Protein AF-0000000082835861 (afdb_homodimer)

Solvent-accessible surface area (backbone atoms only — not comparable to full-atom values): 27206 Å² total; per-residue (Å²): 131,84,77,68,78,84,65,79,45,65,67,57,53,51,50,52,51,50,50,53,51,54,75,53,46,41,44,23,42,53,22,32,30,60,39,66,40,80,86,80,42,22,26,28,34,35,48,19,51,31,44,81,41,69,43,96,86,68,49,76,44,78,40,78,51,70,74,32,60,77,19,45,55,64,56,65,65,58,92,87,41,70,56,80,56,60,56,37,60,68,37,36,22,38,31,41,27,35,66,46,45,44,62,38,33,72,76,69,45,77,95,58,66,62,80,49,89,53,52,16,36,81,79,27,31,35,34,40,36,27,36,57,25,56,83,62,48,51,62,83,54,49,69,66,29,34,28,49,24,36,46,84,59,72,34,34,44,35,42,28,58,87,63,20,27,34,38,38,36,24,79,89,40,42,82,44,86,42,75,65,47,77,37,82,45,69,44,78,38,71,50,68,44,73,40,70,63,34,47,79,47,60,54,62,88,81,45,40,40,74,45,80,41,76,49,75,42,84,71,86,44,66,60,95,86,37,54,60,33,52,71,27,29,29,38,33,64,32,82,96,43,75,56,52,69,70,96,131,84,71,72,73,80,56,85,43,63,66,57,53,49,50,52,50,52,51,54,53,55,74,55,52,44,53,67,49,51,22,32,30,62,41,60,40,53,73,74,39,23,25,27,31,34,51,71,59,63,44,80,42,71,43,95,85,69,49,76,46,77,40,77,53,71,75,32,59,76,19,37,40,51,32,57,31,22,54,60,31,34,44,48,60,35,67,47,59,69,42,37,22,38,32,42,20,16,33,46,42,44,64,40,23,39,65,64,33,69,72,23,62,50,82,48,90,52,54,15,36,80,79,26,32,35,33,38,72,70,51,65,57,82,95,62,57,68,64,84,74,64,91,69,40,54,66,58,58,31,71,84,58,71,23,33,45,36,41,28,68,87,78,72,44,75,49,76,44,36,84,54,36,78,48,79,48,45,86,48,75,47,64,74,36,49,76,44,66,70,33,60,79,46,66,70,50,49,76,49,77,35,48,40,88,89,50,43,64,44,70,55,68,39,79,43,68,56,68,47,37,29,25,68,87,33,56,53,44,99,76,50,48,61,49,79,66,46,48,76,24,64,30,40,38,49,100

Secondary structure (DSSP, 8-state):
---------HHHHHHHHHHHHHHT---EEEEEEEEEETTTTEEEEEESBPEEEE-TTS-EEEEPPPPEEEEEBP--EETTEE------TT-EEEEEE-SS--HHHHHH-SS---SS---S-TTSEEEEET---GGGPPTT--SSSEEEEETTSSSEEEEETTTTEEEEE-TT-EEE--SEEEESS-EEESS-EEESS-EEEE--SS-SEEEEEEEEESS--EETTEE-STT---B--STTPPPPS--/---TT----HHHHHHHHHHHHHHT---EEEEEEEEEETTTTEEEEEESSPEEEE-TTS-EEEEPPPPEEEEEBP--EETTEEEE----TT-EEEEEE-SS--HHHHHH-SSB--SS---S-TTSEEEEET---GGGPPSS--SSSEEEE-TTSSSEEEEETTTTEEEEE-TTEEEEE-S-EEESSEEEESS-EEESS-EEE---SS-SEEEES-EEEEEEEEETTEE-STT------STTSBPPS--

Foldseek 3Di:
DCPPPPPPPPVVVVVVVVVVVVVQQAFKAKWFWADADPVLQFTWTFGPAWDWDQDPVRDTDTHTDDIAGRAHEDFDDDDPDTDDDPDDGGFMWMKGFAQAACVVCSVPNDDDDGPDGDGNHSHRIHTGTDDDDPVQQAPPDDPFWDWPADSPRQFTWIAGPVVRDTDGHDPPDDDDDDPDDDDPDDDDDPDDDDDDPDDDWDDDDPDRDDDDDDDDDDDFDDDPRHTPDPPWDWADDDDVDDTDPTD/DPVPVVDPPVVVVVVVVVVVVVLQQAFKAKWFWADADPVLQFTKTWGPAWDWDQDPVRDTDTHTDDIATRAHEDFDDDDPDTDDDPDDGGFMWMKGAAQAACVVCSVPNDDDDGPDGDGNHSHRIHTGTDDDDPVQQAPPDDPFWDWPADSPRQFTWIAGPVVRDTDGHDPPDDDDDDPDDDDPDDDDDPDDDDDDPDDDWDDDDPDRDDDDDDDDDPDFDDDPRHTPDPPWDWADPDPPDDTDPTD

Nearest PDB structures (foldseek):
  4ru3-assembly1_A  TM=7.937E-01  e=6.919E-15  Pseudomonas phage SN
  8eon-assembly1_F  TM=7.600E-01  e=2.210E-14  Pseudomonas phage vB_PaeM_E217
  7yfz-assembly1_y  TM=8.309E-01  e=6.120E-10  uncultured cyanophage
  3pqi-assembly1_A  TM=6.520E-01  e=1.217E-05  Bacteriophage sp.
  4ru3-assembly1_A  TM=7.805E-01  e=2.708E-14  Pseudomonas phage SN

Organism: NCBI:txid1287738

InterPro domains:
  IPR037026 Vgr protein, OB-fold domain superfamily [G3DSA:2.40.50.230] (26-129)
  IPR041599 Phage protein Gp138 N-terminal domain [PF18352] (29-130)

pLDDT: mean 93.69, std 11.63, range [31.55, 98.94]

Sequence (494 aa):
MNRLETLNDPQAAIGAALHGALAQTWTAMPAIIGAFDPVAMTCTAQPAIRARVKTPEGRQHSMALPLLVDCPVYFPSGGNCTLTFPVKPGDECLVVFASRCIDAWWLSGQVQDQTEMRMHDLSDGFVYVGVRSQPRVLPAVSTSATQLRSDDGSTFLELDPAAGKVKIVAPGGFDVVAPVSEFSGQVLVNGLLSYLAGLVGSGGQGNTAQITGVLNVIGQILANGKRVDDTHTHTAQGANAVTTPPNMNRLETLNDPQAAIGAALHGALAQTWTAMPAIIGAFDPVAMTCTAQPAIRARVKTPEGRQHSMALPLLVDCPVYFPSGGNCTLTFPVKPGDECLVVFASRCIDAWWLSGQVQDQTEMRMHDLSDGFVYVGVRSQPRVLPAVSTSATQLRSDDGSTFLELDPAAGKVKIVAPGGFDVVAPVSEFSGQVLVNGLLSYLAGLVGSGGQGNTAQITGVLNVIGQILANGKRVDDTHTHTAQGANAVTTPPN

Radius of gyration: 35.97 Å; Cα contacts (8 Å, |Δi|>4): 1109; chains: 2; bounding box: 46×139×76 Å

Structure (mmCIF, N/CA/C/O backbone):
data_AF-0000000082835861-model_v1
#
loop_
_entity.id
_entity.type
_entity.pdbx_description
1 polymer 'Phage protein Gp138 N-terminal domain-containing protein'
#
loop_
_atom_site.group_PDB
_atom_site.id
_atom_site.type_symbol
_atom_site.label_atom_id
_atom_site.label_alt_id
_atom_site.label_comp_id
_atom_site.label_asym_id
_atom_site.label_entity_id
_atom_site.label_seq_id
_atom_site.pdbx_PDB_ins_code
_atom_site.Cartn_x
_atom_site.Cartn_y
_atom_site.Cartn_z
_atom_site.occupancy
_atom_site.B_iso_or_equiv
_atom_site.auth_seq_id
_atom_site.auth_comp_id
_atom_site.auth_asym_id
_atom_site.auth_atom_id
_atom_site.pdbx_PDB_model_num
ATOM 1 N N . MET A 1 1 ? 6.547 74.562 21.812 1 31.55 1 MET A N 1
ATOM 2 C CA . MET A 1 1 ? 6.258 73.312 21.109 1 31.55 1 MET A CA 1
ATOM 3 C C . MET A 1 1 ? 5.91 72.188 22.109 1 31.55 1 MET A C 1
ATOM 5 O O . MET A 1 1 ? 6.68 71.938 23.031 1 31.55 1 MET A O 1
ATOM 9 N N . ASN A 1 2 ? 4.672 72.125 22.578 1 32.59 2 ASN A N 1
ATOM 10 C CA . ASN A 1 2 ? 4.059 71.312 23.609 1 32.59 2 ASN A CA 1
ATOM 11 C C . ASN A 1 2 ? 4.352 69.812 23.391 1 32.59 2 ASN A C 1
ATOM 13 O O . ASN A 1 2 ? 3.967 69.25 22.359 1 32.59 2 ASN A O 1
ATOM 17 N N . ARG A 1 3 ? 5.516 69.375 23.641 1 39.97 3 ARG A N 1
ATOM 18 C CA . ARG A 1 3 ? 6.133 68.062 23.703 1 39.97 3 ARG A CA 1
ATOM 19 C C . ARG A 1 3 ? 5.215 67.062 24.406 1 39.97 3 ARG A C 1
ATOM 21 O O . ARG A 1 3 ? 5.387 66.75 25.594 1 39.97 3 ARG A O 1
ATOM 28 N N . LEU A 1 4 ? 3.912 67.375 24.547 1 37.22 4 LEU A N 1
ATOM 29 C CA . LEU A 1 4 ? 3 66.438 25.156 1 37.22 4 LEU A CA 1
ATOM 30 C C . LEU A 1 4 ? 3.35 65 24.719 1 37.22 4 LEU A C 1
ATOM 32 O O . LEU A 1 4 ? 3.932 64.812 23.656 1 37.22 4 LEU A O 1
ATOM 36 N N . GLU A 1 5 ? 3.234 63.969 25.719 1 35.16 5 GLU A N 1
ATOM 37 C CA . GLU A 1 5 ? 3.461 62.531 25.875 1 35.16 5 GLU A CA 1
ATOM 38 C C . GLU A 1 5 ? 2.975 61.75 24.656 1 35.16 5 GLU A C 1
ATOM 40 O O . GLU A 1 5 ? 1.814 61.875 24.25 1 35.16 5 GLU A O 1
ATOM 45 N N . THR A 1 6 ? 3.58 61.562 23.516 1 39.25 6 THR A N 1
ATOM 46 C CA . THR A 1 6 ? 3.492 60.438 22.594 1 39.25 6 THR A CA 1
ATOM 47 C C . THR A 1 6 ? 2.92 59.219 23.281 1 39.25 6 THR A C 1
ATOM 49 O O . THR A 1 6 ? 3.629 58.5 24.016 1 39.25 6 THR A O 1
ATOM 52 N N . LEU A 1 7 ? 1.881 59.219 24.141 1 41.25 7 LEU A N 1
ATOM 53 C CA . LEU A 1 7 ? 1.106 58.312 24.953 1 41.25 7 LEU A CA 1
ATOM 54 C C . LEU A 1 7 ? 0.963 56.969 24.25 1 41.25 7 LEU A C 1
ATOM 56 O O . LEU A 1 7 ? 0.59 56.906 23.078 1 41.25 7 LEU A O 1
ATOM 60 N N . ASN A 1 8 ? 1.808 55.906 24.625 1 50.34 8 ASN A N 1
ATOM 61 C CA . ASN A 1 8 ? 1.706 54.469 24.484 1 50.34 8 ASN A CA 1
ATOM 62 C C . ASN A 1 8 ? 0.251 54 24.438 1 50.34 8 ASN A C 1
ATOM 64 O O . ASN A 1 8 ? -0.47 54.125 25.422 1 50.34 8 ASN A O 1
ATOM 68 N N . ASP A 1 9 ? -0.515 54.406 23.438 1 67.69 9 ASP A N 1
ATOM 69 C CA . ASP A 1 9 ? -1.879 53.938 23.219 1 67.69 9 ASP A CA 1
ATOM 70 C C . ASP A 1 9 ? -2.07 52.531 23.75 1 67.69 9 ASP A C 1
ATOM 72 O O . ASP A 1 9 ? -1.444 51.562 23.266 1 67.69 9 ASP A O 1
ATOM 76 N N . PRO A 1 10 ? -2.465 52.469 25.031 1 76.12 10 PRO A N 1
ATOM 77 C CA . PRO A 1 10 ? -2.693 51.156 25.641 1 76.12 10 PRO A CA 1
ATOM 78 C C . PRO A 1 10 ? -3.268 50.156 24.656 1 76.12 10 PRO A C 1
ATOM 80 O O . PRO A 1 10 ? -2.926 48.969 24.719 1 76.12 10 PRO A O 1
ATOM 83 N N . GLN A 1 11 ? -4.023 50.719 23.766 1 77 11 GLN A N 1
ATOM 84 C CA . GLN A 1 11 ? -4.598 49.812 22.781 1 77 11 GLN A CA 1
ATOM 85 C C . GLN A 1 11 ? -3.527 49.281 21.828 1 77 11 GLN A C 1
ATOM 87 O O . GLN A 1 11 ? -3.539 48.094 21.469 1 77 11 GLN A O 1
ATOM 92 N N . ALA A 1 12 ? -2.619 50.156 21.438 1 80.75 12 ALA A N 1
ATOM 93 C CA . ALA A 1 12 ? -1.527 49.75 20.562 1 80.75 12 ALA A CA 1
ATOM 94 C C . ALA A 1 12 ? -0.592 48.781 21.266 1 80.75 12 ALA A C 1
ATOM 96 O O . ALA A 1 12 ? -0.111 47.812 20.656 1 80.75 12 ALA A O 1
ATOM 97 N N . ALA A 1 13 ? -0.394 49.031 22.5 1 81.88 13 ALA A N 1
ATOM 98 C CA . ALA A 1 13 ? 0.476 48.156 23.266 1 81.88 13 ALA A CA 1
ATOM 99 C C . ALA A 1 13 ? -0.142 46.75 23.422 1 81.88 13 ALA A C 1
ATOM 101 O O . ALA A 1 13 ? 0.556 45.75 23.312 1 81.88 13 ALA A O 1
ATOM 102 N N . ILE A 1 14 ? -1.417 46.719 23.656 1 83.56 14 ILE A N 1
ATOM 103 C CA . ILE A 1 14 ? -2.119 45.438 23.781 1 83.56 14 ILE A CA 1
ATOM 104 C C . ILE A 1 14 ? -2.068 44.719 22.453 1 83.56 14 ILE A C 1
ATOM 106 O O . ILE A 1 14 ? -1.785 43.5 22.422 1 83.56 14 ILE A O 1
ATOM 110 N N . GLY A 1 15 ? -2.301 45.438 21.375 1 83.88 15 GLY A N 1
ATOM 111 C CA . GLY A 1 15 ? -2.229 44.844 20.047 1 83.88 15 GLY A CA 1
ATOM 112 C C . GLY A 1 15 ? -0.868 44.25 19.734 1 83.88 15 GLY A C 1
ATOM 113 O O . GLY A 1 15 ? -0.776 43.125 19.219 1 83.88 15 GLY A O 1
ATOM 114 N N . ALA A 1 16 ? 0.184 44.969 20.047 1 83.56 16 ALA A N 1
ATOM 115 C CA . ALA A 1 16 ? 1.549 44.5 19.812 1 83.56 16 ALA A CA 1
ATOM 116 C C . ALA A 1 16 ? 1.861 43.25 20.656 1 83.56 16 ALA A C 1
ATOM 118 O O . ALA A 1 16 ? 2.514 42.312 20.188 1 83.56 16 ALA A O 1
ATOM 119 N N . ALA A 1 17 ? 1.386 43.344 21.891 1 86.06 17 ALA A N 1
ATOM 120 C CA . ALA A 1 17 ? 1.603 42.188 22.766 1 86.06 17 ALA A CA 1
ATOM 121 C C . ALA A 1 17 ? 0.898 40.938 22.25 1 86.06 17 ALA A C 1
ATOM 123 O O . ALA A 1 17 ? 1.46 39.844 22.281 1 86.06 17 ALA A O 1
ATOM 124 N N . LEU A 1 18 ? -0.304 41.125 21.797 1 87.69 18 LEU A N 1
ATOM 125 C CA . LEU A 1 18 ? -1.075 40 21.25 1 87.69 18 LEU A CA 1
ATOM 126 C C . LEU A 1 18 ? -0.416 39.469 20 1 87.69 18 LEU A C 1
ATOM 128 O O . LEU A 1 18 ? -0.311 38.25 19.828 1 87.69 18 LEU A O 1
ATOM 132 N N . HIS A 1 19 ? -0.024 40.375 19.172 1 86.31 19 HIS A N 1
ATOM 133 C CA . HIS A 1 19 ? 0.66 39.938 17.953 1 86.31 19 HIS A CA 1
ATOM 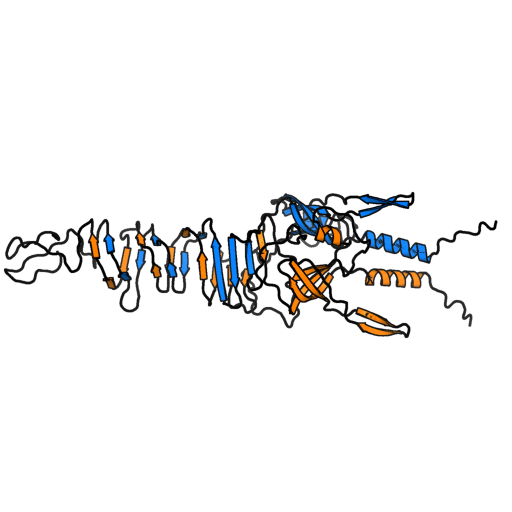134 C C . HIS A 1 19 ? 1.927 39.156 18.281 1 86.31 19 HIS A C 1
ATOM 136 O O . HIS A 1 19 ? 2.201 38.125 17.656 1 86.31 19 HIS A O 1
ATOM 142 N N . GLY A 1 20 ? 2.701 39.625 19.188 1 85.94 20 GLY A N 1
ATOM 143 C CA . GLY A 1 20 ? 3.898 38.938 19.625 1 85.94 20 GLY A CA 1
ATOM 144 C C . GLY A 1 20 ? 3.613 37.531 20.156 1 85.94 20 GLY A C 1
ATOM 145 O O . GLY A 1 20 ? 4.332 36.594 19.844 1 85.94 20 GLY A O 1
ATOM 146 N N . ALA A 1 21 ? 2.555 37.438 20.938 1 88.25 21 ALA A N 1
ATOM 147 C CA . ALA A 1 21 ? 2.174 36.156 21.5 1 88.25 21 ALA A CA 1
ATOM 148 C C . ALA A 1 21 ? 1.767 35.156 20.391 1 88.25 21 ALA A C 1
ATOM 150 O O . ALA A 1 21 ? 2.139 34 20.438 1 88.25 21 ALA A O 1
ATOM 151 N N . LEU A 1 22 ? 1.055 35.656 19.438 1 88.88 22 LEU A N 1
ATOM 152 C CA . LEU A 1 22 ? 0.614 34.812 18.328 1 88.88 22 LEU A CA 1
ATOM 153 C C . LEU A 1 22 ? 1.8 34.375 17.484 1 88.88 22 LEU A C 1
ATOM 155 O O . LEU A 1 22 ? 1.826 33.25 17 1 88.88 22 LEU A O 1
ATOM 159 N N . ALA A 1 23 ? 2.752 35.25 17.312 1 88.81 23 ALA A N 1
ATOM 160 C CA . ALA A 1 23 ? 3.941 34.938 16.516 1 88.81 23 ALA A CA 1
ATOM 161 C C . ALA A 1 23 ? 4.77 33.844 17.172 1 88.81 23 ALA A C 1
ATOM 163 O O . ALA A 1 23 ? 5.496 33.125 16.484 1 88.81 23 ALA A O 1
ATOM 164 N N . GLN A 1 24 ? 4.555 33.688 18.453 1 90.56 24 GLN A N 1
ATOM 165 C CA . GLN A 1 24 ? 5.34 32.688 19.172 1 90.56 24 GLN A CA 1
ATOM 166 C C . GLN A 1 24 ? 4.555 31.406 19.359 1 90.56 24 GLN A C 1
ATOM 168 O O . GLN A 1 24 ? 5.051 30.453 19.953 1 90.56 24 GLN A O 1
ATOM 173 N N . THR A 1 25 ? 3.355 31.359 18.859 1 94.38 25 THR A N 1
ATOM 174 C CA . THR A 1 25 ? 2.523 30.172 18.922 1 94.38 25 THR A CA 1
ATOM 175 C C . THR A 1 25 ? 2.674 29.328 17.656 1 94.38 25 THR A C 1
ATOM 177 O O . THR A 1 25 ? 1.968 29.547 16.672 1 94.38 25 THR A O 1
ATOM 180 N N . TRP A 1 26 ? 3.594 28.391 17.75 1 96.06 26 TRP A N 1
ATOM 181 C CA . TRP A 1 26 ? 3.812 27.5 16.609 1 96.06 26 TRP A CA 1
ATOM 182 C C . TRP A 1 26 ? 2.848 26.328 16.656 1 96.06 26 TRP A C 1
ATOM 184 O O . TRP A 1 26 ? 2.725 25.656 17.672 1 96.06 26 TRP A O 1
ATOM 194 N N . THR A 1 27 ? 2.156 26.109 15.547 1 97.56 27 THR A N 1
ATOM 195 C CA . THR A 1 27 ? 1.192 25.016 15.484 1 97.56 27 THR A CA 1
ATOM 196 C C . THR A 1 27 ? 1.584 24 14.406 1 97.56 27 THR A C 1
ATOM 198 O O . THR A 1 27 ? 1.59 22.797 14.648 1 97.56 27 THR A O 1
ATOM 201 N N . ALA A 1 28 ? 1.883 24.469 13.203 1 98.5 28 ALA A N 1
ATOM 202 C CA . ALA A 1 28 ? 2.338 23.609 12.109 1 98.5 28 ALA A CA 1
ATOM 203 C C . ALA A 1 28 ? 3.086 24.422 11.055 1 98.5 28 ALA A C 1
ATOM 205 O O . ALA A 1 28 ? 2.846 25.625 10.898 1 98.5 28 ALA A O 1
ATOM 206 N N . MET A 1 29 ? 3.994 23.766 10.375 1 97.5 29 MET A N 1
ATOM 207 C CA . MET A 1 29 ? 4.773 24.422 9.328 1 97.5 29 MET A CA 1
ATOM 208 C C . MET A 1 29 ? 5.391 23.391 8.391 1 97.5 29 MET A C 1
ATOM 210 O O . MET A 1 29 ? 5.863 22.344 8.828 1 97.5 29 MET A O 1
ATOM 214 N N . PRO A 1 30 ? 5.418 23.734 7 1 98.75 30 PRO A N 1
ATOM 215 C CA . PRO A 1 30 ? 6.184 22.844 6.121 1 98.75 30 PRO A CA 1
ATOM 216 C C . PRO A 1 30 ? 7.684 22.891 6.402 1 98.75 30 PRO A C 1
ATOM 218 O O . PRO A 1 30 ? 8.203 23.906 6.859 1 98.75 30 PRO A O 1
ATOM 221 N N . ALA A 1 31 ? 8.273 21.797 6.176 1 98.88 31 ALA A N 1
ATOM 222 C CA . ALA A 1 31 ? 9.711 21.672 6.398 1 98.88 31 ALA A CA 1
ATOM 223 C C . ALA A 1 31 ? 10.336 20.688 5.418 1 98.88 31 ALA A C 1
ATOM 225 O O . ALA A 1 31 ? 9.625 20.016 4.672 1 98.88 31 ALA A O 1
ATOM 226 N N . ILE A 1 32 ? 11.625 20.703 5.375 1 98.88 32 ILE A N 1
ATOM 227 C CA . ILE A 1 32 ? 12.422 19.812 4.535 1 98.88 32 ILE A CA 1
ATOM 228 C C . ILE A 1 32 ? 13.281 18.906 5.41 1 98.88 32 ILE A C 1
ATOM 230 O O . ILE A 1 32 ? 14.039 19.406 6.258 1 98.88 32 ILE A O 1
ATOM 234 N N . ILE A 1 33 ? 13.18 17.594 5.176 1 98.88 33 ILE A N 1
ATOM 235 C CA . ILE A 1 33 ? 13.93 16.641 5.977 1 98.88 33 ILE A CA 1
ATOM 236 C C . ILE A 1 33 ? 15.43 16.812 5.723 1 98.88 33 ILE A C 1
ATOM 238 O O . ILE A 1 33 ? 15.867 16.859 4.574 1 98.88 33 ILE A O 1
ATOM 242 N N . GLY A 1 34 ? 16.203 16.984 6.812 1 98.75 34 GLY A N 1
ATOM 243 C CA . GLY A 1 34 ? 17.656 16.984 6.742 1 98.75 34 GLY A CA 1
ATOM 244 C C . GLY A 1 34 ? 18.266 15.602 6.867 1 98.75 34 GLY A C 1
ATOM 245 O O . GLY A 1 34 ? 19.125 15.227 6.07 1 98.75 34 GLY A O 1
ATOM 246 N N . ALA A 1 35 ? 17.859 14.938 7.895 1 98.69 35 ALA A N 1
ATOM 247 C CA . ALA A 1 35 ? 18.328 13.578 8.141 1 98.69 35 ALA A CA 1
ATOM 248 C C . ALA A 1 35 ? 17.25 12.75 8.836 1 98.69 35 ALA A C 1
ATOM 250 O O . ALA A 1 35 ? 16.406 13.297 9.547 1 98.69 35 ALA A O 1
ATOM 251 N N . PHE A 1 36 ? 17.344 11.445 8.602 1 98.81 36 PHE A N 1
ATOM 252 C CA . PHE A 1 36 ? 16.484 10.492 9.281 1 98.81 36 PHE A CA 1
ATOM 253 C C . PHE A 1 36 ? 17.297 9.445 10.031 1 98.81 36 PHE A C 1
ATOM 255 O O . PHE A 1 36 ? 18.156 8.781 9.445 1 98.81 36 PHE A O 1
ATOM 262 N N . ASP A 1 37 ? 17.016 9.367 11.32 1 98.69 37 ASP A N 1
ATOM 263 C CA . ASP A 1 37 ? 17.562 8.297 12.156 1 98.69 37 ASP A CA 1
ATOM 264 C C . ASP A 1 37 ? 16.547 7.168 12.344 1 98.69 37 ASP A C 1
ATOM 266 O O . ASP A 1 37 ? 15.609 7.297 13.117 1 98.69 37 ASP A O 1
ATOM 270 N N . PRO A 1 38 ? 16.797 6.074 11.68 1 97.88 38 PRO A N 1
ATOM 271 C CA . PRO A 1 38 ? 15.805 5.004 11.758 1 97.88 38 PRO A CA 1
ATOM 272 C C . PRO A 1 38 ? 15.82 4.281 13.102 1 97.88 38 PRO A C 1
ATOM 274 O O . PRO A 1 38 ? 14.867 3.562 13.438 1 97.88 38 PRO A O 1
ATOM 277 N N . VAL A 1 39 ? 16.844 4.367 13.82 1 98.12 39 VAL A N 1
ATOM 278 C CA . VAL A 1 39 ? 16.922 3.725 15.133 1 98.12 39 VAL A CA 1
ATOM 279 C C . VAL A 1 39 ? 16.109 4.527 16.156 1 98.12 39 VAL A C 1
ATOM 281 O O . VAL A 1 39 ? 15.219 3.988 16.797 1 98.12 39 VAL A O 1
ATOM 284 N N . ALA A 1 40 ? 16.344 5.836 16.203 1 97.94 40 ALA A N 1
ATOM 285 C CA . ALA A 1 40 ? 15.633 6.699 17.125 1 97.94 40 ALA A CA 1
ATOM 286 C C . ALA A 1 40 ? 14.258 7.086 16.578 1 97.94 40 ALA A C 1
ATOM 288 O O . ALA A 1 40 ? 13.422 7.617 17.312 1 97.94 40 ALA A O 1
ATOM 289 N N . MET A 1 41 ? 14.031 6.844 15.32 1 98.19 41 MET A N 1
ATOM 290 C CA . MET A 1 41 ? 12.836 7.23 14.586 1 98.19 41 MET A CA 1
ATOM 291 C C . MET A 1 41 ? 12.578 8.727 14.703 1 98.19 41 MET A C 1
ATOM 293 O O . MET A 1 41 ? 11.461 9.148 15.016 1 98.19 41 MET A O 1
ATOM 297 N N . THR A 1 42 ? 13.625 9.508 14.523 1 98.62 42 THR A N 1
ATOM 298 C CA . THR A 1 42 ? 13.531 10.961 14.516 1 98.62 42 THR A CA 1
ATOM 299 C C . THR A 1 42 ? 14.18 11.539 13.258 1 98.62 42 THR A C 1
ATOM 301 O O . THR A 1 42 ? 14.969 10.859 12.594 1 98.62 42 THR A O 1
ATOM 304 N N . CYS A 1 43 ? 13.828 12.727 12.953 1 98.44 43 CYS A N 1
ATOM 305 C CA . CYS A 1 43 ? 14.398 13.477 11.836 1 98.44 43 CYS A CA 1
ATOM 306 C C . CYS A 1 43 ? 14.914 14.836 12.305 1 98.44 43 CYS A C 1
ATOM 308 O O . CYS A 1 43 ? 14.5 15.328 13.359 1 98.44 43 CYS A O 1
ATOM 310 N N . THR A 1 44 ? 15.852 15.289 11.586 1 98.81 44 THR A N 1
ATOM 311 C CA . THR A 1 44 ? 16.016 16.734 11.516 1 98.81 44 THR A CA 1
ATOM 312 C C . THR A 1 44 ? 15.172 17.328 10.391 1 98.81 44 THR A C 1
ATOM 314 O O . THR A 1 44 ? 15.008 16.703 9.336 1 98.81 44 THR A O 1
ATOM 317 N N . ALA A 1 45 ? 14.617 18.484 10.609 1 98.81 45 ALA A N 1
ATOM 318 C CA . ALA A 1 45 ? 13.766 19.125 9.609 1 98.81 45 ALA A CA 1
ATOM 319 C C . ALA A 1 45 ? 13.992 20.625 9.578 1 98.81 45 ALA A C 1
ATOM 321 O O . ALA A 1 45 ? 13.914 21.297 10.617 1 98.81 45 ALA A O 1
ATOM 322 N N . GLN A 1 46 ? 14.312 21.141 8.438 1 98.81 46 GLN A N 1
ATOM 323 C CA . GLN A 1 46 ? 14.453 22.578 8.258 1 98.81 46 GLN A CA 1
ATOM 324 C C . GLN A 1 46 ? 13.117 23.219 7.895 1 98.81 46 GLN A C 1
ATOM 326 O O . GLN A 1 46 ? 12.57 22.953 6.824 1 98.81 46 GLN A O 1
ATOM 331 N N . PRO A 1 47 ? 12.594 24.094 8.836 1 98.62 47 PRO A N 1
ATOM 332 C CA . PRO A 1 47 ? 11.383 24.812 8.445 1 98.62 47 PRO A CA 1
ATOM 333 C C . PRO A 1 47 ? 11.531 25.531 7.098 1 98.62 47 PRO A C 1
ATOM 335 O O . PRO A 1 47 ? 12.578 26.125 6.824 1 98.62 47 PRO A O 1
ATOM 338 N N . ALA A 1 48 ? 10.523 25.469 6.285 1 98.5 48 ALA A N 1
ATOM 339 C CA . ALA A 1 48 ? 10.633 25.922 4.902 1 98.5 48 ALA A CA 1
ATOM 340 C C . ALA A 1 48 ? 10.18 27.359 4.754 1 98.5 48 ALA A C 1
ATOM 342 O O . ALA A 1 48 ? 10.102 27.891 3.641 1 98.5 48 ALA A O 1
ATOM 343 N N . ILE A 1 49 ? 9.852 28.016 5.801 1 96.5 49 ILE A N 1
ATOM 344 C CA . ILE A 1 49 ? 9.406 29.406 5.805 1 96.5 49 ILE A CA 1
ATOM 345 C C . ILE A 1 49 ? 10.328 30.25 6.684 1 96.5 49 ILE A C 1
ATOM 347 O O . ILE A 1 49 ? 10.531 29.922 7.855 1 96.5 49 ILE A O 1
ATOM 351 N N . ARG A 1 50 ? 10.852 31.328 6.176 1 94.69 50 ARG A N 1
ATOM 352 C CA . ARG A 1 50 ? 11.711 32.25 6.938 1 94.69 50 ARG A CA 1
ATOM 353 C C . ARG A 1 50 ? 10.883 33.188 7.801 1 94.69 50 ARG A C 1
ATOM 355 O O . ARG A 1 50 ? 9.789 33.594 7.414 1 94.69 50 ARG A O 1
ATOM 362 N N . ALA A 1 51 ? 11.414 33.469 8.922 1 87.94 51 ALA A N 1
ATOM 363 C CA . ALA A 1 51 ? 10.781 34.438 9.82 1 87.94 51 ALA A CA 1
ATOM 364 C C . ALA A 1 51 ? 11.172 35.875 9.438 1 87.94 51 ALA A C 1
ATOM 366 O O . ALA A 1 51 ? 12.289 36.125 8.992 1 87.94 51 ALA A O 1
ATOM 367 N N . ARG A 1 52 ? 10.148 36.719 9.602 1 85.38 52 ARG A N 1
ATOM 368 C CA . ARG A 1 52 ? 10.445 38.156 9.445 1 85.38 52 ARG A CA 1
ATOM 369 C C . ARG A 1 52 ? 10.789 38.781 10.781 1 85.38 52 ARG A C 1
ATOM 371 O O . ARG A 1 52 ? 10.031 38.656 11.75 1 85.38 52 ARG A O 1
ATOM 378 N N . VAL A 1 53 ? 11.93 39.344 10.891 1 78.31 53 VAL A N 1
ATOM 379 C CA . VAL A 1 53 ? 12.367 40 12.117 1 78.31 53 VAL A CA 1
ATOM 380 C C . VAL A 1 53 ? 12.602 41.469 11.859 1 78.31 53 VAL A C 1
ATOM 382 O O . VAL A 1 53 ? 13.102 41.875 10.805 1 78.31 53 VAL A O 1
ATOM 385 N N . LYS A 1 54 ? 11.938 42.281 12.68 1 75.81 54 LYS A N 1
ATOM 386 C CA . LYS A 1 54 ? 12.172 43.719 12.602 1 75.81 54 LYS A CA 1
ATOM 387 C C . LYS A 1 54 ? 13.352 44.156 13.477 1 75.81 54 LYS A C 1
ATOM 389 O O . LYS A 1 54 ? 13.43 43.75 14.641 1 75.81 54 LYS A O 1
ATOM 394 N N . THR A 1 55 ? 14.336 44.719 12.898 1 73.38 55 THR A N 1
ATOM 395 C CA . THR A 1 55 ? 15.438 45.281 13.68 1 73.38 55 THR A CA 1
ATOM 396 C C . THR A 1 55 ? 14.977 46.5 14.453 1 73.38 55 THR A C 1
ATOM 398 O O . THR A 1 55 ? 13.93 47.062 14.148 1 73.38 55 THR A O 1
ATOM 401 N N . PRO A 1 56 ? 15.648 46.844 15.516 1 69.69 56 PRO A N 1
ATOM 402 C CA . PRO A 1 56 ? 15.32 48.062 16.266 1 69.69 56 PRO A CA 1
ATOM 403 C C . PRO A 1 56 ? 15.258 49.281 15.375 1 69.69 56 PRO A C 1
ATOM 405 O O . PRO A 1 56 ? 14.547 50.25 15.688 1 69.69 56 PRO A O 1
ATOM 408 N N . GLU A 1 57 ? 15.992 49.312 14.32 1 76.5 57 GLU A N 1
ATOM 409 C CA . GLU A 1 57 ? 16.031 50.438 13.414 1 76.5 57 GLU A CA 1
ATOM 410 C C . GLU A 1 57 ? 14.844 50.438 12.453 1 76.5 57 GLU A C 1
ATOM 412 O O . GLU A 1 57 ? 14.719 51.312 11.594 1 76.5 57 GLU A O 1
ATOM 417 N N . GLY A 1 58 ? 13.953 49.5 12.547 1 71.12 58 GLY A N 1
ATOM 418 C CA . GLY A 1 58 ? 12.734 49.406 11.758 1 71.12 58 GLY A CA 1
ATOM 419 C C . GLY A 1 58 ? 12.906 48.656 10.461 1 71.12 58 GLY A C 1
ATOM 420 O O . GLY A 1 58 ? 11.961 48.531 9.672 1 71.12 58 GLY A O 1
ATOM 421 N N . ARG A 1 59 ? 14.227 48.219 10.258 1 76.94 59 ARG A N 1
ATOM 422 C CA . ARG A 1 59 ? 14.492 47.469 9.039 1 76.94 59 ARG A CA 1
ATOM 423 C C . ARG A 1 59 ? 14.016 46.031 9.188 1 76.94 59 ARG A C 1
ATOM 425 O O . ARG A 1 59 ? 14.148 45.438 10.266 1 76.94 59 ARG A O 1
ATOM 432 N N . GLN A 1 60 ? 13.227 45.594 8.164 1 80.5 60 GLN A N 1
ATOM 433 C CA . GLN A 1 60 ? 12.727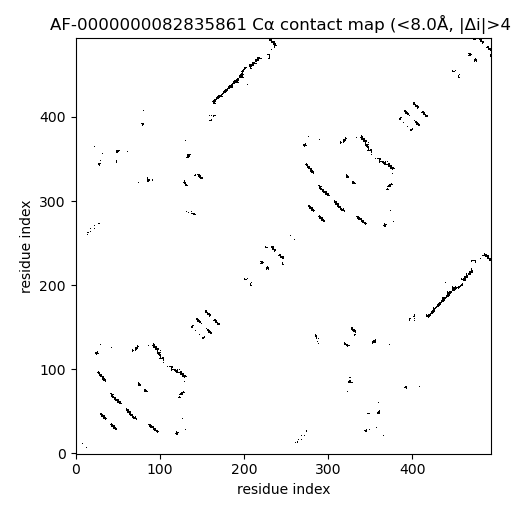 44.219 8.148 1 80.5 60 GLN A CA 1
ATOM 434 C C . GLN A 1 60 ? 13.719 43.281 7.461 1 80.5 60 GLN A C 1
ATOM 436 O O . GLN A 1 60 ? 14.273 43.625 6.414 1 80.5 60 GLN A O 1
ATOM 441 N N . HIS A 1 61 ? 14.203 42.312 8.227 1 85.25 61 HIS A N 1
ATOM 442 C CA . HIS A 1 61 ? 15.078 41.312 7.652 1 85.25 61 HIS A CA 1
ATOM 443 C C . HIS A 1 61 ? 14.477 39.906 7.816 1 85.25 61 HIS A C 1
ATOM 445 O O . HIS A 1 61 ? 13.773 39.656 8.797 1 85.25 61 HIS A O 1
ATOM 451 N N . SER A 1 62 ? 14.625 39.062 6.746 1 88.12 62 SER A N 1
ATOM 452 C CA . SER A 1 62 ? 14.195 37.656 6.785 1 88.12 62 SER A CA 1
ATOM 453 C C . SER A 1 62 ? 15.32 36.75 7.254 1 88.12 62 SER A C 1
ATOM 455 O O . SER A 1 62 ? 16.469 36.938 6.875 1 88.12 62 SER A O 1
ATOM 457 N N . MET A 1 63 ? 14.914 35.844 8.164 1 90.56 63 MET A N 1
ATOM 458 C CA . MET A 1 63 ? 15.898 34.906 8.656 1 90.56 63 MET A CA 1
ATOM 459 C C . MET A 1 63 ? 15.328 33.469 8.688 1 90.56 63 MET A C 1
ATOM 461 O O . MET A 1 63 ? 14.164 33.281 9.031 1 90.56 63 MET A O 1
ATOM 465 N N . ALA A 1 64 ? 16.281 32.531 8.336 1 93 64 ALA A N 1
ATOM 466 C CA . ALA A 1 64 ? 15.891 31.125 8.438 1 93 64 ALA A CA 1
ATOM 467 C C . ALA A 1 64 ? 15.641 30.734 9.891 1 93 64 ALA A C 1
ATOM 469 O O . ALA A 1 64 ? 16.375 31.172 10.789 1 93 64 ALA A O 1
ATOM 470 N N . LEU A 1 65 ? 14.57 29.984 10.078 1 95.69 65 LEU A N 1
ATOM 471 C CA . LEU A 1 65 ? 14.352 29.391 11.398 1 95.69 65 LEU A CA 1
ATOM 472 C C . LEU A 1 65 ? 15.383 28.312 11.688 1 95.69 65 LEU A C 1
ATOM 474 O O . LEU A 1 65 ? 15.977 27.75 10.766 1 95.69 65 LEU A O 1
ATOM 478 N N . PRO A 1 66 ? 15.648 28.109 12.969 1 96.25 66 PRO A N 1
ATOM 479 C CA . PRO A 1 66 ? 16.641 27.078 13.312 1 96.25 66 PRO A CA 1
ATOM 480 C C . PRO A 1 66 ? 16.25 25.688 12.82 1 96.25 66 PRO A C 1
ATOM 482 O O . PRO A 1 66 ? 15.055 25.406 12.672 1 96.25 66 PRO A O 1
ATOM 485 N N . LEU A 1 67 ? 17.328 24.891 12.562 1 98.19 67 LEU A N 1
ATOM 486 C CA . LEU A 1 67 ? 17.094 23.484 12.266 1 98.19 67 LEU A CA 1
ATOM 487 C C . LEU A 1 67 ? 16.422 22.781 13.438 1 98.19 67 LEU A C 1
ATOM 489 O O . LEU A 1 67 ? 16.875 22.906 14.586 1 98.19 67 LEU A O 1
ATOM 493 N N . LEU A 1 68 ? 15.266 22.172 13.164 1 98.62 68 LEU A N 1
ATOM 494 C CA . LEU A 1 68 ? 14.625 21.344 14.18 1 98.62 68 LEU A CA 1
ATOM 495 C C . LEU A 1 68 ? 15.336 20.016 14.336 1 98.62 68 LEU A C 1
ATOM 497 O O . LEU A 1 68 ? 15.648 19.344 13.344 1 98.62 68 LEU A O 1
ATOM 501 N N . VAL A 1 69 ? 15.578 19.641 15.523 1 98.19 69 VAL A N 1
ATOM 502 C CA . VAL A 1 69 ? 16.297 18.391 15.766 1 98.19 69 VAL A CA 1
ATOM 503 C C . VAL A 1 69 ? 15.445 17.453 16.609 1 98.19 69 VAL A C 1
ATOM 505 O O . VAL A 1 69 ? 14.508 17.891 17.281 1 98.19 69 VAL A O 1
ATOM 508 N N . ASP A 1 70 ? 15.688 16.094 16.516 1 97.75 70 ASP A N 1
ATOM 509 C CA . ASP A 1 70 ? 15.039 15.062 17.328 1 97.75 70 ASP A CA 1
ATOM 510 C C . ASP A 1 70 ? 13.523 15.141 17.203 1 97.75 70 ASP A C 1
ATOM 512 O O . ASP A 1 70 ? 12.805 15.055 18.203 1 97.75 70 ASP A O 1
ATOM 516 N N . CYS A 1 71 ? 13.016 15.383 16.016 1 98.69 71 CYS A N 1
ATOM 517 C CA . CYS A 1 71 ? 11.578 15.375 15.789 1 98.69 71 CYS A CA 1
ATOM 518 C C . CYS A 1 71 ? 11.07 13.961 15.531 1 98.69 71 CYS A C 1
ATOM 520 O O . CYS A 1 71 ? 11.43 13.344 14.523 1 98.69 71 CYS A O 1
ATOM 522 N N . PRO A 1 72 ? 10.25 13.375 16.469 1 98.81 72 PRO A N 1
ATOM 523 C CA . PRO A 1 72 ? 9.695 12.047 16.188 1 98.81 72 PRO A CA 1
ATOM 524 C C . PRO A 1 72 ? 8.922 11.984 14.875 1 98.81 72 PRO A C 1
ATOM 526 O O . PRO A 1 72 ? 8.172 12.906 14.555 1 98.81 72 PRO A O 1
ATOM 529 N N . VAL A 1 73 ? 9.141 10.938 14.125 1 98.75 73 VAL A N 1
ATOM 530 C CA . VAL A 1 73 ? 8.469 10.742 12.844 1 98.75 73 VAL A CA 1
ATOM 531 C C . VAL A 1 73 ? 7.156 9.992 13.055 1 98.75 73 VAL A C 1
ATOM 533 O O . VAL A 1 73 ? 7.094 9.047 13.836 1 98.75 73 VAL A O 1
ATOM 536 N N . TYR A 1 74 ? 6.145 10.445 12.352 1 98.5 74 TYR A N 1
ATOM 537 C CA . TYR A 1 74 ? 4.863 9.75 12.352 1 98.5 74 TYR A CA 1
ATOM 538 C C . TYR A 1 74 ? 4.797 8.719 11.234 1 98.5 74 TYR A C 1
ATOM 540 O O . TYR A 1 74 ? 4.984 9.047 10.062 1 98.5 74 TYR A O 1
ATOM 548 N N . PHE A 1 75 ? 4.516 7.477 11.57 1 98.31 75 PHE A N 1
ATOM 549 C CA . PHE A 1 75 ? 4.074 6.406 10.68 1 98.31 75 PHE A CA 1
ATOM 550 C C . PHE A 1 75 ? 2.689 5.906 11.086 1 98.31 75 PHE A C 1
ATOM 552 O O . PHE A 1 75 ? 2.451 5.605 12.258 1 98.31 75 PHE A O 1
ATOM 559 N N . PRO A 1 76 ? 1.727 5.805 10.133 1 97.69 76 PRO A N 1
ATOM 560 C CA . PRO A 1 76 ? 0.424 5.246 10.5 1 97.69 76 PRO A CA 1
ATOM 561 C C . PRO A 1 76 ? 0.534 3.846 11.102 1 97.69 76 PRO A C 1
ATOM 563 O O . PRO A 1 76 ? 1.211 2.979 10.539 1 97.69 76 PRO A O 1
ATOM 566 N N . SER A 1 77 ? -0.071 3.703 12.312 1 97.94 77 SER A N 1
ATOM 567 C CA . SER A 1 77 ? 0.151 2.445 13.023 1 97.94 77 SER A CA 1
ATOM 568 C C . SER A 1 77 ? -1.02 2.117 13.945 1 97.94 77 SER A C 1
ATOM 570 O O . SER A 1 77 ? -1.941 2.922 14.102 1 97.94 77 SER A O 1
ATOM 572 N N . GLY A 1 78 ? -1.13 0.924 14.375 1 97.06 78 GLY A N 1
ATOM 573 C CA . GLY A 1 78 ? -2.078 0.403 15.344 1 97.06 78 GLY A CA 1
ATOM 574 C C . GLY A 1 78 ? -2.053 -1.11 15.453 1 97.06 78 GLY A C 1
ATOM 575 O O . GLY A 1 78 ? -1.817 -1.803 14.461 1 97.06 78 GLY A O 1
ATOM 576 N N . GLY A 1 79 ? -2.279 -1.591 16.625 1 96.94 79 GLY A N 1
ATOM 577 C CA . GLY A 1 79 ? -2.447 -3.02 16.844 1 96.94 79 GLY A CA 1
ATOM 578 C C . GLY A 1 79 ? -1.258 -3.838 16.375 1 96.94 79 GLY A C 1
ATOM 579 O O . GLY A 1 79 ? -1.424 -4.848 15.688 1 96.94 79 GLY A O 1
ATOM 580 N N . ASN A 1 80 ? -0.085 -3.307 16.531 1 97.06 80 ASN A N 1
ATOM 581 C CA . ASN A 1 80 ? 1.158 -4.008 16.219 1 97.06 80 ASN A CA 1
ATOM 582 C C . ASN A 1 80 ? 1.424 -4.047 14.719 1 97.06 80 ASN A C 1
ATOM 584 O O . ASN A 1 80 ? 2.16 -4.91 14.234 1 97.06 80 ASN A O 1
ATOM 588 N N . CYS A 1 81 ? 0.787 -3.193 13.992 1 98 81 CYS A N 1
ATOM 589 C CA . CYS A 1 81 ? 1.038 -2.996 12.57 1 98 81 CYS A CA 1
ATOM 590 C C . CYS A 1 81 ? 1.422 -1.551 12.281 1 98 81 CYS A C 1
ATOM 592 O O . CYS A 1 81 ? 0.856 -0.625 12.859 1 98 81 CYS A O 1
ATOM 594 N N . THR A 1 82 ? 2.482 -1.401 11.453 1 98.38 82 THR A N 1
ATOM 595 C CA . THR A 1 82 ? 2.943 -0.069 11.078 1 98.38 82 THR A CA 1
ATOM 596 C C . THR A 1 82 ? 3.271 -0.006 9.594 1 98.38 82 THR A C 1
ATOM 598 O O . THR A 1 82 ? 3.883 -0.926 9.047 1 98.38 82 THR A O 1
ATOM 601 N N . LEU A 1 83 ? 2.73 1.012 8.914 1 98.25 83 LEU A N 1
ATOM 602 C CA . LEU A 1 83 ? 3.195 1.343 7.574 1 98.25 83 LEU A CA 1
ATOM 603 C C . LEU A 1 83 ? 4.363 2.318 7.629 1 98.25 83 LEU A C 1
ATOM 605 O O . LEU A 1 83 ? 4.203 3.467 8.047 1 98.25 83 LEU A O 1
ATOM 609 N N . THR A 1 84 ? 5.559 1.866 7.215 1 98.5 84 THR A N 1
ATOM 610 C CA . THR A 1 84 ? 6.742 2.713 7.277 1 98.5 84 THR A CA 1
ATOM 611 C C . THR A 1 84 ? 7.184 3.135 5.883 1 98.5 84 THR A C 1
ATOM 613 O O . THR A 1 84 ? 6.789 2.523 4.887 1 98.5 84 THR A O 1
ATOM 616 N N . PHE A 1 85 ? 7.926 4.188 5.777 1 98.56 85 PHE A N 1
ATOM 617 C CA . PHE A 1 85 ? 8.516 4.699 4.543 1 98.56 85 PHE A CA 1
ATOM 618 C C . PHE A 1 85 ? 10.016 4.934 4.715 1 98.56 85 PHE A C 1
ATOM 620 O O . PHE A 1 85 ? 10.484 5.195 5.828 1 98.56 85 PHE A O 1
ATOM 627 N N . PRO A 1 86 ? 10.773 4.797 3.648 1 98.5 86 PRO A N 1
ATOM 628 C CA . PRO A 1 86 ? 12.219 5.016 3.715 1 98.5 86 PRO A CA 1
ATOM 629 C C . PRO A 1 86 ? 12.602 6.492 3.613 1 98.5 86 PRO A C 1
ATOM 631 O O . PRO A 1 86 ? 13.281 6.891 2.666 1 98.5 86 PRO A O 1
ATOM 634 N N . VAL A 1 87 ? 12.25 7.262 4.637 1 98.75 87 VAL A N 1
ATOM 635 C CA . VAL A 1 87 ? 12.43 8.711 4.68 1 98.75 87 VAL A CA 1
ATOM 636 C C . VAL A 1 87 ? 13.875 9.062 4.324 1 98.75 87 VAL A C 1
ATOM 638 O O . VAL A 1 87 ? 14.812 8.406 4.785 1 98.75 87 VAL A O 1
ATOM 641 N N . LYS A 1 88 ? 14.055 10.125 3.51 1 98.5 88 LYS A N 1
ATOM 642 C CA . LYS A 1 88 ? 15.367 10.555 3.041 1 98.5 88 LYS A CA 1
ATOM 643 C C . LYS A 1 88 ? 15.508 12.07 3.119 1 98.5 88 LYS A C 1
ATOM 645 O O . LYS A 1 88 ? 14.508 12.797 3.133 1 98.5 88 LYS A O 1
ATOM 650 N N . PRO A 1 89 ? 16.828 12.5 3.209 1 98.62 89 PRO A N 1
ATOM 651 C CA . PRO A 1 89 ? 17.047 13.945 3.086 1 98.62 89 PRO A CA 1
ATOM 652 C C . PRO A 1 89 ? 16.391 14.531 1.839 1 98.62 89 PRO A C 1
ATOM 654 O O . PRO A 1 89 ? 16.422 13.922 0.77 1 98.62 89 PRO A O 1
ATOM 657 N N . GLY A 1 90 ? 15.75 15.672 2.031 1 98.5 90 GLY A N 1
ATOM 658 C CA . GLY A 1 90 ? 15.109 16.328 0.901 1 98.5 90 GLY A CA 1
ATOM 659 C C . GLY A 1 90 ? 13.617 16.094 0.836 1 98.5 90 GLY A C 1
ATOM 660 O O . GLY A 1 90 ? 12.891 16.844 0.166 1 98.5 90 GLY A O 1
ATOM 661 N N . ASP A 1 91 ? 13.156 15.016 1.47 1 98.81 91 ASP A N 1
ATOM 662 C CA . ASP A 1 91 ? 11.711 14.828 1.554 1 98.81 91 ASP A CA 1
ATOM 663 C C . ASP A 1 91 ? 11.039 16.047 2.184 1 98.81 91 ASP A C 1
ATOM 665 O O . ASP A 1 91 ? 11.602 16.688 3.076 1 98.81 91 ASP A O 1
ATOM 669 N N . GLU A 1 92 ? 9.852 16.391 1.687 1 98.88 92 GLU A N 1
ATOM 670 C CA . GLU A 1 92 ? 9.055 17.453 2.297 1 98.88 92 GLU A CA 1
ATOM 671 C C . GLU A 1 92 ? 8.055 16.891 3.301 1 98.88 92 GLU A C 1
ATOM 673 O O . GLU A 1 92 ? 7.535 15.789 3.115 1 98.88 92 GLU A O 1
ATOM 678 N N . CYS A 1 93 ? 7.852 17.672 4.379 1 98.88 93 CYS A N 1
ATOM 679 C CA . CYS A 1 93 ? 6.996 17.219 5.469 1 98.88 93 CYS A CA 1
ATOM 680 C C . CYS A 1 93 ? 6.262 18.391 6.113 1 98.88 93 CYS A C 1
ATOM 682 O O . CYS A 1 93 ? 6.523 19.547 5.789 1 98.88 93 CYS A O 1
ATOM 684 N N . LEU A 1 94 ? 5.191 18.047 6.793 1 98.88 94 LEU A N 1
ATOM 685 C CA . LEU A 1 94 ? 4.562 18.969 7.73 1 98.88 94 LEU A CA 1
ATOM 686 C C . LEU A 1 94 ? 5.012 18.688 9.156 1 98.88 94 LEU A C 1
ATOM 688 O O . LEU A 1 94 ? 4.945 17.547 9.617 1 98.88 94 LEU A O 1
ATOM 692 N N . VAL A 1 95 ? 5.559 19.688 9.82 1 98.88 95 VAL A N 1
ATOM 693 C CA . VAL A 1 95 ? 5.852 19.562 11.242 1 98.88 95 VAL A CA 1
ATOM 694 C C . VAL A 1 95 ? 4.691 20.125 12.062 1 98.88 95 VAL A C 1
ATOM 696 O O . VAL A 1 95 ? 4.281 21.266 11.859 1 98.88 95 VAL A O 1
ATOM 699 N N . VAL A 1 96 ? 4.148 19.297 12.922 1 98.81 96 VAL A N 1
ATOM 700 C CA . VAL A 1 96 ? 3.098 19.703 13.852 1 98.81 96 VAL A CA 1
ATOM 701 C C . VAL A 1 96 ? 3.678 19.859 15.258 1 98.81 96 VAL A C 1
ATOM 703 O O . VAL A 1 96 ? 4.262 18.906 15.789 1 98.81 96 VAL A O 1
ATOM 706 N N . PHE A 1 97 ? 3.494 21.047 15.836 1 98.62 97 PHE A N 1
ATOM 707 C CA . PHE A 1 97 ? 4.105 21.328 17.125 1 98.62 97 PHE A CA 1
ATOM 708 C C . PHE A 1 97 ? 3.121 21.094 18.266 1 98.62 97 PHE A C 1
ATOM 710 O O . PHE A 1 97 ? 1.992 21.578 18.234 1 98.62 97 PHE A O 1
ATOM 717 N N . ALA A 1 98 ? 3.611 20.328 19.219 1 98.31 98 ALA A N 1
ATOM 718 C CA . ALA A 1 98 ? 2.801 20.062 20.406 1 98.31 98 ALA A CA 1
ATOM 719 C C . ALA A 1 98 ? 2.613 21.344 21.219 1 98.31 98 ALA A C 1
ATOM 721 O O . ALA A 1 98 ? 3.496 22.203 21.25 1 98.31 98 ALA A O 1
ATOM 722 N N . SER A 1 99 ? 1.484 21.359 21.922 1 97.5 99 SER A N 1
ATOM 723 C CA . SER A 1 99 ? 1.145 22.531 22.719 1 97.5 99 SER A CA 1
ATOM 724 C C . SER A 1 99 ? 2.008 22.625 23.969 1 97.5 99 SER A C 1
ATOM 726 O O . SER A 1 99 ? 2.121 23.703 24.578 1 97.5 99 SER A O 1
ATOM 728 N N . ARG A 1 100 ? 2.553 21.531 24.422 1 98.06 100 ARG A N 1
ATOM 729 C CA . ARG A 1 100 ? 3.381 21.469 25.609 1 98.06 100 ARG A CA 1
ATOM 730 C C . ARG A 1 100 ? 4.652 20.672 25.359 1 98.06 100 ARG A C 1
ATOM 732 O O . ARG A 1 100 ? 4.758 19.953 24.359 1 98.06 100 ARG A O 1
ATOM 739 N N . CYS A 1 101 ? 5.527 20.797 26.266 1 98.12 101 CYS A N 1
ATOM 740 C CA . CYS A 1 101 ? 6.828 20.141 26.172 1 98.12 101 CYS A CA 1
ATOM 741 C C . CYS A 1 101 ? 6.676 18.625 26.125 1 98.12 101 CYS A C 1
ATOM 743 O O . CYS A 1 101 ? 6.082 18.016 27.016 1 98.12 101 CYS A O 1
ATOM 745 N N . ILE A 1 102 ? 7.316 17.953 25.109 1 98.06 102 ILE A N 1
ATOM 746 C CA . ILE A 1 102 ? 7.105 16.516 24.906 1 98.06 102 ILE A CA 1
ATOM 747 C C . ILE A 1 102 ? 8.312 15.742 25.422 1 98.06 102 ILE A C 1
ATOM 749 O O . ILE A 1 102 ? 8.297 14.508 25.453 1 98.06 102 ILE A O 1
ATOM 753 N N . ASP A 1 103 ? 9.344 16.375 25.859 1 97.94 103 ASP A N 1
ATOM 754 C CA . ASP A 1 103 ? 10.641 15.766 26.125 1 97.94 103 ASP A CA 1
ATOM 755 C C . ASP A 1 103 ? 10.5 14.539 27.016 1 97.94 103 ASP A C 1
ATOM 757 O O . ASP A 1 103 ? 11.039 13.477 26.719 1 97.94 103 ASP A O 1
ATOM 761 N N . ALA A 1 104 ? 9.789 14.633 28.141 1 98.19 104 ALA A N 1
ATOM 762 C CA . ALA A 1 104 ? 9.68 13.539 29.094 1 98.19 104 ALA A CA 1
ATOM 763 C C . ALA A 1 104 ? 8.914 12.359 28.5 1 98.19 104 ALA A C 1
ATOM 765 O O . ALA A 1 104 ? 9.312 11.203 28.656 1 98.19 104 ALA A O 1
ATOM 766 N N . TRP A 1 105 ? 7.824 12.648 27.875 1 98.25 105 TRP A N 1
ATOM 767 C CA . TRP A 1 105 ? 7.07 11.586 27.219 1 98.25 105 TRP A CA 1
ATOM 768 C C . TRP A 1 105 ? 7.934 10.875 26.188 1 98.25 105 TRP A C 1
ATOM 770 O O . TRP A 1 105 ? 7.938 9.641 26.109 1 98.25 105 TRP A O 1
ATOM 780 N N . TRP A 1 106 ? 8.648 11.633 25.328 1 97.88 106 TRP A N 1
ATOM 781 C CA . TRP A 1 106 ? 9.461 11.07 24.25 1 97.88 106 TRP A CA 1
ATOM 782 C C . TRP A 1 106 ? 10.555 10.164 24.812 1 97.88 106 TRP A C 1
ATOM 784 O O . TRP A 1 106 ? 10.797 9.078 24.281 1 97.88 106 TRP A O 1
ATOM 794 N N . LEU A 1 107 ? 11.148 10.594 25.844 1 97.19 107 LEU A N 1
ATOM 795 C CA . LEU A 1 107 ? 12.273 9.859 26.406 1 97.19 107 LEU A CA 1
ATOM 796 C C . LEU A 1 107 ? 11.789 8.617 27.156 1 97.19 107 LEU A C 1
ATOM 798 O O . LEU A 1 107 ? 12.43 7.566 27.078 1 97.19 107 LEU A O 1
ATOM 802 N N . SER A 1 108 ? 10.547 8.688 27.828 1 97.88 108 SER A N 1
ATOM 803 C CA . SER A 1 108 ? 10.234 7.652 28.812 1 97.88 108 SER A CA 1
ATOM 804 C C . SER A 1 108 ? 8.93 6.945 28.469 1 97.88 108 SER A C 1
ATOM 806 O O . SER A 1 108 ? 8.641 5.875 29.016 1 97.88 108 SER A O 1
ATOM 808 N N . GLY A 1 109 ? 8.141 7.492 27.641 1 97.5 109 GLY A N 1
ATOM 809 C CA . GLY A 1 109 ? 6.812 6.957 27.391 1 97.5 109 GLY A CA 1
ATOM 810 C C . GLY A 1 109 ? 5.848 7.199 28.531 1 97.5 109 GLY A C 1
ATOM 811 O O . GLY A 1 109 ? 6.145 7.969 29.453 1 97.5 109 GLY A O 1
ATOM 812 N N . GLN A 1 110 ? 4.539 6.668 28.359 1 97.25 110 GLN A N 1
ATOM 813 C CA . GLN A 1 110 ? 3.49 6.777 29.375 1 97.25 110 GLN A CA 1
ATOM 814 C C . GLN A 1 110 ? 3.203 8.234 29.703 1 97.25 110 GLN A C 1
ATOM 816 O O . GLN A 1 110 ? 3.623 9.141 28.984 1 97.25 110 GLN A O 1
ATOM 821 N N . VAL A 1 111 ? 2.27 8.516 30.766 1 98.12 111 VAL A N 1
ATOM 822 C CA . VAL A 1 111 ? 1.908 9.859 31.188 1 98.12 111 VAL A CA 1
ATOM 823 C C . VAL A 1 111 ? 3.043 10.461 32.031 1 98.12 111 VAL A C 1
ATOM 825 O O . VAL A 1 111 ? 3.461 9.875 33.031 1 98.12 111 VAL A O 1
ATOM 828 N N . GLN A 1 112 ? 3.596 11.562 31.578 1 97.69 112 GLN A N 1
ATOM 829 C CA . GLN A 1 112 ? 4.758 12.156 32.219 1 97.69 112 GLN A CA 1
ATOM 830 C C . GLN A 1 112 ? 4.5 13.617 32.594 1 97.69 112 GLN A C 1
ATOM 832 O O . GLN A 1 112 ? 3.646 14.273 32 1 97.69 112 GLN A O 1
ATOM 837 N N . ASP A 1 113 ? 5.25 14.078 33.469 1 97.06 113 ASP A N 1
ATOM 838 C CA . ASP A 1 113 ? 5.312 15.508 33.75 1 97.06 113 ASP A CA 1
ATOM 839 C C . ASP A 1 113 ? 6.109 16.25 32.688 1 97.06 113 ASP A C 1
ATOM 841 O O . ASP A 1 113 ? 6.953 15.641 32 1 97.06 113 ASP A O 1
ATOM 845 N N . GLN A 1 114 ? 5.777 17.562 32.5 1 95.88 114 GLN A N 1
ATOM 846 C CA . GLN A 1 114 ? 6.559 18.375 31.594 1 95.88 114 GLN A CA 1
ATOM 847 C C . GLN A 1 114 ? 7.934 18.688 32.156 1 95.88 114 GLN A C 1
ATOM 849 O O . GLN A 1 114 ? 8.047 19.156 33.312 1 95.88 114 GLN A O 1
ATOM 854 N N . THR A 1 115 ? 9.039 18.5 31.406 1 95.75 115 THR A N 1
ATOM 855 C CA . THR A 1 115 ? 10.398 18.828 31.844 1 95.75 115 THR A CA 1
ATOM 856 C C . THR A 1 115 ? 10.633 20.328 31.797 1 95.75 115 THR A C 1
ATOM 858 O O . THR A 1 115 ? 11.438 20.859 32.562 1 95.75 115 THR A O 1
ATOM 861 N N . GLU A 1 116 ? 10.062 20.938 30.812 1 95.94 116 GLU A N 1
ATOM 862 C CA . GLU A 1 116 ? 10.07 22.391 30.641 1 95.94 116 GLU A CA 1
ATOM 863 C C . GLU A 1 116 ? 8.656 22.938 30.469 1 95.94 116 GLU A C 1
ATOM 865 O O . GLU A 1 116 ? 7.742 22.203 30.078 1 95.94 116 GLU A O 1
ATOM 870 N N . MET A 1 117 ? 8.438 24.188 30.781 1 95 117 MET A N 1
ATOM 871 C CA . MET A 1 117 ? 7.105 24.766 30.703 1 95 117 MET A CA 1
ATOM 872 C C . MET A 1 117 ? 6.922 25.547 29.406 1 95 117 MET A C 1
ATOM 874 O O . MET A 1 117 ? 6.156 26.516 29.359 1 95 117 MET A O 1
ATOM 878 N N . ARG A 1 118 ? 7.715 25.172 28.406 1 94.44 118 ARG A N 1
ATOM 879 C CA . ARG A 1 118 ? 7.523 25.828 27.109 1 94.44 118 ARG A CA 1
ATOM 880 C C . ARG A 1 118 ? 6.219 25.375 26.453 1 94.44 118 ARG A C 1
ATOM 882 O O . ARG A 1 118 ? 5.719 24.297 26.734 1 94.44 118 ARG A O 1
ATOM 889 N N . MET A 1 119 ? 5.527 26.297 25.672 1 95.75 119 MET A N 1
ATOM 890 C CA . MET A 1 119 ? 4.289 26.062 24.938 1 95.75 119 MET A CA 1
ATOM 891 C C . MET A 1 119 ? 4.461 26.422 23.469 1 95.75 119 MET A C 1
ATOM 893 O O . MET A 1 119 ? 5.027 27.453 23.125 1 95.75 119 MET A O 1
ATOM 897 N N . HIS A 1 120 ? 3.928 25.531 22.594 1 97.19 120 HIS A N 1
ATOM 898 C CA . HIS A 1 120 ? 3.934 25.797 21.156 1 97.19 120 HIS A CA 1
ATOM 899 C C . HIS A 1 120 ? 5.34 26.125 20.656 1 97.19 120 HIS A C 1
ATOM 901 O O . HIS A 1 120 ? 5.531 27.062 19.891 1 97.19 120 HIS A O 1
ATOM 907 N N . ASP A 1 121 ? 6.293 25.391 21.219 1 97.19 121 ASP A N 1
ATOM 908 C CA . ASP A 1 121 ? 7.707 25.656 20.953 1 97.19 121 ASP A CA 1
ATOM 909 C C . ASP A 1 121 ? 8.203 24.844 19.766 1 97.19 121 ASP A C 1
ATOM 911 O O . ASP A 1 121 ? 7.766 23.719 19.547 1 97.19 121 ASP A O 1
ATOM 915 N N . LEU A 1 122 ? 9.234 25.406 19.078 1 97.44 122 LEU A N 1
ATOM 916 C CA . LEU A 1 122 ? 9.805 24.766 17.891 1 97.44 122 LEU A CA 1
ATOM 917 C C . LEU A 1 122 ? 10.477 23.438 18.281 1 97.44 122 LEU A C 1
ATOM 919 O O . LEU A 1 122 ? 10.719 22.594 17.422 1 97.44 122 LEU A O 1
ATOM 923 N N . SER A 1 123 ? 10.688 23.219 19.562 1 97 123 SER A N 1
ATOM 924 C CA . SER A 1 123 ? 11.398 22.031 20.031 1 97 123 SER A CA 1
ATOM 925 C C . SER A 1 123 ? 10.453 20.828 20.156 1 97 123 SER A C 1
ATOM 927 O O . SER A 1 123 ? 10.891 19.719 20.406 1 97 123 SER A O 1
ATOM 929 N N . ASP A 1 124 ? 9.117 21.047 20.016 1 98.31 124 ASP A N 1
ATOM 930 C CA . ASP A 1 124 ? 8.133 20 20.281 1 98.31 124 ASP A CA 1
ATOM 931 C C . ASP A 1 124 ? 7.398 19.594 19 1 98.31 124 ASP A C 1
ATOM 933 O O . ASP A 1 124 ? 6.172 19.5 19 1 98.31 124 ASP A O 1
ATOM 937 N N . GLY A 1 125 ? 8.172 19.359 17.922 1 98.62 125 GLY A N 1
ATOM 938 C CA . GLY A 1 125 ? 7.594 19.047 16.625 1 98.62 125 GLY A CA 1
ATOM 939 C C . GLY A 1 125 ? 7.52 17.562 16.344 1 98.62 125 GLY A C 1
ATOM 940 O O . GLY A 1 125 ? 8.422 16.812 16.719 1 98.62 125 GLY A O 1
ATOM 941 N N . PHE A 1 126 ? 6.434 17.125 15.711 1 98.88 126 PHE A N 1
ATOM 942 C CA . PHE A 1 126 ? 6.246 15.812 15.094 1 98.88 126 PHE A CA 1
ATOM 943 C C . PHE A 1 126 ? 6.273 15.922 13.578 1 98.88 126 PHE A C 1
ATOM 945 O O . PHE A 1 126 ? 5.715 16.859 13.008 1 98.88 126 PHE A O 1
ATOM 952 N N . VAL A 1 127 ? 6.883 14.953 12.93 1 98.81 127 VAL A N 1
ATOM 953 C CA . VAL A 1 127 ? 7.129 15.055 11.492 1 98.81 127 VAL A CA 1
ATOM 954 C C . VAL A 1 127 ? 6.168 14.141 10.734 1 98.81 127 VAL A C 1
ATOM 956 O O . VAL A 1 127 ? 6.133 12.93 10.977 1 98.81 127 VAL A O 1
ATOM 959 N N . TYR A 1 128 ? 5.387 14.711 9.844 1 98.75 128 TYR A N 1
ATOM 960 C CA . TYR A 1 128 ? 4.527 14.016 8.891 1 98.75 128 TYR A CA 1
ATOM 961 C C . TYR A 1 128 ? 5.059 14.156 7.469 1 98.75 128 TYR A C 1
ATOM 963 O O . TYR A 1 128 ? 4.828 15.172 6.812 1 98.75 128 TYR A O 1
ATOM 971 N N . VAL A 1 129 ? 5.684 13.109 6.945 1 98.69 129 VAL A N 1
ATOM 972 C CA . VAL A 1 129 ? 6.293 13.172 5.617 1 98.69 129 VAL A CA 1
ATOM 973 C C . VAL A 1 129 ? 5.234 12.898 4.555 1 98.69 129 VAL A C 1
ATOM 975 O O . VAL A 1 129 ? 4.535 11.883 4.613 1 98.69 129 VAL A O 1
ATOM 978 N N . GLY A 1 130 ? 5.133 13.891 3.646 1 97.94 130 GLY A N 1
ATOM 979 C CA . GLY A 1 130 ? 4.246 13.508 2.559 1 97.94 130 GLY A CA 1
ATOM 980 C C . GLY A 1 130 ? 3.51 14.688 1.949 1 97.94 130 GLY A C 1
ATOM 981 O O . GLY A 1 130 ? 2.818 14.539 0.938 1 97.94 130 GLY A O 1
ATOM 982 N N . VAL A 1 131 ? 3.568 15.945 2.561 1 98.12 131 VAL A N 1
ATOM 983 C CA . VAL A 1 131 ? 3.098 17.125 1.842 1 98.12 131 VAL A CA 1
ATOM 984 C C . VAL A 1 131 ? 4.117 17.531 0.778 1 98.12 131 VAL A C 1
ATOM 986 O O . VAL A 1 131 ? 5.309 17.234 0.909 1 98.12 131 VAL A O 1
ATOM 989 N N . ARG A 1 132 ? 3.627 18.219 -0.257 1 98.44 132 ARG A N 1
ATOM 990 C CA . ARG A 1 132 ? 4.52 18.516 -1.375 1 98.44 132 ARG A CA 1
ATOM 991 C C . ARG A 1 132 ? 4.285 19.922 -1.914 1 98.44 132 ARG A C 1
ATOM 993 O O . ARG A 1 132 ? 3.141 20.359 -2.053 1 98.44 132 ARG A O 1
ATOM 1000 N N . SER A 1 133 ? 5.363 20.625 -2.172 1 98.62 133 SER A N 1
ATOM 1001 C CA . SER A 1 133 ? 5.309 21.828 -2.986 1 98.62 133 SER A CA 1
ATOM 1002 C C . SER A 1 133 ? 5.109 21.5 -4.461 1 98.62 133 SER A C 1
ATOM 1004 O O . SER A 1 133 ? 5.199 20.328 -4.855 1 98.62 133 SER A O 1
ATOM 1006 N N . GLN A 1 134 ? 4.816 22.484 -5.273 1 98.44 134 GLN A N 1
ATOM 1007 C CA . GLN A 1 134 ? 4.453 22.281 -6.668 1 98.44 134 GLN A CA 1
ATOM 1008 C C . GLN A 1 134 ? 5.586 21.609 -7.441 1 98.44 134 GLN A C 1
ATOM 1010 O O . GLN A 1 134 ? 5.34 20.719 -8.258 1 98.44 134 GLN A O 1
ATOM 1015 N N . PRO A 1 135 ? 6.875 21.953 -7.223 1 98.12 135 PRO A N 1
ATOM 1016 C CA . PRO A 1 135 ? 7.938 21.281 -7.98 1 98.12 135 PRO A CA 1
ATOM 1017 C C . PRO A 1 135 ? 8.055 19.797 -7.648 1 98.12 135 PRO A C 1
ATOM 1019 O O . PRO A 1 135 ? 8.734 19.047 -8.367 1 98.12 135 PRO A O 1
ATOM 1022 N N . ARG A 1 136 ? 7.402 19.297 -6.566 1 97.75 136 ARG A N 1
ATOM 1023 C CA . ARG A 1 136 ? 7.621 17.938 -6.102 1 97.75 136 ARG A CA 1
ATOM 1024 C C . ARG A 1 136 ? 6.344 17.109 -6.211 1 97.75 136 ARG A C 1
ATOM 1026 O O . ARG A 1 136 ? 6.25 16.016 -5.641 1 97.75 136 ARG A O 1
ATOM 1033 N N . VAL A 1 137 ? 5.352 17.594 -6.895 1 98.19 137 VAL A N 1
ATOM 1034 C CA . VAL A 1 137 ? 4.09 16.875 -7.031 1 98.19 137 VAL A CA 1
ATOM 1035 C C . VAL A 1 137 ? 4.328 15.539 -7.746 1 98.19 137 VAL A C 1
ATOM 1037 O O . VAL A 1 137 ? 5.305 15.391 -8.484 1 98.19 137 VAL A O 1
ATOM 1040 N N . LEU A 1 138 ? 3.459 14.594 -7.461 1 98.31 138 LEU A N 1
ATOM 1041 C CA . LEU A 1 138 ? 3.543 13.273 -8.078 1 98.31 138 LEU A CA 1
ATOM 1042 C C . LEU A 1 138 ? 2.918 13.281 -9.469 1 98.31 138 LEU A C 1
ATOM 1044 O O . LEU A 1 138 ? 1.877 13.906 -9.68 1 98.31 138 LEU A O 1
ATOM 1048 N N . PRO A 1 139 ? 3.533 12.57 -10.398 1 97.69 139 PRO A N 1
ATOM 1049 C CA . PRO A 1 139 ? 2.861 12.375 -11.688 1 97.69 139 PRO A CA 1
ATOM 1050 C C . PRO A 1 139 ? 1.739 11.344 -11.617 1 97.69 139 PRO A C 1
ATOM 1052 O O . PRO A 1 139 ? 1.856 10.344 -10.898 1 97.69 139 PRO A O 1
ATOM 1055 N N . ALA A 1 140 ? 0.637 11.602 -12.266 1 97.12 140 ALA A N 1
ATOM 1056 C CA . ALA A 1 140 ? -0.418 10.641 -12.578 1 97.12 140 ALA A CA 1
ATOM 1057 C C . ALA A 1 140 ? -0.978 10.016 -11.305 1 97.12 140 ALA A C 1
ATOM 1059 O O . ALA A 1 140 ? -1.088 8.789 -11.211 1 97.12 140 ALA A O 1
ATOM 1060 N N . VAL A 1 141 ? -1.297 10.773 -10.289 1 98.25 141 VAL A N 1
ATOM 1061 C CA . VAL A 1 141 ? -2.02 10.242 -9.133 1 98.25 141 VAL A CA 1
ATOM 1062 C C . VAL A 1 141 ? -3.381 9.711 -9.57 1 98.25 141 VAL A C 1
ATOM 1064 O O . VAL A 1 141 ? -4.152 10.422 -10.227 1 98.25 141 VAL A O 1
ATOM 1067 N N . SER A 1 142 ? -3.666 8.492 -9.242 1 98.25 142 SER A N 1
ATOM 1068 C CA . SER A 1 142 ? -4.93 7.879 -9.641 1 98.25 142 SER A CA 1
ATOM 1069 C C . SER A 1 142 ? -6.109 8.547 -8.938 1 98.25 142 SER A C 1
ATOM 1071 O O . SER A 1 142 ? -6.059 8.812 -7.738 1 98.25 142 SER A O 1
ATOM 1073 N N . THR A 1 143 ? -7.156 8.742 -9.656 1 98.06 143 THR A N 1
ATOM 1074 C CA . THR A 1 143 ? -8.375 9.297 -9.086 1 98.06 143 THR A CA 1
ATOM 1075 C C . THR A 1 143 ? -9.43 8.211 -8.891 1 98.06 143 THR A C 1
ATOM 1077 O O . THR A 1 143 ? -10.57 8.508 -8.523 1 98.06 143 THR A O 1
ATOM 1080 N N . SER A 1 144 ? -9.055 6.945 -9.102 1 98.38 144 SER A N 1
ATOM 1081 C CA . SER A 1 144 ? -10.055 5.883 -8.977 1 98.38 144 SER A CA 1
ATOM 1082 C C . SER A 1 144 ? -9.539 4.746 -8.102 1 98.38 144 SER A C 1
ATOM 1084 O O . SER A 1 144 ? -10.32 3.893 -7.672 1 98.38 144 SER A O 1
ATOM 1086 N N . ALA A 1 145 ? -8.273 4.711 -7.828 1 98.69 145 ALA A N 1
ATOM 1087 C CA . ALA A 1 145 ? -7.699 3.613 -7.051 1 98.69 145 ALA A CA 1
ATOM 1088 C C . ALA A 1 145 ? -6.699 4.133 -6.023 1 98.69 145 ALA A C 1
ATOM 1090 O O . ALA A 1 145 ? -6.082 5.184 -6.219 1 98.69 145 ALA A O 1
ATOM 1091 N N . THR A 1 146 ? -6.617 3.424 -4.867 1 98.75 146 THR A N 1
ATOM 1092 C CA . THR A 1 146 ? -5.516 3.646 -3.932 1 98.75 146 THR A CA 1
ATOM 1093 C C . THR A 1 146 ? -4.277 2.869 -4.359 1 98.75 146 THR A C 1
ATOM 1095 O O . THR A 1 146 ? -4.379 1.733 -4.828 1 98.75 146 THR A O 1
ATOM 1098 N N . GLN A 1 147 ? -3.104 3.52 -4.262 1 98.88 147 GLN A N 1
ATOM 1099 C CA . GLN A 1 147 ? -1.851 2.879 -4.645 1 98.88 147 GLN A CA 1
ATOM 1100 C C . GLN A 1 147 ? -0.785 3.062 -3.568 1 98.88 147 GLN A C 1
ATOM 1102 O O . GLN A 1 147 ? -0.642 4.152 -3.01 1 98.88 147 GLN A O 1
ATOM 1107 N N . LEU A 1 148 ? -0.23 2.006 -3.086 1 98.88 148 LEU A N 1
ATOM 1108 C CA . LEU A 1 148 ? 1.126 2.068 -2.551 1 98.88 148 LEU A CA 1
ATOM 1109 C C . LEU A 1 148 ? 2.156 2.004 -3.674 1 98.88 148 LEU A C 1
ATOM 1111 O O . LEU A 1 148 ? 2.291 0.975 -4.34 1 98.88 148 LEU A O 1
ATOM 1115 N N . ARG A 1 149 ? 2.898 3.137 -3.938 1 98.88 149 ARG A N 1
ATOM 1116 C CA . ARG A 1 149 ? 3.6 3.246 -5.211 1 98.88 149 ARG A CA 1
ATOM 1117 C C . ARG A 1 149 ? 4.941 3.947 -5.039 1 98.88 149 ARG A C 1
ATOM 1119 O O . ARG A 1 149 ? 5.141 4.699 -4.082 1 98.88 149 ARG A O 1
ATOM 1126 N N . SER A 1 150 ? 5.836 3.617 -6.012 1 98.88 150 SER A N 1
ATOM 1127 C CA . SER A 1 150 ? 6.965 4.52 -6.207 1 98.88 150 SER A CA 1
ATOM 1128 C C . SER A 1 150 ? 6.5 5.891 -6.688 1 98.88 150 SER A C 1
ATOM 1130 O O . SER A 1 150 ? 5.441 6.012 -7.309 1 98.88 150 SER A O 1
ATOM 1132 N N . ASP A 1 151 ? 7.238 6.91 -6.363 1 98.56 151 ASP A N 1
ATOM 1133 C CA . ASP A 1 151 ? 6.836 8.273 -6.699 1 98.56 151 ASP A CA 1
ATOM 1134 C C . ASP A 1 151 ? 6.695 8.445 -8.211 1 98.56 151 ASP A C 1
ATOM 1136 O O . ASP A 1 151 ? 5.852 9.219 -8.68 1 98.56 151 ASP A O 1
ATOM 1140 N N . ASP A 1 152 ? 7.477 7.723 -8.969 1 98.19 152 ASP A N 1
ATOM 1141 C CA . ASP A 1 152 ? 7.418 7.871 -10.414 1 98.19 152 ASP A CA 1
ATOM 1142 C C . ASP A 1 152 ? 6.246 7.086 -11.008 1 98.19 152 ASP A C 1
ATOM 1144 O O . ASP A 1 152 ? 5.977 7.168 -12.203 1 98.19 152 ASP A O 1
ATOM 1148 N N . GLY A 1 153 ? 5.668 6.234 -10.25 1 98.25 153 GLY A N 1
ATOM 1149 C CA . GLY A 1 153 ? 4.461 5.539 -10.672 1 98.25 153 GLY A CA 1
ATOM 1150 C C . GLY A 1 153 ? 4.746 4.246 -11.406 1 98.25 153 GLY A C 1
ATOM 1151 O O . GLY A 1 153 ? 3.83 3.6 -11.922 1 98.25 153 GLY A O 1
ATOM 1152 N N . SER A 1 154 ? 5.957 3.787 -11.461 1 98.44 154 SER A N 1
ATOM 1153 C CA . SER A 1 154 ? 6.32 2.633 -12.281 1 98.44 154 SER A CA 1
ATOM 1154 C C . SER A 1 154 ? 6.137 1.33 -11.508 1 98.44 154 SER A C 1
ATOM 1156 O O . SER A 1 154 ? 6.074 0.253 -12.102 1 98.44 154 SER A O 1
ATOM 1158 N N . THR A 1 155 ? 6.172 1.353 -10.203 1 98.88 155 THR A N 1
ATOM 1159 C CA . THR A 1 155 ? 5.988 0.217 -9.312 1 98.88 155 THR A CA 1
ATOM 1160 C C . THR A 1 155 ? 4.855 0.485 -8.32 1 98.88 155 THR A C 1
ATOM 1162 O O . THR A 1 155 ? 4.855 1.509 -7.633 1 98.88 155 THR A O 1
ATOM 1165 N N . PHE A 1 156 ? 3.807 -0.464 -8.258 1 98.88 156 PHE A N 1
ATOM 1166 C CA . PHE A 1 156 ? 2.73 -0.138 -7.328 1 98.88 156 PHE A CA 1
ATOM 1167 C C . PHE A 1 156 ? 1.928 -1.384 -6.973 1 98.88 156 PHE A C 1
ATOM 1169 O O . PHE A 1 156 ? 1.94 -2.369 -7.711 1 98.88 156 PHE A O 1
ATOM 1176 N N . LEU A 1 157 ? 1.36 -1.44 -5.82 1 98.88 157 LEU A N 1
ATOM 1177 C CA . LEU A 1 157 ? 0.195 -2.203 -5.387 1 98.88 157 LEU A CA 1
ATOM 1178 C C . LEU A 1 157 ? -1.065 -1.345 -5.434 1 98.88 157 LEU A C 1
ATOM 1180 O O . LEU A 1 157 ? -1.114 -0.271 -4.832 1 98.88 157 LEU A O 1
ATOM 1184 N N . GLU A 1 158 ? -2.057 -1.826 -6.18 1 98.88 158 GLU A N 1
ATOM 1185 C CA . GLU A 1 158 ? -3.232 -1.004 -6.453 1 98.88 158 GLU A CA 1
ATOM 1186 C C . GLU A 1 158 ? -4.516 -1.725 -6.047 1 98.88 158 GLU A C 1
ATOM 1188 O O . GLU A 1 158 ? -4.668 -2.92 -6.305 1 98.88 158 GLU A O 1
ATOM 1193 N N . LEU A 1 159 ? -5.371 -1.009 -5.34 1 98.94 159 LEU A N 1
ATOM 1194 C CA . LEU A 1 159 ? -6.719 -1.473 -5.027 1 98.94 159 LEU A CA 1
ATOM 1195 C C . LEU A 1 159 ? -7.766 -0.552 -5.645 1 98.94 159 LEU A C 1
ATOM 1197 O O . LEU A 1 159 ? -7.812 0.64 -5.332 1 98.94 159 LEU A O 1
ATOM 1201 N N . ASP A 1 160 ? -8.531 -1.055 -6.613 1 98.81 160 ASP A N 1
ATOM 1202 C CA . ASP A 1 160 ? -9.672 -0.363 -7.215 1 98.81 160 ASP A CA 1
ATOM 1203 C C . ASP A 1 160 ? -10.977 -0.747 -6.523 1 98.81 160 ASP A C 1
ATOM 1205 O O . ASP A 1 160 ? -11.477 -1.858 -6.703 1 98.81 160 ASP A O 1
ATOM 1209 N N . PRO A 1 161 ? -11.461 0.164 -5.766 1 98.5 161 PRO A N 1
ATOM 1210 C CA . PRO A 1 161 ? -12.625 -0.208 -4.949 1 98.5 161 PRO A CA 1
ATOM 1211 C C . PRO A 1 161 ? -13.883 -0.431 -5.781 1 98.5 161 PRO A C 1
ATOM 1213 O O . PRO A 1 161 ? -14.742 -1.233 -5.406 1 98.5 161 PRO A O 1
ATOM 1216 N N . ALA A 1 162 ? -14.023 0.27 -6.859 1 98.31 162 ALA A N 1
ATOM 1217 C CA . ALA A 1 162 ? -15.211 0.127 -7.699 1 98.31 162 ALA A CA 1
ATOM 1218 C C . ALA A 1 162 ? -15.195 -1.202 -8.445 1 98.31 162 ALA A C 1
ATOM 1220 O O . ALA A 1 162 ? -16.203 -1.901 -8.5 1 98.31 162 ALA A O 1
ATOM 1221 N N . ALA A 1 163 ? -14.055 -1.621 -8.969 1 98.44 163 ALA A N 1
ATOM 1222 C CA . ALA A 1 163 ? -13.93 -2.85 -9.75 1 98.44 163 ALA A CA 1
ATOM 1223 C C . ALA A 1 163 ? -13.766 -4.062 -8.836 1 98.44 163 ALA A C 1
ATOM 1225 O O . ALA A 1 163 ? -13.914 -5.203 -9.281 1 98.44 163 ALA A O 1
ATOM 1226 N N . GLY A 1 164 ? -13.391 -3.82 -7.535 1 98.69 164 GLY A N 1
ATOM 1227 C CA . GLY A 1 164 ? -13.055 -4.91 -6.633 1 98.69 164 GLY A CA 1
ATOM 1228 C C . GLY A 1 164 ? -11.773 -5.629 -7.016 1 98.69 164 GLY A C 1
ATOM 1229 O O . GLY A 1 164 ? -11.656 -6.844 -6.824 1 98.69 164 GLY A O 1
ATOM 1230 N N . LYS A 1 165 ? -10.891 -4.945 -7.645 1 98.81 165 LYS A N 1
ATOM 1231 C CA . LYS A 1 165 ? -9.688 -5.559 -8.188 1 98.81 165 LYS A CA 1
ATOM 1232 C C . LYS A 1 165 ? -8.453 -5.125 -7.406 1 98.81 165 LYS A C 1
ATOM 1234 O O . LYS A 1 165 ? -8.398 -4.008 -6.891 1 98.81 165 LYS A O 1
ATOM 1239 N N . VAL A 1 166 ? -7.508 -6.023 -7.246 1 98.88 166 VAL A N 1
ATOM 1240 C CA . VAL A 1 166 ? -6.164 -5.73 -6.758 1 98.88 166 VAL A CA 1
ATOM 1241 C C . VAL A 1 166 ? -5.141 -6.027 -7.852 1 98.88 166 VAL A C 1
ATOM 1243 O O . VAL A 1 166 ? -5.266 -7.02 -8.578 1 98.88 166 VAL A O 1
ATOM 1246 N N . LYS A 1 167 ? -4.215 -5.121 -8.07 1 98.88 167 LYS A N 1
ATOM 1247 C CA . LYS A 1 167 ? -3.191 -5.254 -9.102 1 98.88 167 LYS A CA 1
ATOM 1248 C C . LYS A 1 167 ? -1.804 -4.957 -8.539 1 98.88 167 LYS A C 1
ATOM 1250 O O . LYS A 1 167 ? -1.629 -4.004 -7.781 1 98.88 167 LYS A O 1
ATOM 1255 N N . ILE A 1 168 ? -0.811 -5.781 -8.844 1 98.88 168 ILE A N 1
ATOM 1256 C CA . ILE A 1 168 ? 0.593 -5.535 -8.531 1 98.88 168 ILE A CA 1
ATOM 1257 C C . ILE A 1 168 ? 1.386 -5.352 -9.82 1 98.88 168 ILE A C 1
ATOM 1259 O O . ILE A 1 168 ? 1.318 -6.188 -10.727 1 98.88 168 ILE A O 1
ATOM 1263 N N . VAL A 1 169 ? 2.039 -4.234 -9.953 1 98.94 169 VAL A N 1
ATOM 1264 C CA . VAL A 1 169 ? 2.979 -3.975 -11.039 1 98.94 169 VAL A CA 1
ATOM 1265 C C . VAL A 1 169 ? 4.395 -3.85 -10.484 1 98.94 169 VAL A C 1
ATOM 1267 O O . VAL A 1 169 ? 4.684 -2.934 -9.703 1 98.94 169 VAL A O 1
ATOM 1270 N N . ALA A 1 170 ? 5.266 -4.773 -10.844 1 98.88 170 ALA A N 1
ATOM 1271 C CA . ALA A 1 170 ? 6.613 -4.887 -10.289 1 98.88 170 ALA A CA 1
ATOM 1272 C C . ALA A 1 170 ? 7.621 -5.258 -11.367 1 98.88 170 ALA A C 1
ATOM 1274 O O . ALA A 1 170 ? 8.055 -6.41 -11.453 1 98.88 170 ALA A O 1
ATOM 1275 N N . PRO A 1 171 ? 8.133 -4.227 -12.078 1 98.81 171 PRO A N 1
ATOM 1276 C CA . PRO A 1 171 ? 9.062 -4.516 -13.18 1 98.81 171 PRO A CA 1
ATOM 1277 C C . PRO A 1 171 ? 10.344 -5.191 -12.703 1 98.81 171 PRO A C 1
ATOM 1279 O O . PRO A 1 171 ? 11.031 -5.844 -13.492 1 98.81 171 PRO A O 1
ATOM 1282 N N . GLY A 1 172 ? 10.688 -5.129 -11.469 1 98.69 172 GLY A N 1
ATOM 1283 C CA . GLY A 1 172 ? 11.891 -5.738 -10.938 1 98.69 172 GLY A CA 1
ATOM 1284 C C . GLY A 1 172 ? 11.672 -7.148 -10.43 1 98.69 172 GLY A C 1
ATOM 1285 O O . GLY A 1 172 ? 12.617 -7.82 -10.016 1 98.69 172 GLY A O 1
ATOM 1286 N N . GLY A 1 173 ? 10.445 -7.594 -10.391 1 98.81 173 GLY A N 1
ATOM 1287 C CA . GLY A 1 173 ? 10.133 -8.93 -9.906 1 98.81 173 GLY A CA 1
ATOM 1288 C C . GLY A 1 173 ? 9.172 -8.922 -8.734 1 98.81 173 GLY A C 1
ATOM 1289 O O . GLY A 1 173 ? 9.008 -7.902 -8.062 1 98.81 173 GLY A O 1
ATOM 1290 N N . PHE A 1 174 ? 8.469 -10.055 -8.508 1 98.75 174 PHE A N 1
ATOM 1291 C CA . PHE A 1 174 ? 7.512 -10.258 -7.426 1 98.75 174 PHE A CA 1
ATOM 1292 C C . PHE A 1 174 ? 7.824 -11.531 -6.656 1 98.75 174 PHE A C 1
ATOM 1294 O O . PHE A 1 174 ? 7.734 -12.633 -7.207 1 98.75 174 PHE A O 1
ATOM 1301 N N . ASP A 1 175 ? 8.211 -11.383 -5.359 1 98.81 175 ASP A N 1
ATOM 1302 C CA . ASP A 1 175 ? 8.594 -12.531 -4.535 1 98.81 175 ASP A CA 1
ATOM 1303 C C . ASP A 1 175 ? 7.59 -12.758 -3.41 1 98.81 175 ASP A C 1
ATOM 1305 O O . ASP A 1 175 ? 7.203 -11.812 -2.715 1 98.81 175 ASP A O 1
ATOM 1309 N N . VAL A 1 176 ? 7.16 -14.039 -3.277 1 98.69 176 VAL A N 1
ATOM 1310 C CA . VAL A 1 176 ? 6.359 -14.469 -2.137 1 98.69 176 VAL A CA 1
ATOM 1311 C C . VAL A 1 176 ? 7.148 -15.461 -1.293 1 98.69 176 VAL A C 1
ATOM 1313 O O . VAL A 1 176 ? 7.504 -16.547 -1.766 1 98.69 176 VAL A O 1
ATOM 1316 N N . VAL A 1 177 ? 7.473 -15.031 -0.086 1 98.81 177 VAL A N 1
ATOM 1317 C CA . VAL A 1 177 ? 8.133 -15.922 0.866 1 98.81 177 VAL A CA 1
ATOM 1318 C C . VAL A 1 177 ? 7.133 -16.375 1.922 1 98.81 177 VAL A C 1
ATOM 1320 O O . VAL A 1 177 ? 6.766 -15.617 2.816 1 98.81 177 VAL A O 1
ATOM 1323 N N . ALA A 1 178 ? 6.621 -17.531 1.753 1 98.69 178 ALA A N 1
ATOM 1324 C CA . ALA A 1 178 ? 5.609 -18.172 2.596 1 98.69 178 ALA A CA 1
ATOM 1325 C C . ALA A 1 178 ? 5.66 -19.6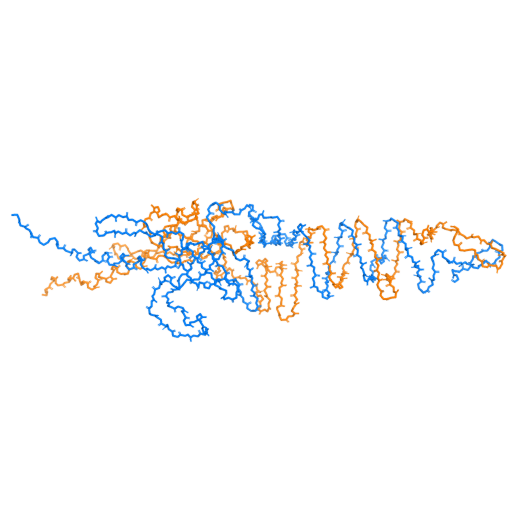88 2.469 1 98.69 178 ALA A C 1
ATOM 1327 O O . ALA A 1 178 ? 5.961 -20.219 1.396 1 98.69 178 ALA A O 1
ATOM 1328 N N . PRO A 1 179 ? 5.395 -20.391 3.621 1 98.56 179 PRO A N 1
ATOM 1329 C CA . PRO A 1 179 ? 5.387 -21.844 3.498 1 98.56 179 PRO A CA 1
ATOM 1330 C C . PRO A 1 179 ? 4.344 -22.344 2.506 1 98.56 179 PRO A C 1
ATOM 1332 O O . PRO A 1 179 ? 4.582 -23.328 1.795 1 98.56 179 PRO A O 1
ATOM 1335 N N . VAL A 1 180 ? 3.18 -21.734 2.5 1 98.69 180 VAL A N 1
ATOM 1336 C CA . VAL A 1 180 ? 2.098 -22.078 1.587 1 98.69 180 VAL A CA 1
ATOM 1337 C C . VAL A 1 180 ? 1.447 -20.812 1.041 1 98.69 180 VAL A C 1
ATOM 1339 O O . VAL A 1 180 ? 1.155 -19.891 1.797 1 98.69 180 VAL A O 1
ATOM 1342 N N . SER A 1 181 ? 1.312 -20.719 -0.261 1 98.75 181 SER A N 1
ATOM 1343 C CA . SER A 1 181 ? 0.487 -19.734 -0.954 1 98.75 181 SER A CA 1
ATOM 1344 C C . SER A 1 181 ? -0.728 -20.391 -1.603 1 98.75 181 SER A C 1
ATOM 1346 O O . SER A 1 181 ? -0.592 -21.141 -2.574 1 98.75 181 SER A O 1
ATOM 1348 N N . GLU A 1 182 ? -1.898 -20.078 -1.039 1 98.81 182 GLU A N 1
ATOM 1349 C CA . GLU A 1 182 ? -3.127 -20.734 -1.474 1 98.81 182 GLU A CA 1
ATOM 1350 C C . GLU A 1 182 ? -4.008 -19.781 -2.275 1 98.81 182 GLU A C 1
ATOM 1352 O O . GLU A 1 182 ? -4.285 -18.656 -1.836 1 98.81 182 GLU A O 1
ATOM 1357 N N . PHE A 1 183 ? -4.352 -20.234 -3.488 1 98.75 183 PHE A N 1
ATOM 1358 C CA . PHE A 1 183 ? -5.273 -19.5 -4.344 1 98.75 183 PHE A CA 1
ATOM 1359 C C . PHE A 1 183 ? -6.645 -20.156 -4.363 1 98.75 183 PHE A C 1
ATOM 1361 O O . PHE A 1 183 ? -6.773 -21.312 -4.754 1 98.75 183 PHE A O 1
ATOM 1368 N N . SER A 1 184 ? -7.676 -19.344 -3.975 1 98.56 184 SER A N 1
ATOM 1369 C CA . SER A 1 184 ? -9.008 -19.906 -3.803 1 98.56 184 SER A CA 1
ATOM 1370 C C . SER A 1 184 ? -9.664 -20.188 -5.148 1 98.56 184 SER A C 1
ATOM 1372 O O . SER A 1 184 ? -10.523 -21.078 -5.254 1 98.56 184 SER A O 1
ATOM 1374 N N . GLY A 1 185 ? -9.336 -19.438 -6.121 1 97.81 185 GLY A N 1
ATOM 1375 C CA . GLY A 1 185 ? -9.953 -19.562 -7.434 1 97.81 185 GLY A CA 1
ATOM 1376 C C . GLY A 1 185 ? -8.969 -19.969 -8.516 1 97.81 185 GLY A C 1
ATOM 1377 O O . GLY A 1 185 ? -8.016 -20.719 -8.25 1 97.81 185 GLY A O 1
ATOM 1378 N N . GLN A 1 186 ? -9.281 -19.641 -9.781 1 98.12 186 GLN A N 1
ATOM 1379 C CA . GLN A 1 186 ? -8.461 -19.969 -10.945 1 98.12 186 GLN A CA 1
ATOM 1380 C C . GLN A 1 186 ? -7.156 -19.188 -10.945 1 98.12 186 GLN A C 1
ATOM 1382 O O . GLN A 1 186 ? -7.125 -18.016 -10.539 1 98.12 186 GLN A O 1
ATOM 1387 N N . VAL A 1 187 ? -6.074 -19.828 -11.398 1 98.56 187 VAL A N 1
ATOM 1388 C CA . VAL A 1 187 ? -4.793 -19.172 -11.648 1 98.56 187 VAL A CA 1
ATOM 1389 C C . VAL A 1 187 ? -4.441 -19.281 -13.133 1 98.56 187 VAL A C 1
ATOM 1391 O O . VAL A 1 187 ? -4.402 -20.375 -13.688 1 98.56 187 VAL A O 1
ATOM 1394 N N . LEU A 1 188 ? -4.367 -18.156 -13.742 1 98.81 188 LEU A N 1
ATOM 1395 C CA . LEU A 1 188 ? -3.945 -18.047 -15.133 1 98.81 188 LEU A CA 1
ATOM 1396 C C . LEU A 1 188 ? -2.516 -17.531 -15.234 1 98.81 188 LEU A C 1
ATOM 1398 O O . LEU A 1 188 ? -2.227 -16.422 -14.805 1 98.81 188 LEU A O 1
ATOM 1402 N N . VAL A 1 189 ? -1.574 -18.359 -15.797 1 98.75 189 VAL A N 1
ATOM 1403 C CA . VAL A 1 189 ? -0.185 -17.969 -16 1 98.75 189 VAL A CA 1
ATOM 1404 C C . VAL A 1 189 ? 0.059 -17.688 -17.484 1 98.75 189 VAL A C 1
ATOM 1406 O O . VAL A 1 189 ? 0.092 -18.609 -18.297 1 98.75 189 VAL A O 1
ATOM 1409 N N . ASN A 1 190 ? 0.253 -16.391 -17.812 1 98.62 190 ASN A N 1
ATOM 1410 C CA . ASN A 1 190 ? 0.471 -16.016 -19.203 1 98.62 190 ASN A CA 1
ATOM 1411 C C . ASN A 1 190 ? 1.88 -16.375 -19.672 1 98.62 190 ASN A C 1
ATOM 1413 O O . ASN A 1 190 ? 2.094 -16.672 -20.844 1 98.62 190 ASN A O 1
ATOM 1417 N N . GLY A 1 191 ? 2.854 -16.344 -18.781 1 98.25 191 GLY A N 1
ATOM 1418 C CA . GLY A 1 191 ? 4.223 -16.719 -19.094 1 98.25 191 GLY A CA 1
ATOM 1419 C C . GLY A 1 191 ? 4.516 -18.172 -18.797 1 98.25 191 GLY A C 1
ATOM 1420 O O . GLY A 1 191 ? 3.596 -18.984 -18.672 1 98.25 191 GLY A O 1
ATOM 1421 N N . LEU A 1 192 ? 5.816 -18.531 -18.812 1 98.69 192 LEU A N 1
ATOM 1422 C CA . LEU A 1 192 ? 6.258 -19.891 -18.5 1 98.69 192 LEU A CA 1
ATOM 1423 C C . LEU A 1 192 ? 5.969 -20.234 -17.047 1 98.69 192 LEU A C 1
ATOM 1425 O O . LEU A 1 192 ? 6.262 -19.438 -16.141 1 98.69 192 LEU A O 1
ATOM 1429 N N . LEU A 1 193 ? 5.289 -21.391 -16.797 1 98.69 193 LEU A N 1
ATOM 1430 C CA . LEU A 1 193 ? 5.152 -21.938 -15.453 1 98.69 193 LEU A CA 1
ATOM 1431 C C . LEU A 1 193 ? 6.25 -22.969 -15.172 1 98.69 193 LEU A C 1
ATOM 1433 O O . LEU A 1 193 ? 6.379 -23.953 -15.891 1 98.69 193 LEU A O 1
ATOM 1437 N N . SER A 1 194 ? 7.047 -22.688 -14.141 1 98.62 194 SER A N 1
ATOM 1438 C CA . SER A 1 194 ? 8.109 -23.609 -13.742 1 98.62 194 SER A CA 1
ATOM 1439 C C . SER A 1 194 ? 7.934 -24.078 -12.305 1 98.62 194 SER A C 1
ATOM 1441 O O . SER A 1 194 ? 7.566 -23.281 -11.43 1 98.62 194 SER A O 1
ATOM 1443 N N . TYR A 1 195 ? 8.078 -25.422 -12.039 1 98 195 TYR A N 1
ATOM 1444 C CA . TYR A 1 195 ? 8.148 -25.906 -10.664 1 98 195 TYR A CA 1
ATOM 1445 C C . TYR A 1 195 ? 9.414 -26.703 -10.43 1 98 195 TYR A C 1
ATOM 1447 O O . TYR A 1 195 ? 9.898 -27.391 -11.328 1 98 195 TYR A O 1
ATOM 1455 N N . LEU A 1 196 ? 9.938 -26.516 -9.234 1 97.88 196 LEU A N 1
ATOM 1456 C CA . LEU A 1 196 ? 11.273 -27.047 -8.953 1 97.88 196 LEU A CA 1
ATOM 1457 C C . LEU A 1 196 ? 11.219 -28.109 -7.863 1 97.88 196 LEU A C 1
ATOM 1459 O O . LEU A 1 196 ? 12.227 -28.766 -7.574 1 97.88 196 LEU A O 1
ATOM 1463 N N . ALA A 1 197 ? 10.031 -28.328 -7.34 1 97.69 197 ALA A N 1
ATOM 1464 C CA . ALA A 1 197 ? 9.953 -29.25 -6.215 1 97.69 197 ALA A CA 1
ATOM 1465 C C . ALA A 1 197 ? 8.797 -30.234 -6.391 1 97.69 197 ALA A C 1
ATOM 1467 O O . ALA A 1 197 ? 8.273 -30.766 -5.414 1 97.69 197 ALA A O 1
ATOM 1468 N N . GLY A 1 198 ? 8.328 -30.391 -7.586 1 97.88 198 GLY A N 1
ATOM 1469 C CA . GLY A 1 198 ? 7.305 -31.375 -7.891 1 97.88 198 GLY A CA 1
ATOM 1470 C C . GLY A 1 198 ? 5.93 -30.766 -8.102 1 97.88 198 GLY A C 1
ATOM 1471 O O . GLY A 1 198 ? 5.711 -29.594 -7.797 1 97.88 198 GLY A O 1
ATOM 1472 N N . LEU A 1 199 ? 5.02 -31.562 -8.656 1 97.69 199 LEU A N 1
ATOM 1473 C CA . LEU A 1 199 ? 3.635 -31.219 -8.953 1 97.69 199 LEU A CA 1
ATOM 1474 C C . LEU A 1 199 ? 2.689 -32.344 -8.531 1 97.69 199 LEU A C 1
ATOM 1476 O O . LEU A 1 199 ? 2.963 -33.5 -8.773 1 97.69 199 LEU A O 1
ATOM 1480 N N . VAL A 1 200 ? 1.699 -32 -7.758 1 97.44 200 VAL A N 1
ATOM 1481 C CA . VAL A 1 200 ? 0.629 -32.938 -7.422 1 97.44 200 VAL A CA 1
ATOM 1482 C C . VAL A 1 200 ? -0.714 -32.375 -7.875 1 97.44 200 VAL A C 1
ATOM 1484 O O . VAL A 1 200 ? -1.028 -31.203 -7.602 1 97.44 200 VAL A O 1
ATOM 1487 N N . GLY A 1 201 ? -1.478 -33.156 -8.617 1 96.62 201 GLY A N 1
ATOM 1488 C CA . GLY A 1 201 ? -2.762 -32.688 -9.109 1 96.62 201 GLY A CA 1
ATOM 1489 C C . GLY A 1 201 ? -3.869 -33.719 -8.961 1 96.62 201 GLY A C 1
ATOM 1490 O O . GLY A 1 201 ? -3.625 -34.906 -9.086 1 96.62 201 GLY A O 1
ATOM 1491 N N . SER A 1 202 ? -5.008 -33.219 -8.617 1 97.44 202 SER A N 1
ATOM 1492 C CA . SER A 1 202 ? -6.227 -34.031 -8.562 1 97.44 202 SER A CA 1
ATOM 1493 C C . SER A 1 202 ? -7.449 -33.188 -8.93 1 97.44 202 SER A C 1
ATOM 1495 O O . SER A 1 202 ? -7.348 -31.984 -9.148 1 97.44 202 SER A O 1
ATOM 1497 N N . GLY A 1 203 ? -8.539 -33.875 -9.094 1 93.75 203 GLY A N 1
ATOM 1498 C CA . GLY A 1 203 ? -9.781 -33.188 -9.359 1 93.75 203 GLY A CA 1
ATOM 1499 C C . GLY A 1 203 ? -10 -32.875 -10.828 1 93.75 203 GLY A C 1
ATOM 1500 O O . GLY A 1 203 ? -9.5 -33.594 -11.695 1 93.75 203 GLY A O 1
ATOM 1501 N N . GLY A 1 204 ? -10.891 -31.906 -11.125 1 87.31 204 GLY A N 1
ATOM 1502 C CA . GLY A 1 204 ? -11.242 -31.484 -12.469 1 87.31 204 GLY A CA 1
ATOM 1503 C C . GLY A 1 204 ? -12.484 -32.156 -13 1 87.31 204 GLY A C 1
ATOM 1504 O O . GLY A 1 204 ? -12.859 -33.25 -12.539 1 87.31 204 GLY A O 1
ATOM 1505 N N . GLN A 1 205 ? -13.266 -31.359 -13.68 1 86.38 205 GLN A N 1
ATOM 1506 C CA . GLN A 1 205 ? -14.438 -31.938 -14.32 1 86.38 205 GLN A CA 1
ATOM 1507 C C . GLN A 1 205 ? -14.047 -32.719 -15.586 1 86.38 205 GLN A C 1
ATOM 1509 O O . GLN A 1 205 ? -13.859 -32.094 -16.641 1 86.38 205 GLN A O 1
ATOM 1514 N N . GLY A 1 206 ? -13.914 -34.062 -15.484 1 89.38 206 GLY A N 1
ATOM 1515 C CA . GLY A 1 206 ? -13.531 -34.875 -16.641 1 89.38 206 GLY A CA 1
ATOM 1516 C C . GLY A 1 206 ? -12.047 -35.188 -16.688 1 89.38 206 GLY A C 1
ATOM 1517 O O . GLY A 1 206 ? -11.609 -36.25 -16.297 1 89.38 206 GLY A O 1
ATOM 1518 N N . ASN A 1 207 ? -11.273 -34.094 -17.125 1 94.5 207 ASN A N 1
ATOM 1519 C CA . ASN A 1 207 ? -9.82 -34.219 -17.141 1 94.5 207 ASN A CA 1
ATOM 1520 C C . ASN A 1 207 ? -9.195 -33.562 -15.906 1 94.5 207 ASN A C 1
ATOM 1522 O O . ASN A 1 207 ? -9.5 -32.406 -15.586 1 94.5 207 ASN A O 1
ATOM 1526 N N . THR A 1 208 ? -8.32 -34.344 -15.242 1 97.06 208 THR A N 1
ATOM 1527 C CA . THR A 1 208 ? -7.535 -33.75 -14.148 1 97.06 208 THR A CA 1
ATOM 1528 C C . THR A 1 208 ? -6.449 -32.844 -14.695 1 97.06 208 THR A C 1
ATOM 1530 O O . THR A 1 208 ? -6.176 -31.781 -14.117 1 97.06 208 THR A O 1
ATOM 1533 N N . ALA A 1 209 ? -5.891 -33.25 -15.812 1 97.56 209 ALA A N 1
ATOM 1534 C CA . ALA A 1 209 ? -4.941 -32.438 -16.578 1 97.56 209 ALA A CA 1
ATOM 1535 C C . ALA A 1 209 ? -5.18 -32.562 -18.078 1 97.56 209 ALA A C 1
ATOM 1537 O O . ALA A 1 209 ? -5.293 -33.688 -18.594 1 97.56 209 ALA A O 1
ATOM 1538 N N . GLN A 1 210 ? -5.359 -31.438 -18.719 1 97.69 210 GLN A N 1
ATOM 1539 C CA . GLN A 1 210 ? -5.453 -31.406 -20.188 1 97.69 210 GLN A CA 1
ATOM 1540 C C . GLN A 1 210 ? -4.328 -30.578 -20.781 1 97.69 210 GLN A C 1
ATOM 1542 O O . GLN A 1 210 ? -4.184 -29.391 -20.469 1 97.69 210 GLN A O 1
ATOM 1547 N N . ILE A 1 211 ? -3.467 -31.172 -21.594 1 97.88 211 ILE A N 1
ATOM 1548 C CA . ILE A 1 211 ? -2.355 -30.5 -22.234 1 97.88 211 ILE A CA 1
ATOM 1549 C C . ILE A 1 211 ? -2.58 -30.469 -23.75 1 97.88 211 ILE A C 1
ATOM 1551 O O . ILE A 1 211 ? -2.748 -31.531 -24.375 1 97.88 211 ILE A O 1
ATOM 1555 N N . THR A 1 212 ? -2.736 -29.344 -24.281 1 98.19 212 THR A N 1
ATOM 1556 C CA . THR A 1 212 ? -2.771 -29.188 -25.734 1 98.19 212 THR A CA 1
ATOM 1557 C C . THR A 1 212 ? -1.395 -28.797 -26.266 1 98.19 212 THR A C 1
ATOM 1559 O O . THR A 1 212 ? -0.872 -27.734 -25.938 1 98.19 212 THR A O 1
ATOM 1562 N N . GLY A 1 213 ? -0.836 -29.641 -27 1 97.62 213 GLY A N 1
ATOM 1563 C CA . GLY A 1 213 ? 0.529 -29.516 -27.484 1 97.62 213 GLY A CA 1
ATOM 1564 C C . GLY A 1 213 ? 1.374 -30.75 -27.219 1 97.62 213 GLY A C 1
ATOM 1565 O O . GLY A 1 213 ? 0.88 -31.875 -27.297 1 97.62 213 GLY A O 1
ATOM 1566 N N . VAL A 1 214 ? 2.744 -30.516 -27.031 1 98.12 214 VAL A N 1
ATOM 1567 C CA . VAL A 1 214 ? 3.672 -31.625 -26.844 1 98.12 214 VAL A CA 1
ATOM 1568 C C . VAL A 1 214 ? 3.992 -31.781 -25.359 1 98.12 214 VAL A C 1
ATOM 1570 O O . VAL A 1 214 ? 4.445 -30.844 -24.703 1 98.12 214 VAL A O 1
ATOM 1573 N N . LEU A 1 215 ? 3.662 -32.938 -24.734 1 98.19 215 LEU A N 1
ATOM 1574 C CA . LEU A 1 215 ? 4.188 -33.344 -23.438 1 98.19 215 LEU A CA 1
ATOM 1575 C C . LEU A 1 215 ? 5.477 -34.156 -23.609 1 98.19 215 LEU A C 1
ATOM 1577 O O . LEU A 1 215 ? 5.457 -35.25 -24.156 1 98.19 215 LEU A O 1
ATOM 1581 N N . ASN A 1 216 ? 6.566 -33.562 -23.219 1 98.38 216 ASN A N 1
ATOM 1582 C CA . ASN A 1 216 ? 7.871 -34.219 -23.312 1 98.38 216 ASN A CA 1
ATOM 1583 C C . ASN A 1 216 ? 8.406 -34.562 -21.922 1 98.38 216 ASN A C 1
ATOM 1585 O O . ASN A 1 216 ? 8.688 -33.688 -21.109 1 98.38 216 ASN A O 1
ATOM 1589 N N . VAL A 1 217 ? 8.602 -35.875 -21.641 1 98.06 217 VAL A N 1
ATOM 1590 C CA . VAL A 1 217 ? 9.102 -36.344 -20.359 1 98.06 217 VAL A CA 1
ATOM 1591 C C . VAL A 1 217 ? 10.531 -36.844 -20.516 1 98.06 217 VAL A C 1
ATOM 1593 O O . VAL A 1 217 ? 10.789 -37.75 -21.297 1 98.06 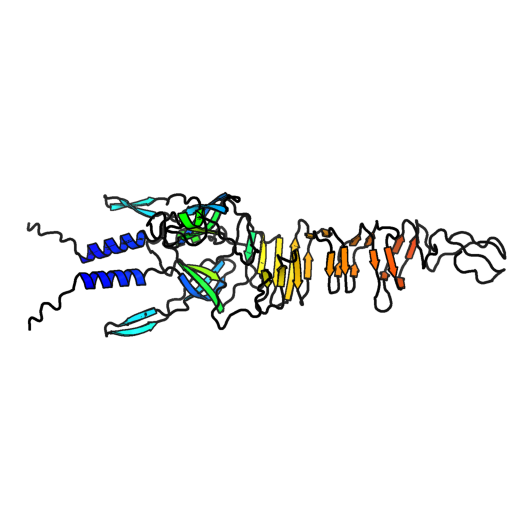217 VAL A O 1
ATOM 1596 N N . ILE A 1 218 ? 11.43 -36.188 -19.922 1 97.69 218 ILE A N 1
ATOM 1597 C CA . ILE A 1 218 ? 12.797 -36.688 -19.75 1 97.69 218 ILE A CA 1
ATOM 1598 C C . ILE A 1 218 ? 12.906 -37.469 -18.453 1 97.69 218 ILE A C 1
ATOM 1600 O O . ILE A 1 218 ? 13.008 -36.875 -17.375 1 97.69 218 ILE A O 1
ATOM 1604 N N . GLY A 1 219 ? 12.875 -38.719 -18.562 1 96.62 219 GLY A N 1
ATOM 1605 C CA . GLY A 1 219 ? 12.766 -39.594 -17.406 1 96.62 219 GLY A CA 1
ATOM 1606 C C . GLY A 1 219 ? 11.797 -40.75 -17.609 1 96.62 219 GLY A C 1
ATOM 1607 O O . GLY A 1 219 ? 11.906 -41.469 -18.609 1 96.62 219 GLY A O 1
ATOM 1608 N N . GLN A 1 220 ? 10.812 -40.906 -16.609 1 97 220 GLN A N 1
ATOM 1609 C CA . GLN A 1 220 ? 9.922 -42.062 -16.656 1 97 220 GLN A CA 1
ATOM 1610 C C . GLN A 1 220 ? 8.461 -41.625 -16.656 1 97 220 GLN A C 1
ATOM 1612 O O . GLN A 1 220 ? 8.109 -40.594 -16.047 1 97 220 GLN A O 1
ATOM 1617 N N . ILE A 1 221 ? 7.629 -42.375 -17.406 1 97.56 221 ILE A N 1
ATOM 1618 C CA . ILE A 1 221 ? 6.18 -42.25 -17.297 1 97.56 221 ILE A CA 1
ATOM 1619 C C . ILE A 1 221 ? 5.59 -43.531 -16.703 1 97.56 221 ILE A C 1
ATOM 1621 O O . ILE A 1 221 ? 5.75 -44.625 -17.281 1 97.56 221 ILE A O 1
ATOM 1625 N N . LEU A 1 222 ? 4.996 -43.312 -15.562 1 97.06 222 LEU A N 1
ATOM 1626 C CA . LEU A 1 222 ? 4.312 -44.438 -14.914 1 97.06 222 LEU A CA 1
ATOM 1627 C C . LEU A 1 222 ? 2.803 -44.188 -14.891 1 97.06 222 LEU A C 1
ATOM 1629 O O . LEU A 1 222 ? 2.344 -43.094 -14.656 1 97.06 222 LEU A O 1
ATOM 1633 N N . ALA A 1 223 ? 2.004 -45.25 -15.203 1 96.62 223 ALA A N 1
ATOM 1634 C CA . ALA A 1 223 ? 0.557 -45.281 -15.008 1 96.62 223 ALA A CA 1
ATOM 1635 C C . ALA A 1 223 ? 0.149 -46.375 -14.047 1 96.62 223 ALA A C 1
ATOM 1637 O O . ALA A 1 223 ? 0.292 -47.562 -14.352 1 96.62 223 ALA A O 1
ATOM 1638 N N . ASN A 1 224 ? -0.26 -45.906 -12.828 1 96.38 224 ASN A N 1
ATOM 1639 C CA . ASN A 1 224 ? -0.654 -46.844 -11.789 1 96.38 224 ASN A CA 1
ATOM 1640 C C . ASN A 1 224 ? 0.473 -47.812 -11.453 1 96.38 224 ASN A C 1
ATOM 1642 O O . ASN A 1 224 ? 0.25 -49.031 -11.367 1 96.38 224 ASN A O 1
ATOM 1646 N N . GLY A 1 225 ? 1.694 -47.25 -11.438 1 94.19 225 GLY A N 1
ATOM 1647 C CA . GLY A 1 225 ? 2.838 -48.031 -10.984 1 94.19 225 GLY A CA 1
ATOM 1648 C C . GLY A 1 225 ? 3.531 -48.781 -12.102 1 94.19 225 GLY A C 1
ATOM 1649 O O . GLY A 1 225 ? 4.594 -49.375 -11.891 1 94.19 225 GLY A O 1
ATOM 1650 N N . LYS A 1 226 ? 3.025 -48.781 -13.328 1 95.19 226 LYS A N 1
ATOM 1651 C CA . LYS A 1 226 ? 3.623 -49.469 -14.461 1 95.19 226 LYS A CA 1
ATOM 1652 C C . LYS A 1 226 ? 4.285 -48.5 -15.422 1 95.19 226 LYS A C 1
ATOM 1654 O O . LYS A 1 226 ? 3.707 -47.469 -15.766 1 95.19 226 LYS A O 1
ATOM 1659 N N . ARG A 1 227 ? 5.504 -48.906 -15.82 1 96 227 ARG A N 1
ATOM 1660 C CA . ARG A 1 227 ? 6.227 -48.062 -16.781 1 96 227 ARG A CA 1
ATOM 1661 C C . ARG A 1 227 ? 5.586 -48.125 -18.156 1 96 227 ARG A C 1
ATOM 1663 O O . ARG A 1 227 ? 5.363 -49.219 -18.688 1 96 227 ARG A O 1
ATOM 1670 N N . VAL A 1 228 ? 5.152 -47.031 -18.766 1 96.56 228 VAL A N 1
ATOM 1671 C CA . VAL A 1 228 ? 4.484 -47 -20.062 1 96.56 228 VAL A CA 1
ATOM 1672 C C . VAL A 1 228 ? 5.234 -46.062 -21.016 1 96.56 228 VAL A C 1
ATOM 1674 O O . VAL A 1 228 ? 4.656 -45.531 -21.969 1 96.56 228 VAL A O 1
ATOM 1677 N N . ASP A 1 229 ? 6.508 -45.875 -20.719 1 95.81 229 ASP A N 1
ATOM 1678 C CA . ASP A 1 229 ? 7.32 -44.906 -21.453 1 95.81 229 ASP A CA 1
ATOM 1679 C C . ASP A 1 229 ? 8.055 -45.562 -22.609 1 95.81 229 ASP A C 1
ATOM 1681 O O . ASP A 1 229 ? 7.527 -46.469 -23.25 1 95.81 229 ASP A O 1
ATOM 1685 N N . ASP A 1 230 ? 9.242 -45.031 -23 1 96 230 ASP A N 1
ATOM 1686 C CA . ASP A 1 230 ? 9.969 -45.438 -24.203 1 96 230 ASP A CA 1
ATOM 1687 C C . ASP A 1 230 ? 10.547 -46.844 -24.062 1 96 230 ASP A C 1
ATOM 1689 O O . ASP A 1 230 ? 11.047 -47.406 -25.031 1 96 230 ASP A O 1
ATOM 1693 N N . THR A 1 231 ? 10.344 -47.469 -22.875 1 96.25 231 THR A N 1
ATOM 1694 C CA . THR A 1 231 ? 10.977 -48.75 -22.641 1 96.25 231 THR A CA 1
ATOM 1695 C C . THR A 1 231 ? 9.938 -49.875 -22.547 1 96.25 231 THR A C 1
ATOM 1697 O O . THR A 1 231 ? 10.281 -51.062 -22.484 1 96.25 231 THR A O 1
ATOM 1700 N N . HIS A 1 232 ? 8.68 -49.5 -22.547 1 96.69 232 HIS A N 1
ATOM 1701 C CA . HIS A 1 232 ? 7.672 -50.531 -22.266 1 96.69 232 HIS A CA 1
ATOM 1702 C C . HIS A 1 232 ? 7.551 -51.5 -23.422 1 96.69 232 HIS A C 1
ATOM 1704 O O . HIS A 1 232 ? 7.941 -51.188 -24.547 1 96.69 232 HIS A O 1
ATOM 1710 N N . THR A 1 233 ? 7.07 -52.812 -23.078 1 96.94 233 THR A N 1
ATOM 1711 C CA . THR A 1 233 ? 6.848 -53.875 -24.047 1 96.94 233 THR A CA 1
ATOM 1712 C C . THR A 1 233 ? 5.488 -54.531 -23.828 1 96.94 233 THR A C 1
ATOM 1714 O O . THR A 1 23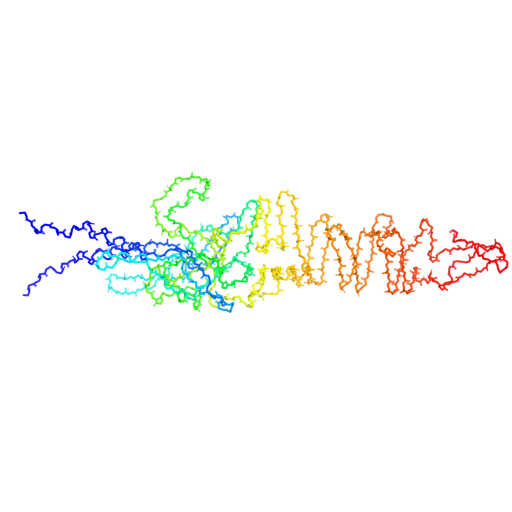3 ? 4.801 -54.219 -22.844 1 96.94 233 THR A O 1
ATOM 1717 N N . HIS A 1 234 ? 5.16 -55.281 -24.859 1 97.12 234 HIS A N 1
ATOM 1718 C CA . HIS A 1 234 ? 4.012 -56.188 -24.75 1 97.12 234 HIS A CA 1
ATOM 1719 C C . HIS A 1 234 ? 4.414 -57.625 -25.031 1 97.12 234 HIS A C 1
ATOM 1721 O O . HIS A 1 234 ? 5.543 -57.906 -25.438 1 97.12 234 HIS A O 1
ATOM 1727 N N . THR A 1 235 ? 3.623 -58.469 -24.625 1 96.81 235 THR A N 1
ATOM 1728 C CA . THR A 1 235 ? 3.812 -59.875 -25.016 1 96.81 235 THR A CA 1
ATOM 1729 C C . THR A 1 235 ? 2.82 -60.25 -26.109 1 96.81 235 THR A C 1
ATOM 1731 O O . THR A 1 235 ? 1.617 -60.031 -25.969 1 96.81 235 THR A O 1
ATOM 1734 N N . ALA A 1 236 ? 3.377 -60.875 -27.25 1 95.56 236 ALA A N 1
ATOM 1735 C CA . ALA A 1 236 ? 2.531 -61.375 -28.328 1 95.56 236 ALA A CA 1
ATOM 1736 C C . ALA A 1 236 ? 1.775 -62.625 -27.891 1 95.56 236 ALA A C 1
ATOM 1738 O O . ALA A 1 236 ? 2.309 -63.469 -27.141 1 95.56 236 ALA A O 1
ATOM 1739 N N . GLN A 1 237 ? 0.528 -62.688 -28.328 1 93.88 237 GLN A N 1
ATOM 1740 C CA . GLN A 1 237 ? -0.281 -63.844 -27.938 1 93.88 237 GLN A CA 1
ATOM 1741 C C . GLN A 1 237 ? -0.691 -64.688 -29.156 1 93.88 237 GLN A C 1
ATOM 1743 O O . GLN A 1 237 ? -1.743 -65.312 -29.156 1 93.88 237 GLN A O 1
ATOM 1748 N N . GLY A 1 238 ? -0.009 -64.625 -30.172 1 91.81 238 GLY A N 1
ATOM 1749 C CA . GLY A 1 238 ? -0.274 -65.312 -31.422 1 91.81 238 GLY A CA 1
ATOM 1750 C C . GLY A 1 238 ? -0.207 -64.438 -32.625 1 91.81 238 GLY A C 1
ATOM 1751 O O . GLY A 1 238 ? -0.169 -63.188 -32.5 1 91.81 238 GLY A O 1
ATOM 1752 N N . ALA A 1 239 ? -0.125 -65.125 -33.781 1 87.56 239 ALA A N 1
ATOM 1753 C CA . ALA A 1 239 ? -0.152 -64.375 -35.031 1 87.56 239 ALA A CA 1
ATOM 1754 C C . ALA A 1 239 ? -1.481 -63.625 -35.188 1 87.56 239 ALA A C 1
ATOM 1756 O O . ALA A 1 239 ? -2.549 -64.25 -35 1 87.56 239 ALA A O 1
ATOM 1757 N N . ASN A 1 240 ? -1.521 -62.312 -35.406 1 90.56 240 ASN A N 1
ATOM 1758 C CA . ASN A 1 240 ? -2.684 -61.469 -35.625 1 90.56 240 ASN A CA 1
ATOM 1759 C C . ASN A 1 240 ? -3.549 -61.344 -34.375 1 90.56 240 ASN A C 1
ATOM 1761 O O . ASN A 1 240 ? -4.719 -60.969 -34.438 1 90.56 240 ASN A O 1
ATOM 1765 N N . ALA A 1 241 ? -2.957 -61.688 -33.219 1 94.31 241 ALA A N 1
ATOM 1766 C CA . ALA A 1 241 ? -3.697 -61.594 -31.969 1 94.31 241 ALA A CA 1
ATOM 1767 C C . ALA A 1 241 ? -3.385 -60.281 -31.25 1 94.31 241 ALA A C 1
ATOM 1769 O O . ALA A 1 241 ? -2.346 -59.656 -31.484 1 94.31 241 ALA A O 1
ATOM 1770 N N . VAL A 1 242 ? -4.379 -59.844 -30.438 1 93.88 242 VAL A N 1
ATOM 1771 C CA . VAL A 1 242 ? -4.145 -58.656 -29.594 1 93.88 242 VAL A CA 1
ATOM 1772 C C . VAL A 1 242 ? -3.037 -58.969 -28.578 1 93.88 242 VAL A C 1
ATOM 1774 O O . VAL A 1 242 ? -2.984 -60.094 -28.031 1 93.88 242 VAL A O 1
ATOM 1777 N N . THR A 1 243 ? -2.15 -58 -28.344 1 95.31 243 THR A N 1
ATOM 1778 C CA . THR A 1 243 ? -1.062 -58.125 -27.391 1 95.31 243 THR A CA 1
ATOM 1779 C C . THR A 1 243 ? -1.589 -58.062 -25.953 1 95.31 243 THR A C 1
ATOM 1781 O O . THR A 1 243 ? -2.725 -57.656 -25.719 1 95.31 243 THR A O 1
ATOM 1784 N N . THR A 1 244 ? -0.711 -58.438 -24.984 1 95.31 244 THR A N 1
ATOM 1785 C CA . THR A 1 244 ? -1.001 -58.156 -23.578 1 95.31 244 THR A CA 1
ATOM 1786 C C . THR A 1 244 ? -0.938 -56.656 -23.328 1 95.31 244 THR A C 1
ATOM 1788 O O . THR A 1 244 ? -0.383 -55.906 -24.141 1 95.31 244 THR A O 1
ATOM 1791 N N . PRO A 1 245 ? -1.529 -56.188 -22.141 1 95 245 PRO A N 1
ATOM 1792 C CA . PRO A 1 245 ? -1.158 -54.875 -21.656 1 95 245 PRO A CA 1
ATOM 1793 C C . PRO A 1 245 ? 0.344 -54.719 -21.438 1 95 245 PRO A C 1
ATOM 1795 O O . PRO A 1 245 ? 1.08 -55.688 -21.484 1 95 245 PRO A O 1
ATOM 1798 N N . PRO A 1 246 ? 0.884 -53.469 -21.375 1 94.88 246 PRO A N 1
ATOM 1799 C CA . PRO A 1 246 ? 2.311 -53.281 -21.094 1 94.88 246 PRO A CA 1
ATOM 1800 C C . PRO A 1 246 ? 2.83 -54.219 -20.016 1 94.88 246 PRO A C 1
ATOM 1802 O O . PRO A 1 246 ? 2.137 -54.469 -19.016 1 94.88 246 PRO A O 1
ATOM 1805 N N . ASN A 1 247 ? 4.016 -54.781 -20.203 1 94 247 ASN A N 1
ATOM 1806 C CA . ASN A 1 247 ? 4.629 -55.688 -19.25 1 94 247 ASN A CA 1
ATOM 1807 C C . ASN A 1 247 ? 5.137 -54.938 -18.016 1 94 247 ASN A C 1
ATOM 1809 O O . ASN A 1 247 ? 5.527 -53.781 -18.109 1 94 247 ASN A O 1
ATOM 1813 N N . MET B 1 1 ? -26.516 58.531 41.188 1 31.97 1 MET B N 1
ATOM 1814 C CA . MET B 1 1 ? -25.953 57.25 40.75 1 31.97 1 MET B CA 1
ATOM 1815 C C . MET B 1 1 ? -24.953 57.469 39.625 1 31.97 1 MET B C 1
ATOM 1817 O O . MET B 1 1 ? -25.266 58.094 38.625 1 31.97 1 MET B O 1
ATOM 1821 N N . ASN B 1 2 ? -23.641 57.688 39.938 1 34.03 2 ASN B N 1
ATOM 1822 C CA . ASN B 1 2 ? -22.547 58.188 39.125 1 34.03 2 ASN B CA 1
ATOM 1823 C C . ASN B 1 2 ? -22.344 57.344 37.875 1 34.03 2 ASN B C 1
ATOM 1825 O O . ASN B 1 2 ? -22.094 56.156 37.969 1 34.03 2 ASN B O 1
ATOM 1829 N N . ARG B 1 3 ? -23.062 57.531 36.844 1 43.28 3 ARG B N 1
ATOM 1830 C CA . ARG B 1 3 ? -23.188 57.031 35.5 1 43.28 3 ARG B CA 1
ATOM 1831 C C . ARG B 1 3 ? -21.812 56.844 34.875 1 43.28 3 ARG B C 1
ATOM 1833 O O . ARG B 1 3 ? -21.703 56.344 33.75 1 43.28 3 ARG B O 1
ATOM 1840 N N . LEU B 1 4 ? -20.891 57.75 35.281 1 39.12 4 LEU B N 1
ATOM 1841 C CA . LEU B 1 4 ? -19.656 57.781 34.5 1 39.12 4 LEU B CA 1
ATOM 1842 C C . LEU B 1 4 ? -18.984 56.406 34.5 1 39.12 4 LEU B C 1
ATOM 1844 O O . LEU B 1 4 ? -18.234 56.094 33.562 1 39.12 4 LEU B O 1
ATOM 1848 N N . GLU B 1 5 ? -18.859 55.844 35.688 1 37.66 5 GLU B N 1
ATOM 1849 C CA . GLU B 1 5 ? -17.875 54.812 35.969 1 37.66 5 GLU B CA 1
ATOM 1850 C C . GLU B 1 5 ? -18.125 53.562 35.125 1 37.66 5 GLU B C 1
ATOM 1852 O O . GLU B 1 5 ? -17.703 52.469 35.5 1 37.66 5 GLU B O 1
ATOM 1857 N N . THR B 1 6 ? -19.188 53.406 34.438 1 40.34 6 THR B N 1
ATOM 1858 C CA . THR B 1 6 ? -19.422 52.25 33.562 1 40.34 6 THR B CA 1
ATOM 1859 C C . THR B 1 6 ? -18.203 52 32.656 1 40.34 6 THR B C 1
ATOM 1861 O O . THR B 1 6 ? -18.141 52.5 31.531 1 40.34 6 THR B O 1
ATOM 1864 N N . LEU B 1 7 ? -17 52.562 32.969 1 41.34 7 LEU B N 1
ATOM 1865 C CA . LEU B 1 7 ? -15.648 52.656 32.406 1 41.34 7 LEU B CA 1
ATOM 1866 C C . LEU B 1 7 ? -15.227 51.312 31.797 1 41.34 7 LEU B C 1
ATOM 1868 O O . LEU B 1 7 ? -15.664 50.25 32.25 1 41.34 7 LEU B O 1
ATOM 1872 N N . ASN B 1 8 ? -14.578 51.344 30.531 1 50.41 8 ASN B N 1
ATOM 1873 C CA . ASN B 1 8 ? -13.75 50.469 29.734 1 50.41 8 ASN B CA 1
ATOM 1874 C C . ASN B 1 8 ? -12.797 49.656 30.609 1 50.41 8 ASN B C 1
ATOM 1876 O O . ASN B 1 8 ? -11.789 50.156 31.078 1 50.41 8 ASN B O 1
ATOM 1880 N N . ASP B 1 9 ? -13.289 48.875 31.641 1 68.62 9 ASP B N 1
ATOM 1881 C CA . ASP B 1 9 ? -12.477 47.969 32.438 1 68.62 9 ASP B CA 1
ATOM 1882 C C . ASP B 1 9 ? -11.312 47.406 31.625 1 68.62 9 ASP B C 1
ATOM 1884 O O . ASP B 1 9 ? -11.523 46.688 30.656 1 68.62 9 ASP B O 1
ATOM 1888 N N . PRO B 1 10 ? -10.234 48.156 31.781 1 76.94 10 PRO B N 1
ATOM 1889 C CA . PRO B 1 10 ? -9.055 47.688 31.047 1 76.94 10 PRO B CA 1
ATOM 1890 C C . PRO B 1 10 ? -8.93 46.188 31.047 1 76.94 10 PRO B C 1
ATOM 1892 O O . PRO B 1 10 ? -8.5 45.594 30.047 1 76.94 10 PRO B O 1
ATOM 1895 N N . GLN B 1 11 ? -9.422 45.594 32.156 1 79.62 11 GLN B N 1
ATOM 1896 C CA . GLN B 1 11 ? -9.352 44.156 32.219 1 79.62 11 GLN B CA 1
ATOM 1897 C C . GLN B 1 11 ? -10.336 43.5 31.234 1 79.62 11 GLN B C 1
ATOM 1899 O O . GLN B 1 11 ? -10.008 42.5 30.578 1 79.62 11 GLN B O 1
ATOM 1904 N N . ALA B 1 12 ? -11.461 44.094 31.188 1 80.75 12 ALA B N 1
ATOM 1905 C CA . ALA B 1 12 ? -12.453 43.594 30.234 1 80.75 12 ALA B CA 1
ATOM 1906 C C . ALA B 1 12 ? -11.984 43.781 28.797 1 80.75 12 ALA B C 1
ATOM 1908 O O . ALA B 1 12 ? -12.203 42.906 27.953 1 80.75 12 ALA B O 1
ATOM 1909 N N . ALA B 1 13 ? -11.398 44.906 28.547 1 81.56 13 ALA B N 1
ATOM 1910 C CA . ALA B 1 13 ? -10.875 45.188 27.203 1 81.56 13 ALA B CA 1
ATOM 1911 C C . ALA B 1 13 ? -9.766 44.219 26.844 1 81.56 13 ALA B C 1
ATOM 1913 O O . ALA B 1 13 ? -9.711 43.75 25.703 1 81.56 13 ALA B O 1
ATOM 1914 N N . ILE B 1 14 ? -8.898 43.969 27.781 1 84.69 14 ILE B N 1
ATOM 1915 C CA . ILE B 1 14 ? -7.824 43.031 27.547 1 84.69 14 ILE B CA 1
ATOM 1916 C C . ILE B 1 14 ? -8.414 41.625 27.297 1 84.69 14 ILE B C 1
ATOM 1918 O O . ILE B 1 14 ? -7.988 40.938 26.375 1 84.69 14 ILE B O 1
ATOM 1922 N N . GLY B 1 15 ? -9.352 41.25 28.078 1 86.25 15 GLY B N 1
ATOM 1923 C CA . GLY B 1 15 ? -10.016 39.969 27.891 1 86.25 15 GLY B CA 1
ATOM 1924 C C . GLY B 1 15 ? -10.656 39.812 26.516 1 86.25 15 GLY B C 1
ATOM 1925 O O . GLY B 1 15 ? -10.531 38.781 25.875 1 86.25 15 GLY B O 1
ATOM 1926 N N . ALA B 1 16 ? -11.344 40.844 26.094 1 82.69 16 ALA B N 1
ATOM 1927 C CA . ALA B 1 16 ? -11.969 40.812 24.781 1 82.69 16 ALA B CA 1
ATOM 1928 C C . ALA B 1 16 ? -10.93 40.719 23.672 1 82.69 16 ALA B C 1
ATOM 1930 O O . ALA B 1 16 ? -11.133 40.031 22.672 1 82.69 16 ALA B O 1
ATOM 1931 N N . ALA B 1 17 ? -9.891 41.469 23.859 1 85.44 17 ALA B N 1
ATOM 1932 C CA . ALA B 1 17 ? -8.812 41.438 22.875 1 85.44 17 ALA B CA 1
ATOM 1933 C C . ALA B 1 17 ? -8.203 40.031 22.797 1 85.44 17 ALA B C 1
ATOM 1935 O O . ALA B 1 17 ? -7.922 39.562 21.703 1 85.44 17 ALA B O 1
ATOM 1936 N N . LEU B 1 18 ? -7.965 39.438 23.906 1 87.06 18 LEU B N 1
ATOM 1937 C CA . LEU B 1 18 ? -7.414 38.062 23.953 1 87.06 18 LEU B CA 1
ATOM 1938 C C . LEU B 1 18 ? -8.359 37.094 23.281 1 87.06 18 LEU B C 1
ATOM 1940 O O . LEU B 1 18 ? -7.922 36.219 22.516 1 87.06 18 LEU B O 1
ATOM 1944 N N . HIS B 1 19 ? -9.562 37.188 23.609 1 85.19 19 HIS B N 1
ATOM 1945 C CA . HIS B 1 19 ? -10.555 36.312 23 1 85.19 19 HIS B CA 1
ATOM 1946 C C . HIS B 1 19 ? -10.594 36.5 21.484 1 85.19 19 HIS B C 1
ATOM 1948 O O . HIS B 1 19 ? -10.672 35.531 20.734 1 85.19 19 HIS B O 1
ATOM 1954 N N . GLY B 1 20 ? -10.586 37.719 21.016 1 83.06 20 GLY B N 1
ATOM 1955 C CA . GLY B 1 20 ? -10.547 38 19.594 1 83.06 20 GLY B CA 1
ATOM 1956 C C . GLY B 1 20 ? -9.336 37.406 18.906 1 83.06 20 GLY B C 1
ATOM 1957 O O . GLY B 1 20 ? -9.453 36.812 17.812 1 83.06 20 GLY B O 1
ATOM 1958 N N . ALA B 1 21 ? -8.195 37.531 19.562 1 86.5 21 ALA B N 1
ATOM 1959 C CA . ALA B 1 21 ? -6.957 36.969 19.016 1 86.5 21 ALA B CA 1
ATOM 1960 C C . ALA B 1 21 ? -7.039 35.469 18.922 1 86.5 21 ALA B C 1
ATOM 1962 O O . ALA B 1 21 ? -6.633 34.875 17.922 1 86.5 21 ALA B O 1
ATOM 1963 N N . LEU B 1 22 ? -7.594 34.844 19.906 1 87.31 22 LEU B N 1
ATOM 1964 C CA . LEU B 1 22 ? -7.727 33.375 19.922 1 87.31 22 LEU B CA 1
ATOM 1965 C C . LEU B 1 22 ? -8.695 32.906 18.844 1 87.31 22 LEU B C 1
ATOM 1967 O O . LEU B 1 22 ? -8.469 31.891 18.203 1 87.31 22 LEU B O 1
ATOM 1971 N N . ALA B 1 23 ? -9.711 33.656 18.609 1 85.31 23 ALA B N 1
ATOM 1972 C CA . ALA B 1 23 ? -10.727 33.312 17.609 1 85.31 23 ALA B CA 1
ATOM 1973 C C . ALA B 1 23 ? -10.141 33.375 16.203 1 85.31 23 ALA B C 1
ATOM 1975 O O . ALA B 1 23 ? -10.609 32.656 15.312 1 85.31 23 ALA B O 1
ATOM 1976 N N . GLN B 1 24 ? -9.078 34.094 16.031 1 87.56 24 GLN B N 1
ATOM 1977 C CA . GLN B 1 24 ? -8.492 34.281 14.703 1 87.56 24 GLN B CA 1
ATOM 1978 C C . GLN B 1 24 ? -7.297 33.344 14.508 1 87.56 24 GLN B C 1
ATOM 1980 O O . GLN B 1 24 ? -6.637 33.375 13.469 1 87.56 24 GLN B O 1
ATOM 1985 N N . THR B 1 25 ? -7.031 32.562 15.547 1 93.19 25 THR B N 1
ATOM 1986 C CA . THR B 1 25 ? -5.922 31.609 15.461 1 93.19 25 THR B CA 1
ATOM 1987 C C . THR B 1 25 ? -6.418 30.234 15.031 1 93.19 25 THR B C 1
ATOM 1989 O O . THR B 1 25 ? -6.801 29.406 15.867 1 93.19 25 THR B O 1
ATOM 1992 N N . TRP B 1 26 ? -6.375 30 13.727 1 95.06 26 TRP B N 1
ATOM 1993 C CA . TRP B 1 26 ? -6.832 28.719 13.195 1 95.06 26 TRP B CA 1
ATOM 1994 C C . TRP B 1 26 ? -5.727 27.672 13.266 1 95.06 26 TRP B C 1
ATOM 1996 O O . TRP B 1 26 ? -4.594 27.922 12.852 1 95.06 26 TRP B O 1
ATOM 2006 N N . THR B 1 27 ? -6.098 26.516 13.812 1 97 27 THR B N 1
ATOM 2007 C CA . THR B 1 27 ? -5.121 25.438 13.969 1 97 27 THR B CA 1
ATOM 2008 C C . THR B 1 27 ? -5.543 24.219 13.164 1 97 27 THR B C 1
ATOM 2010 O O . THR B 1 27 ? -4.746 23.672 12.398 1 97 27 THR B O 1
ATOM 2013 N N . ALA B 1 28 ? -6.762 23.734 13.398 1 98.25 28 ALA B N 1
ATOM 2014 C CA . ALA B 1 28 ? -7.293 22.609 12.656 1 98.25 28 ALA B CA 1
ATOM 2015 C C . ALA B 1 28 ? -8.812 22.562 12.734 1 98.25 28 ALA B C 1
ATOM 2017 O O . ALA B 1 28 ? -9.406 23.031 13.711 1 98.25 28 ALA B O 1
ATOM 2018 N N . MET B 1 29 ? -9.438 22.062 11.719 1 97.5 29 MET B N 1
ATOM 2019 C CA . MET B 1 29 ? -10.883 21.859 11.75 1 97.5 29 MET B CA 1
ATOM 2020 C C . MET B 1 29 ? -11.32 20.844 10.695 1 97.5 29 MET B C 1
ATOM 2022 O O . MET B 1 29 ? -10.656 20.688 9.672 1 97.5 29 MET B O 1
ATOM 2026 N N . PRO B 1 30 ? -12.422 20.094 10.938 1 98.69 30 PRO B N 1
ATOM 2027 C CA . PRO B 1 30 ? -12.953 19.203 9.906 1 98.69 30 PRO B CA 1
ATOM 2028 C C . PRO B 1 30 ? -13.5 19.969 8.695 1 98.69 30 PRO B C 1
ATOM 2030 O O . PRO B 1 30 ? -13.938 21.109 8.828 1 98.69 30 PRO B O 1
ATOM 2033 N N . ALA B 1 31 ? -13.367 19.375 7.609 1 98.88 31 ALA B N 1
ATOM 2034 C CA . ALA B 1 31 ? -13.867 19.953 6.363 1 98.88 31 ALA B CA 1
ATOM 2035 C C . ALA B 1 31 ? -14.359 18.859 5.414 1 98.88 31 ALA B C 1
ATOM 2037 O O . ALA B 1 31 ? -14.211 17.672 5.695 1 98.88 31 ALA B O 1
ATOM 2038 N N . ILE B 1 32 ? -15.023 19.281 4.391 1 98.88 32 ILE B N 1
ATOM 2039 C CA . ILE B 1 32 ? -15.539 18.406 3.34 1 98.88 32 ILE B CA 1
ATOM 2040 C C . ILE B 1 32 ? -14.883 18.766 2.008 1 98.88 32 ILE B C 1
ATOM 2042 O O . ILE B 1 32 ? -14.906 19.922 1.59 1 98.88 32 ILE B O 1
ATOM 2046 N N . ILE B 1 33 ? -14.312 17.734 1.351 1 98.88 33 ILE B N 1
ATOM 2047 C CA . ILE B 1 33 ? -13.625 17.953 0.082 1 98.88 33 ILE B CA 1
ATOM 2048 C C . ILE B 1 33 ? -14.633 18.422 -0.971 1 98.88 33 ILE B C 1
ATOM 2050 O O . ILE B 1 33 ? -15.68 17.797 -1.157 1 98.88 33 ILE B O 1
ATOM 2054 N N . GLY B 1 34 ? -14.344 19.562 -1.646 1 98.75 34 GLY B N 1
ATOM 2055 C CA . GLY B 1 34 ? -15.102 20.031 -2.795 1 98.75 34 GLY B CA 1
ATOM 2056 C C . GLY B 1 34 ? -14.594 19.469 -4.109 1 98.75 34 GLY B C 1
ATOM 2057 O O . GLY B 1 34 ? -15.383 18.984 -4.93 1 98.75 34 GLY B O 1
ATOM 2058 N N . ALA B 1 35 ? -13.344 19.609 -4.328 1 98.62 35 ALA B N 1
ATOM 2059 C CA . ALA B 1 35 ? -12.688 19.094 -5.527 1 98.62 35 ALA B CA 1
ATOM 2060 C C . ALA B 1 35 ? -11.242 18.688 -5.234 1 98.62 35 ALA B C 1
ATOM 2062 O O . ALA B 1 35 ? -10.617 19.219 -4.316 1 98.62 35 ALA B O 1
ATOM 2063 N N . PHE B 1 36 ? -10.773 17.703 -5.988 1 98.69 36 PHE B N 1
ATOM 2064 C CA . PHE B 1 36 ? -9.375 17.281 -5.938 1 98.69 36 PHE B CA 1
ATOM 2065 C C . PHE B 1 36 ? -8.719 17.438 -7.305 1 98.69 36 PHE B C 1
ATOM 2067 O O . PHE B 1 36 ? -9.203 16.906 -8.305 1 98.69 36 PHE B O 1
ATOM 2074 N N . ASP B 1 37 ? -7.656 18.219 -7.328 1 98.62 37 ASP B N 1
ATOM 2075 C CA . ASP B 1 37 ? -6.797 18.328 -8.5 1 98.62 37 ASP B CA 1
ATOM 2076 C C . ASP B 1 37 ? -5.582 17.422 -8.383 1 98.62 37 ASP B C 1
ATOM 2078 O O . ASP B 1 37 ? -4.637 17.719 -7.652 1 98.62 37 ASP B O 1
ATOM 2082 N N . PRO B 1 38 ? -5.578 16.297 -9.133 1 97.69 38 PRO B N 1
ATOM 2083 C CA . PRO B 1 38 ? -4.477 15.352 -8.977 1 97.69 38 PRO B CA 1
ATOM 2084 C C . PRO B 1 38 ? -3.168 15.859 -9.578 1 97.69 38 PRO B C 1
ATOM 2086 O O . PRO B 1 38 ? -2.096 15.336 -9.258 1 97.69 38 PRO B O 1
ATOM 2089 N N . VAL B 1 39 ? -3.227 16.828 -10.445 1 97.94 39 VAL B N 1
ATOM 2090 C CA . VAL B 1 39 ? -2.023 17.391 -11.055 1 97.94 39 VAL B CA 1
ATOM 2091 C C . VAL B 1 39 ? -1.326 18.328 -10.07 1 97.94 39 VAL B C 1
ATOM 2093 O O . VAL B 1 39 ? -0.129 18.172 -9.812 1 97.94 39 VAL B O 1
ATOM 2096 N N . ALA B 1 40 ? -2.09 19.234 -9.461 1 98 40 ALA B N 1
ATOM 2097 C CA . ALA B 1 40 ? -1.53 20.188 -8.5 1 98 40 ALA B CA 1
ATOM 2098 C C . ALA B 1 40 ? -1.456 19.562 -7.105 1 98 40 ALA B C 1
ATOM 2100 O O . ALA B 1 40 ? -0.839 20.141 -6.203 1 98 40 ALA B O 1
ATOM 2101 N N . MET B 1 41 ? -2.076 18.438 -6.906 1 98.12 41 MET B N 1
ATOM 2102 C CA . MET B 1 41 ? -2.176 17.75 -5.621 1 98.12 41 MET B CA 1
ATOM 2103 C C . MET B 1 41 ? -2.746 18.672 -4.555 1 98.12 41 MET B C 1
ATOM 2105 O O . MET B 1 41 ? -2.201 18.766 -3.453 1 98.12 41 MET B O 1
ATOM 2109 N N . THR B 1 42 ? -3.818 19.359 -4.902 1 98.56 42 THR B N 1
ATOM 2110 C CA . THR B 1 42 ? -4.535 20.234 -3.975 1 98.56 42 THR B CA 1
ATOM 2111 C C . THR B 1 42 ? -6.031 19.938 -4 1 98.56 42 THR B C 1
ATOM 2113 O O . THR B 1 42 ? -6.531 19.312 -4.941 1 98.56 42 THR B O 1
ATOM 2116 N N . CYS B 1 43 ? -6.66 20.359 -2.959 1 98.44 43 CYS B N 1
ATOM 2117 C CA . CYS B 1 43 ? -8.109 20.25 -2.834 1 98.44 43 CYS B CA 1
ATOM 2118 C C . CYS B 1 43 ? -8.734 21.609 -2.518 1 98.44 43 CYS B C 1
ATOM 2120 O O . CYS B 1 43 ? -8.055 22.5 -2.02 1 98.44 43 CYS B O 1
ATOM 2122 N N . THR B 1 44 ? -9.945 21.688 -2.904 1 98.81 44 THR B N 1
ATOM 2123 C CA . THR B 1 44 ? -10.828 22.594 -2.178 1 98.81 44 THR B CA 1
ATOM 2124 C C . THR B 1 44 ? -11.508 21.875 -1.021 1 98.81 44 THR B C 1
ATOM 2126 O O . THR B 1 44 ? -11.828 20.688 -1.122 1 98.81 44 THR B O 1
ATOM 2129 N N . ALA B 1 45 ? -11.734 22.594 0.057 1 98.81 45 ALA B N 1
ATOM 2130 C CA . ALA B 1 45 ? -12.352 21.984 1.238 1 98.81 45 ALA B CA 1
ATOM 2131 C C . ALA B 1 45 ? -13.258 22.984 1.949 1 98.81 45 ALA B C 1
ATOM 2133 O O . ALA B 1 45 ? -12.844 24.109 2.26 1 98.81 45 ALA B O 1
ATOM 2134 N N . GLN B 1 46 ? -14.445 22.578 2.143 1 98.69 46 GLN B N 1
ATOM 2135 C CA . GLN B 1 46 ? -15.383 23.406 2.904 1 98.69 46 GLN B CA 1
ATOM 2136 C C . GLN B 1 46 ? -15.328 23.062 4.391 1 98.69 46 GLN B C 1
ATOM 2138 O O . GLN B 1 46 ? -15.68 21.953 4.797 1 98.69 46 GLN B O 1
ATOM 2143 N N . PRO B 1 47 ? -14.859 24.078 5.234 1 98.38 47 PRO B N 1
ATOM 2144 C CA . PRO B 1 47 ? -14.914 23.828 6.676 1 98.38 47 PRO B CA 1
ATOM 2145 C C . PRO B 1 47 ? -16.297 23.359 7.133 1 98.38 47 PRO B C 1
ATOM 2147 O O . PRO B 1 47 ? -17.312 23.891 6.684 1 98.38 47 PRO B O 1
ATOM 2150 N N . ALA B 1 48 ? -16.328 22.422 8 1 98 48 ALA B N 1
ATOM 2151 C CA . ALA B 1 48 ? -17.578 21.766 8.367 1 98 48 ALA B CA 1
ATOM 2152 C C . ALA B 1 48 ? -18.141 22.344 9.656 1 98 48 ALA B C 1
ATOM 2154 O O . ALA B 1 48 ? -19.031 21.75 10.281 1 98 48 ALA B O 1
ATOM 2155 N N . ILE B 1 49 ? -17.625 23.438 10.172 1 95.56 49 ILE B N 1
ATOM 2156 C CA . ILE B 1 49 ? -18.078 24.141 11.359 1 95.56 49 ILE B CA 1
ATOM 2157 C C . ILE B 1 49 ? -18.359 25.609 11.008 1 95.56 49 ILE B C 1
ATOM 2159 O O . ILE B 1 49 ? -17.531 26.266 10.391 1 95.56 49 ILE B O 1
ATOM 2163 N N . ARG B 1 50 ? -19.484 26.109 11.375 1 92.38 50 ARG B N 1
ATOM 2164 C CA . ARG B 1 50 ? -19.844 27.516 11.133 1 92.38 50 ARG B CA 1
ATOM 2165 C C . ARG B 1 50 ? -19.297 28.406 12.234 1 92.38 50 ARG B C 1
ATOM 2167 O O . ARG B 1 50 ? -19.156 27.984 13.383 1 92.38 50 ARG B O 1
ATOM 2174 N N . ALA B 1 51 ? -18.953 29.547 11.867 1 84.94 51 ALA B N 1
ATOM 2175 C CA . ALA B 1 51 ? -18.5 30.547 12.836 1 84.94 51 ALA B CA 1
ATOM 2176 C C . ALA B 1 51 ? -19.688 31.312 13.414 1 84.94 51 ALA B C 1
ATOM 2178 O O . ALA B 1 51 ? -20.656 31.594 12.711 1 84.94 51 ALA B O 1
ATOM 2179 N N . ARG B 1 52 ? -19.562 31.531 14.797 1 83.31 52 ARG B N 1
ATOM 2180 C CA . ARG B 1 52 ? -20.547 32.406 15.438 1 83.31 52 ARG B CA 1
ATOM 2181 C C . ARG B 1 52 ? -20.125 33.875 15.375 1 83.31 52 ARG B C 1
ATOM 2183 O O . ARG B 1 52 ? -19.016 34.219 15.781 1 83.31 52 ARG B O 1
ATOM 2190 N N . VAL B 1 53 ? -20.891 34.688 14.758 1 76.38 53 VAL B N 1
ATOM 2191 C CA . VAL B 1 53 ? -20.594 36.125 14.656 1 76.38 53 VAL B CA 1
ATOM 2192 C C . VAL B 1 53 ? -21.688 36.906 15.367 1 76.38 53 VAL B C 1
ATOM 2194 O O . VAL B 1 53 ? -22.875 36.562 15.289 1 76.38 53 VAL B O 1
ATOM 2197 N N . LYS B 1 54 ? -21.172 37.719 16.359 1 75.38 54 LYS B N 1
ATOM 2198 C CA . LYS B 1 54 ? -22.109 38.594 17.047 1 75.38 54 LYS B CA 1
ATOM 2199 C C . LYS B 1 54 ? -22.344 39.875 16.25 1 75.38 54 LYS B C 1
ATOM 2201 O O . LYS B 1 54 ? -21.391 40.5 15.805 1 75.38 54 LYS B O 1
ATOM 2206 N N . THR B 1 55 ? -23.531 40.156 15.891 1 70.94 55 THR B N 1
ATOM 2207 C CA . THR B 1 55 ? -23.875 41.438 15.266 1 70.94 55 THR B CA 1
ATOM 2208 C C . THR B 1 55 ? -23.766 42.594 16.266 1 70.94 55 THR B C 1
ATOM 2210 O O . THR B 1 55 ? -23.75 42.344 17.484 1 70.94 55 THR B O 1
ATOM 2213 N N . PRO B 1 56 ? -23.547 43.781 15.773 1 66 56 PRO B N 1
ATOM 2214 C CA . PRO B 1 56 ? -23.547 44.938 16.672 1 66 56 PRO B CA 1
ATOM 2215 C C . PRO B 1 56 ? -24.781 45 17.562 1 66 56 PRO B C 1
ATOM 2217 O O . PRO B 1 56 ? -24.734 45.562 18.656 1 66 56 PRO B O 1
ATOM 2220 N N . GLU B 1 57 ? -25.844 44.469 17.109 1 73.94 57 GLU B N 1
ATOM 2221 C CA . GLU B 1 57 ? -27.094 44.5 17.875 1 73.94 57 GLU B CA 1
ATOM 2222 C C . GLU B 1 57 ? -27.141 43.406 18.922 1 73.94 57 GLU B C 1
ATOM 2224 O O . GLU B 1 57 ? -28.141 43.25 19.641 1 73.94 57 GLU B O 1
ATOM 2229 N N . GLY B 1 58 ? -26.062 42.625 19.078 1 69.88 58 GLY B N 1
ATOM 2230 C CA . GLY B 1 58 ? -25.969 41.594 20.109 1 69.88 58 GLY B CA 1
ATOM 2231 C C . GLY B 1 58 ? -26.516 40.25 19.688 1 69.88 58 GLY B C 1
ATOM 2232 O O . GLY B 1 58 ? -26.516 39.281 20.453 1 69.88 58 GLY B O 1
ATOM 2233 N N . ARG B 1 59 ? -27.141 40.25 18.422 1 77.88 59 ARG B N 1
ATOM 2234 C CA . ARG B 1 59 ? -27.688 39 17.906 1 77.88 59 ARG B CA 1
ATOM 2235 C C . ARG B 1 59 ? -26.578 38.094 17.359 1 77.88 59 ARG B C 1
ATOM 2237 O O . ARG B 1 59 ? -25.625 38.594 16.766 1 77.88 59 ARG B O 1
ATOM 2244 N N . GLN B 1 60 ? -26.641 36.844 17.875 1 80.75 60 GLN B N 1
ATOM 2245 C CA . GLN B 1 60 ? -25.672 35.875 17.422 1 80.75 60 GLN B CA 1
ATOM 2246 C C . GLN B 1 60 ? -26.156 35.156 16.156 1 80.75 60 GLN B C 1
ATOM 2248 O O . GLN B 1 60 ? -27.328 34.781 16.078 1 80.75 60 GLN B O 1
ATOM 2253 N N . HIS B 1 61 ? -25.5 35.344 15.039 1 85.06 61 HIS B N 1
ATOM 2254 C CA . HIS B 1 61 ? -25.781 34.594 13.812 1 85.06 61 HIS B CA 1
ATOM 2255 C C . HIS B 1 61 ? -24.625 33.688 13.43 1 85.06 61 HIS B C 1
ATOM 2257 O O . HIS B 1 61 ? -23.469 34 13.695 1 85.06 61 HIS B O 1
ATOM 2263 N N . SER B 1 62 ? -24.969 32.406 12.945 1 87.06 62 SER B N 1
ATOM 2264 C CA . SER B 1 62 ? -23.984 31.453 12.461 1 87.06 62 SER B CA 1
ATOM 2265 C C . SER B 1 62 ? -23.766 31.578 10.953 1 87.06 62 SER B C 1
ATOM 2267 O O . SER B 1 62 ? -24.734 31.75 10.203 1 87.06 62 SER B O 1
ATOM 2269 N N . MET B 1 63 ? -22.5 31.672 10.562 1 88 63 MET B N 1
ATOM 2270 C CA . MET B 1 63 ? -22.172 31.766 9.141 1 88 63 MET B CA 1
ATOM 2271 C C . MET B 1 63 ? -21.125 30.719 8.758 1 88 63 MET B C 1
ATOM 2273 O O . MET B 1 63 ? -20.219 30.406 9.539 1 88 63 MET B O 1
ATOM 2277 N N . ALA B 1 64 ? -21.344 30.234 7.457 1 91.06 64 ALA B N 1
ATOM 2278 C CA . ALA B 1 64 ? -20.359 29.312 6.926 1 91.06 64 ALA B CA 1
ATOM 2279 C C . ALA B 1 64 ? -19.016 30 6.703 1 91.06 64 ALA B C 1
ATOM 2281 O O . ALA B 1 64 ? -18.969 31.156 6.277 1 91.06 64 ALA B O 1
ATOM 2282 N N . LEU B 1 65 ? -17.953 29.281 7.055 1 94.44 65 LEU B N 1
ATOM 2283 C CA . LEU B 1 65 ? -16.625 29.781 6.699 1 94.44 65 LEU B CA 1
ATOM 2284 C C . LEU B 1 65 ? -16.391 29.672 5.199 1 94.44 65 LEU B C 1
ATOM 2286 O O . LEU B 1 65 ? -17.047 28.891 4.516 1 94.44 65 LEU B O 1
ATOM 2290 N N . PRO B 1 66 ? -15.523 30.531 4.645 1 95.31 66 PRO B N 1
ATOM 2291 C CA . PRO B 1 66 ? -15.258 30.484 3.205 1 95.31 66 PRO B CA 1
ATOM 2292 C C . PRO B 1 66 ? -14.68 29.156 2.746 1 95.31 66 PRO B C 1
ATOM 2294 O O . PRO B 1 66 ? -14.062 28.438 3.543 1 95.31 66 PRO B O 1
ATOM 2297 N N . LEU B 1 67 ? -14.93 28.875 1.456 1 98.06 67 LEU B N 1
ATOM 2298 C CA . LEU B 1 67 ? -14.297 27.719 0.828 1 98.06 67 LEU B CA 1
ATOM 2299 C C . LEU B 1 67 ? -12.781 27.859 0.808 1 98.06 67 LEU B C 1
ATOM 2301 O O . LEU B 1 67 ? -12.266 28.906 0.39 1 98.06 67 LEU B O 1
ATOM 2305 N N . LEU B 1 68 ? -12.133 26.875 1.388 1 98.5 68 LEU B N 1
ATOM 2306 C CA . LEU B 1 68 ? -10.672 26.844 1.296 1 98.5 68 LEU B CA 1
ATOM 2307 C C . LEU B 1 68 ? -10.227 26.375 -0.081 1 98.5 68 LEU B C 1
ATOM 2309 O O . LEU B 1 68 ? -10.742 25.375 -0.599 1 98.5 68 LEU B O 1
ATOM 2313 N N . VAL B 1 69 ? -9.297 27.062 -0.631 1 98.06 69 VAL B N 1
ATOM 2314 C CA . VAL B 1 69 ? -8.828 26.719 -1.969 1 98.06 69 VAL B CA 1
ATOM 2315 C C . VAL B 1 69 ? -7.332 26.422 -1.938 1 98.06 69 VAL B C 1
ATOM 2317 O O . VAL B 1 69 ? -6.629 26.844 -1.019 1 98.06 69 VAL B O 1
ATOM 2320 N N . ASP B 1 70 ? -6.848 25.594 -2.902 1 97.31 70 ASP B N 1
ATOM 2321 C CA . ASP B 1 70 ? -5.434 25.312 -3.1 1 97.31 70 ASP B CA 1
ATOM 2322 C C . ASP B 1 70 ? -4.805 24.75 -1.822 1 97.31 70 ASP B C 1
ATOM 2324 O O . ASP B 1 70 ? -3.715 25.172 -1.428 1 97.31 70 ASP B O 1
ATOM 2328 N N . CYS B 1 71 ? -5.496 23.875 -1.156 1 98.56 71 CYS B N 1
ATOM 2329 C CA . CYS B 1 71 ? -4.949 23.219 0.024 1 98.56 71 CYS B CA 1
ATOM 2330 C C . CYS B 1 71 ? -4.156 21.969 -0.363 1 98.56 71 CYS B C 1
ATOM 2332 O O . CYS B 1 71 ? -4.727 21 -0.854 1 98.56 71 CYS B O 1
ATOM 2334 N N . PRO B 1 72 ? -2.791 21.984 -0.202 1 98.75 72 PRO B N 1
ATOM 2335 C CA . PRO B 1 72 ? -2.021 20.766 -0.495 1 98.75 72 PRO B CA 1
ATOM 2336 C C . PRO B 1 72 ? -2.531 19.547 0.268 1 98.75 72 PRO B C 1
ATOM 2338 O O . PRO B 1 72 ? -2.873 19.656 1.449 1 98.75 72 PRO B O 1
ATOM 2341 N N . VAL B 1 73 ? -2.611 18.438 -0.411 1 98.75 73 VAL B N 1
ATOM 2342 C CA . VAL B 1 73 ? -3.072 17.188 0.199 1 98.75 73 VAL B CA 1
ATOM 2343 C C . VAL B 1 73 ? -1.885 16.438 0.789 1 98.75 73 VAL B C 1
ATOM 2345 O O . VAL B 1 73 ? -0.81 16.391 0.186 1 98.75 73 VAL B O 1
ATOM 2348 N N . TYR B 1 74 ? -2.123 15.859 1.973 1 98.56 74 TYR B N 1
ATOM 2349 C CA . TYR B 1 74 ? -1.135 14.984 2.592 1 98.56 74 TYR B CA 1
ATOM 2350 C C . TYR B 1 74 ? -1.357 13.531 2.18 1 98.56 74 TYR B C 1
ATOM 2352 O O . TYR B 1 74 ? -2.439 12.984 2.391 1 98.56 74 TYR B O 1
ATOM 2360 N N . PHE B 1 75 ? -0.364 12.898 1.59 1 98.69 75 PHE B N 1
ATOM 2361 C CA . PHE B 1 75 ? -0.232 11.461 1.411 1 98.69 75 PHE B CA 1
ATOM 2362 C C . PHE B 1 75 ? 1 10.93 2.139 1 98.69 75 PHE B C 1
ATOM 2364 O O . PHE B 1 75 ? 2.117 11.391 1.888 1 98.69 75 PHE B O 1
ATOM 2371 N N . PRO B 1 76 ? 0.85 9.945 3.08 1 98.5 76 PRO B N 1
ATOM 2372 C CA . PRO B 1 76 ? 2.045 9.43 3.75 1 98.5 76 PRO B CA 1
ATOM 2373 C C . PRO B 1 76 ? 3.115 8.961 2.766 1 98.5 76 PRO B C 1
ATOM 2375 O O . PRO B 1 76 ? 2.803 8.258 1.799 1 98.5 76 PRO B O 1
ATOM 2378 N N . SER B 1 77 ? 4.34 9.375 3.023 1 98.5 77 SER B N 1
ATOM 2379 C CA . SER B 1 77 ? 5.387 9.133 2.035 1 98.5 77 SER B CA 1
ATOM 2380 C C . SER B 1 77 ? 6.766 9.133 2.682 1 98.5 77 SER B C 1
ATOM 2382 O O . SER B 1 77 ? 6.887 9.203 3.906 1 98.5 77 SER B O 1
ATOM 2384 N N . GLY B 1 78 ? 7.781 8.977 1.907 1 98.19 78 GLY B N 1
ATOM 2385 C CA . GLY B 1 78 ? 9.195 9.047 2.246 1 98.19 78 GLY B CA 1
ATOM 2386 C C . GLY B 1 78 ? 10.078 8.234 1.314 1 98.19 78 GLY B C 1
ATOM 2387 O O . GLY B 1 78 ? 9.703 7.133 0.908 1 98.19 78 GLY B O 1
ATOM 2388 N N . GLY B 1 79 ? 11.219 8.773 0.999 1 97.69 79 GLY B N 1
ATOM 2389 C CA . GLY B 1 79 ? 12.219 8.039 0.235 1 97.69 79 GLY B CA 1
ATOM 2390 C C . GLY B 1 79 ? 11.688 7.523 -1.09 1 97.69 79 GLY B C 1
ATOM 2391 O O . GLY B 1 79 ? 11.859 6.344 -1.412 1 97.69 79 GLY B O 1
ATOM 2392 N N . ASN B 1 80 ? 10.859 8.344 -1.801 1 97.69 80 ASN B N 1
ATOM 2393 C CA . ASN B 1 80 ? 10.375 8.086 -3.15 1 97.69 80 ASN B CA 1
ATOM 2394 C C . ASN B 1 80 ? 9.266 7.035 -3.154 1 97.69 80 ASN B C 1
ATOM 2396 O O . ASN B 1 80 ? 9.023 6.383 -4.172 1 97.69 80 ASN B O 1
ATOM 2400 N N . CYS B 1 81 ? 8.625 6.828 -2.082 1 98.62 81 CYS B N 1
ATOM 2401 C CA . CYS B 1 81 ? 7.441 5.988 -1.967 1 98.62 81 CYS B CA 1
ATOM 2402 C C . CYS B 1 81 ? 6.277 6.77 -1.369 1 98.62 81 CYS B C 1
ATOM 2404 O O . CYS B 1 81 ? 6.469 7.586 -0.466 1 98.62 81 CYS B O 1
ATOM 2406 N N . THR B 1 82 ? 5.082 6.508 -1.897 1 98.81 82 THR B N 1
ATOM 2407 C CA . THR B 1 82 ? 3.904 7.227 -1.424 1 98.81 82 THR B CA 1
ATOM 2408 C C . THR B 1 82 ? 2.686 6.305 -1.401 1 98.81 82 THR B C 1
ATOM 2410 O O . THR B 1 82 ? 2.535 5.445 -2.27 1 98.81 82 THR B O 1
ATOM 2413 N N . LEU B 1 83 ? 1.859 6.359 -0.393 1 98.81 83 LEU B N 1
ATOM 2414 C CA . LEU B 1 83 ? 0.506 5.812 -0.38 1 98.81 83 LEU B CA 1
ATOM 2415 C C . LEU B 1 83 ? -0.509 6.863 -0.813 1 98.81 83 LEU B C 1
ATOM 2417 O O . LEU B 1 83 ? -0.761 7.828 -0.084 1 98.81 83 LEU B O 1
ATOM 2421 N N . THR B 1 84 ? -1.071 6.715 -2.006 1 98.75 84 THR B N 1
ATOM 2422 C CA . THR B 1 84 ? -2.021 7.695 -2.521 1 98.75 84 THR B CA 1
ATOM 2423 C C . THR B 1 84 ? -3.447 7.152 -2.455 1 98.75 84 THR B C 1
ATOM 2425 O O . THR B 1 84 ? -3.652 5.938 -2.391 1 98.75 84 THR B O 1
ATOM 2428 N N . PHE B 1 85 ? -4.398 8.047 -2.439 1 98.75 85 PHE B N 1
ATOM 2429 C CA . PHE B 1 85 ? -5.82 7.727 -2.412 1 98.75 85 PHE B CA 1
ATOM 2430 C C . PHE B 1 85 ? -6.566 8.492 -3.498 1 98.75 85 PHE B C 1
ATOM 2432 O O . PHE B 1 85 ? -6.184 9.602 -3.857 1 98.75 85 PHE B O 1
ATOM 2439 N N . PRO B 1 86 ? -7.57 7.891 -4.039 1 98.62 86 PRO B N 1
ATOM 2440 C CA . PRO B 1 86 ? -8.391 8.57 -5.039 1 98.62 86 PRO B CA 1
ATOM 2441 C C . PRO B 1 86 ? -9.398 9.539 -4.418 1 98.62 86 PRO B C 1
ATOM 2443 O O . PRO B 1 86 ? -10.609 9.328 -4.52 1 98.62 86 PRO B O 1
ATOM 2446 N N . VAL B 1 87 ? -8.875 10.633 -3.873 1 98.75 87 VAL B N 1
ATOM 2447 C CA . VAL B 1 87 ? -9.672 11.625 -3.168 1 98.75 87 VAL B CA 1
ATOM 2448 C C . VAL B 1 87 ? -10.812 12.109 -4.066 1 98.75 87 VAL B C 1
ATOM 2450 O O . VAL B 1 87 ? -10.609 12.344 -5.258 1 98.75 87 VAL B O 1
ATOM 2453 N N . LYS B 1 88 ? -12.008 12.297 -3.434 1 98.06 88 LYS B N 1
ATOM 2454 C CA . LYS B 1 88 ? -13.195 12.68 -4.195 1 98.06 88 LYS B CA 1
ATOM 2455 C C . LYS B 1 88 ? -14.023 13.719 -3.438 1 98.06 88 LYS B C 1
ATOM 2457 O O . LYS B 1 88 ? -13.93 13.82 -2.213 1 98.06 88 LYS B O 1
ATOM 2462 N N . PRO B 1 89 ? -14.828 14.461 -4.305 1 98.62 89 PRO B N 1
ATOM 2463 C CA . PRO B 1 89 ? -15.773 15.344 -3.625 1 98.62 89 PRO B CA 1
ATOM 2464 C C . PRO B 1 89 ? -16.641 14.609 -2.609 1 98.62 89 PRO B C 1
ATOM 2466 O O . PRO B 1 89 ? -17.094 13.492 -2.871 1 98.62 89 PRO B O 1
ATOM 2469 N N . GLY B 1 90 ? -16.812 15.219 -1.465 1 98.56 90 GLY B N 1
ATOM 2470 C CA . GLY B 1 90 ? -17.641 14.609 -0.439 1 98.56 90 GLY B CA 1
ATOM 2471 C C . GLY B 1 90 ? -16.844 13.898 0.633 1 98.56 90 GLY B C 1
ATOM 2472 O O . GLY B 1 90 ? -17.344 13.633 1.724 1 98.56 90 GLY B O 1
ATOM 2473 N N . ASP B 1 91 ? -15.617 13.523 0.333 1 98.75 91 ASP B N 1
ATOM 2474 C CA . ASP B 1 91 ? -14.758 12.953 1.372 1 98.75 91 ASP B CA 1
ATOM 2475 C C . ASP B 1 91 ? -14.609 13.922 2.543 1 98.75 91 ASP B C 1
ATOM 2477 O O . ASP B 1 91 ? -14.586 15.141 2.352 1 98.75 91 ASP B O 1
ATOM 2481 N N . GLU B 1 92 ? -14.586 13.406 3.744 1 98.88 92 GLU B N 1
ATOM 2482 C CA . GLU B 1 92 ? -14.305 14.219 4.922 1 98.88 92 GLU B CA 1
ATOM 2483 C C . GLU B 1 92 ? -12.82 14.227 5.25 1 98.88 92 GLU B C 1
ATOM 2485 O O . GLU B 1 92 ? -12.117 13.242 5.023 1 98.88 92 GLU B O 1
ATOM 2490 N N . CYS B 1 93 ? -12.352 15.375 5.742 1 98.88 93 CYS B N 1
ATOM 2491 C CA . CYS B 1 93 ? -10.922 15.555 6 1 98.88 93 CYS B CA 1
ATOM 2492 C C . CYS B 1 93 ? -10.703 16.469 7.1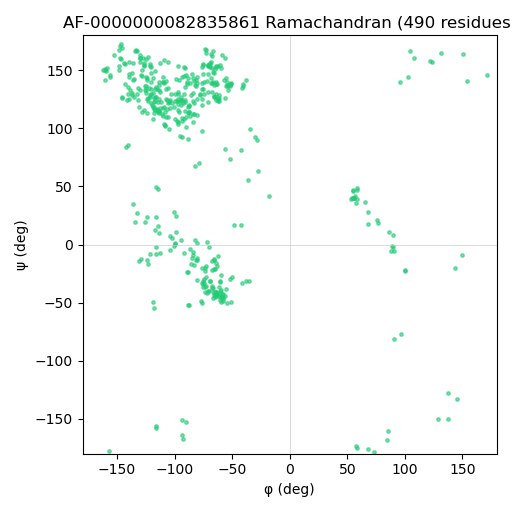91 1 98.88 93 CYS B C 1
ATOM 2494 O O . CYS B 1 93 ? -11.656 17.031 7.746 1 98.88 93 CYS B O 1
ATOM 2496 N N . LEU B 1 94 ? -9.516 16.391 7.746 1 98.88 94 LEU B N 1
ATOM 2497 C CA . LEU B 1 94 ? -8.984 17.391 8.672 1 98.88 94 LEU B CA 1
ATOM 2498 C C . LEU B 1 94 ? -8.078 18.391 7.953 1 98.88 94 LEU B C 1
ATOM 2500 O O . LEU B 1 94 ? -7.188 17.984 7.203 1 98.88 94 LEU B O 1
ATOM 2504 N N . VAL B 1 95 ? -8.391 19.641 8.109 1 98.88 95 VAL B N 1
ATOM 2505 C CA . VAL B 1 95 ? -7.477 20.656 7.602 1 98.88 95 VAL B CA 1
ATOM 2506 C C . VAL B 1 95 ? -6.617 21.203 8.742 1 98.88 95 VAL B C 1
ATOM 2508 O O . VAL B 1 95 ? -7.145 21.656 9.758 1 98.88 95 VAL B O 1
ATOM 2511 N N . VAL B 1 96 ? -5.309 21.125 8.586 1 98.81 96 VAL B N 1
ATOM 2512 C CA . VAL B 1 96 ? -4.344 21.656 9.539 1 98.81 96 VAL B CA 1
ATOM 2513 C C . VAL B 1 96 ? -3.738 22.953 8.992 1 98.81 96 VAL B C 1
ATOM 2515 O O . VAL B 1 96 ? -3.166 22.953 7.902 1 98.81 96 VAL B O 1
ATOM 2518 N N . PHE B 1 97 ? -3.857 24.047 9.766 1 98.44 97 PHE B N 1
ATOM 2519 C CA . PHE B 1 97 ? -3.424 25.344 9.281 1 98.44 97 PHE B CA 1
ATOM 2520 C C . PHE B 1 97 ? -2.02 25.672 9.773 1 98.44 97 PHE B C 1
ATOM 2522 O O . PHE B 1 97 ? -1.728 25.547 10.961 1 98.44 97 PHE B O 1
ATOM 2529 N N . ALA B 1 98 ? -1.185 26.094 8.852 1 98.31 98 ALA B N 1
ATOM 2530 C CA . ALA B 1 98 ? 0.181 26.484 9.188 1 98.31 98 ALA B CA 1
ATOM 2531 C C . ALA B 1 98 ? 0.198 27.797 9.977 1 98.31 98 ALA B C 1
ATOM 2533 O O . ALA B 1 98 ? -0.681 28.641 9.805 1 98.31 98 ALA B O 1
ATOM 2534 N N . SER B 1 99 ? 1.236 27.953 10.734 1 97 99 SER B N 1
ATOM 2535 C CA . SER B 1 99 ? 1.375 29.141 11.578 1 97 99 SER B CA 1
ATOM 2536 C C . SER B 1 99 ? 1.779 30.359 10.75 1 97 99 SER B C 1
ATOM 2538 O O . SER B 1 99 ? 1.652 31.5 11.211 1 97 99 SER B O 1
ATOM 2540 N N . ARG B 1 100 ? 2.32 30.141 9.594 1 96.62 100 ARG B N 1
ATOM 2541 C CA . ARG B 1 100 ? 2.775 31.203 8.711 1 96.62 100 ARG B CA 1
ATOM 2542 C C . ARG B 1 100 ? 2.32 30.953 7.273 1 96.62 100 ARG B C 1
ATOM 2544 O O . ARG B 1 100 ? 1.892 29.844 6.934 1 96.62 100 ARG B O 1
ATOM 2551 N N . CYS B 1 101 ? 2.447 32 6.457 1 97.19 101 CYS B N 1
ATOM 2552 C CA . CYS B 1 101 ? 2.062 31.969 5.051 1 97.19 101 CYS B CA 1
ATOM 2553 C C . CYS B 1 101 ? 2.889 30.938 4.293 1 97.19 101 CYS B C 1
ATOM 2555 O O . CYS B 1 101 ? 4.117 31.016 4.254 1 97.19 101 CYS B O 1
ATOM 2557 N N . ILE B 1 102 ? 2.186 29.953 3.582 1 98 102 ILE B N 1
ATOM 2558 C CA . ILE B 1 102 ? 2.9 28.859 2.938 1 98 102 ILE B CA 1
ATOM 2559 C C . ILE B 1 102 ? 3.039 29.141 1.443 1 98 102 ILE B C 1
ATOM 2561 O O . ILE B 1 102 ? 3.68 28.375 0.718 1 98 102 ILE B O 1
ATOM 2565 N N . ASP B 1 103 ? 2.51 30.234 0.946 1 97.88 103 ASP B N 1
ATOM 2566 C CA . ASP B 1 103 ? 2.334 30.453 -0.485 1 97.88 103 ASP B CA 1
ATOM 2567 C C . ASP B 1 103 ? 3.654 30.281 -1.233 1 97.88 103 ASP B C 1
ATOM 2569 O O . ASP B 1 103 ? 3.711 29.594 -2.252 1 97.88 103 ASP B O 1
ATOM 2573 N N . ALA B 1 104 ? 4.707 30.922 -0.806 1 97.94 104 ALA B N 1
ATOM 2574 C CA . ALA B 1 104 ? 5.988 30.891 -1.509 1 97.94 104 ALA B CA 1
ATOM 2575 C C . ALA B 1 104 ? 6.582 29.484 -1.495 1 97.94 104 ALA B C 1
ATOM 2577 O O . ALA B 1 104 ? 7.098 29 -2.512 1 97.94 104 ALA B O 1
ATOM 2578 N N . TRP B 1 105 ? 6.539 28.797 -0.356 1 98.25 105 TRP B N 1
ATOM 2579 C CA . TRP B 1 105 ? 7.008 27.422 -0.292 1 98.25 105 TRP B CA 1
ATOM 2580 C C . TRP B 1 105 ? 6.223 26.531 -1.249 1 98.25 105 TRP B C 1
ATOM 2582 O O . TRP B 1 105 ? 6.801 25.719 -1.977 1 98.25 105 TRP B O 1
ATOM 2592 N N . TRP B 1 106 ? 4.918 26.656 -1.163 1 98.38 106 TRP B N 1
ATOM 2593 C CA . TRP B 1 106 ? 4.059 25.828 -1.997 1 98.38 106 TRP B CA 1
ATOM 2594 C C . TRP B 1 106 ? 4.398 26 -3.475 1 98.38 106 TRP B C 1
ATOM 2596 O O . TRP B 1 106 ? 4.496 25.016 -4.219 1 98.38 106 TRP B O 1
ATOM 2606 N N . LEU B 1 107 ? 4.582 27.234 -3.879 1 97.94 107 LEU B N 1
ATOM 2607 C CA . LEU B 1 107 ? 4.812 27.547 -5.285 1 97.94 107 LEU B CA 1
ATOM 2608 C C . LEU B 1 107 ? 6.203 27.109 -5.723 1 97.94 107 LEU B C 1
ATOM 2610 O O . LEU B 1 107 ? 6.375 26.578 -6.824 1 97.94 107 LEU B O 1
ATOM 2614 N N . SER B 1 108 ? 7.246 27.219 -4.805 1 98.12 108 SER B N 1
ATOM 2615 C CA . SER B 1 108 ? 8.617 27.156 -5.289 1 98.12 108 SER B CA 1
ATOM 2616 C C . SER B 1 108 ? 9.398 26.047 -4.594 1 98.12 108 SER B C 1
ATOM 2618 O O . SER B 1 108 ? 10.477 25.656 -5.051 1 98.12 108 SER B O 1
ATOM 2620 N N . GLY B 1 109 ? 8.922 25.484 -3.527 1 97.69 109 GLY B N 1
ATOM 2621 C CA . GLY B 1 109 ? 9.688 24.547 -2.721 1 97.69 109 GLY B CA 1
ATOM 2622 C C . GLY B 1 109 ? 10.852 25.203 -1.993 1 97.69 109 GLY B C 1
ATOM 2623 O O . GLY B 1 109 ? 10.945 26.422 -1.938 1 97.69 109 GLY B O 1
ATOM 2624 N N . GLN B 1 110 ? 11.656 24.375 -1.302 1 97.31 110 GLN B N 1
ATOM 2625 C CA . GLN B 1 110 ? 12.812 24.859 -0.553 1 97.31 110 GLN B CA 1
ATOM 2626 C C . GLN B 1 110 ? 12.398 25.906 0.49 1 97.31 110 GLN B C 1
ATOM 2628 O O . GLN B 1 110 ? 11.211 26.047 0.781 1 97.31 110 GLN B O 1
ATOM 2633 N N . VAL B 1 111 ? 13.367 26.516 1.142 1 97.94 111 VAL B N 1
ATOM 2634 C CA . VAL B 1 111 ? 13.117 27.531 2.156 1 97.94 111 VAL B CA 1
ATOM 2635 C C . VAL B 1 111 ? 12.828 28.859 1.484 1 97.94 111 VAL B C 1
ATOM 2637 O O . VAL B 1 111 ? 13.625 29.359 0.685 1 97.94 111 VAL B O 1
ATOM 2640 N N . GLN B 1 112 ? 11.695 29.438 1.829 1 97.62 112 GLN B N 1
ATOM 2641 C CA . GLN B 1 112 ? 11.266 30.656 1.143 1 97.62 112 GLN B CA 1
ATOM 2642 C C . GLN B 1 112 ? 10.891 31.75 2.141 1 97.62 112 GLN B C 1
ATOM 2644 O O . GLN B 1 112 ? 10.578 31.453 3.297 1 97.62 112 GLN B O 1
ATOM 2649 N N . ASP B 1 113 ? 10.883 33 1.644 1 95.69 113 ASP B N 1
ATOM 2650 C CA . ASP B 1 113 ? 10.305 34.125 2.383 1 95.69 113 ASP B CA 1
ATOM 2651 C C . ASP B 1 113 ? 8.781 34.094 2.346 1 95.69 113 ASP B C 1
ATOM 2653 O O . ASP B 1 113 ? 8.195 33.5 1.425 1 95.69 113 ASP B O 1
ATOM 2657 N N . GLN B 1 114 ? 8.258 34.719 3.379 1 93.62 114 GLN B N 1
ATOM 2658 C CA . GLN B 1 114 ? 6.801 34.812 3.402 1 93.62 114 GLN B CA 1
ATOM 2659 C C . GLN B 1 114 ? 6.305 35.844 2.408 1 93.62 114 GLN B C 1
ATOM 2661 O O . GLN B 1 114 ? 6.797 36.969 2.393 1 93.62 114 GLN B O 1
ATOM 2666 N N . THR B 1 115 ? 5.363 35.5 1.581 1 93.19 115 THR B N 1
ATOM 2667 C CA . THR B 1 115 ? 4.777 36.469 0.644 1 93.19 115 THR B CA 1
ATOM 2668 C C . THR B 1 115 ? 3.832 37.438 1.366 1 93.19 115 THR B C 1
ATOM 2670 O O . THR B 1 115 ? 3.654 38.562 0.941 1 93.19 115 THR B O 1
ATOM 2673 N N . GLU B 1 116 ? 3.195 36.906 2.361 1 92.38 116 GLU B N 1
ATOM 2674 C CA . GLU B 1 116 ? 2.312 37.656 3.242 1 92.38 116 GLU B CA 1
ATOM 2675 C C . GLU B 1 116 ? 2.643 37.406 4.711 1 92.38 116 GLU B C 1
ATOM 2677 O O . GLU B 1 116 ? 3.189 36.344 5.051 1 92.38 116 GLU B O 1
ATOM 2682 N N . MET B 1 117 ? 2.254 38.344 5.562 1 90.12 117 MET B N 1
ATOM 2683 C CA . MET B 1 117 ? 2.596 38.219 6.973 1 90.12 117 MET B CA 1
ATOM 2684 C C . MET B 1 117 ? 1.401 37.688 7.777 1 90.12 117 MET B C 1
ATOM 2686 O O . MET B 1 117 ? 1.241 38.062 8.945 1 90.12 117 MET B O 1
ATOM 2690 N N . ARG B 1 118 ? 0.592 36.938 7.098 1 91.81 118 ARG B N 1
ATOM 2691 C CA . ARG B 1 118 ? -0.531 36.344 7.832 1 91.81 118 ARG B CA 1
ATOM 2692 C C . ARG B 1 118 ? -0.077 35.188 8.703 1 91.81 118 ARG B C 1
ATOM 2694 O O . ARG B 1 118 ? 0.926 34.531 8.406 1 91.81 118 ARG B O 1
ATOM 2701 N N . MET B 1 119 ? -0.738 35 9.867 1 93.88 119 MET B N 1
ATOM 2702 C CA . MET B 1 119 ? -0.496 33.906 10.812 1 93.88 119 MET B CA 1
ATOM 2703 C C . MET B 1 119 ? -1.78 33.156 11.102 1 93.88 119 MET B C 1
ATOM 2705 O O . MET B 1 119 ? -2.834 33.75 11.32 1 93.88 119 MET B O 1
ATOM 2709 N N . HIS B 1 120 ? -1.635 31.781 11.102 1 96.69 120 HIS B N 1
ATOM 2710 C CA . HIS B 1 120 ? -2.762 30.922 11.469 1 96.69 120 HIS B CA 1
ATOM 2711 C C . HIS B 1 120 ? -3.98 31.234 10.602 1 96.69 120 HIS B C 1
ATOM 2713 O O . HIS B 1 120 ? -5.098 31.328 11.109 1 96.69 120 HIS B O 1
ATOM 2719 N N . ASP B 1 121 ? -3.723 31.469 9.344 1 96.56 121 ASP B N 1
ATOM 2720 C CA . ASP B 1 121 ? -4.762 31.938 8.422 1 96.56 121 ASP B CA 1
ATOM 2721 C C . ASP B 1 121 ? -5.438 30.75 7.727 1 96.56 121 ASP B C 1
ATOM 2723 O O . ASP B 1 121 ? -4.793 29.734 7.438 1 96.56 121 ASP B O 1
ATOM 2727 N N . LEU B 1 122 ? -6.691 30.938 7.336 1 97 122 LEU B N 1
ATOM 2728 C CA . LEU B 1 122 ? -7.469 29.922 6.652 1 97 122 LEU B CA 1
ATOM 2729 C C . LEU B 1 122 ? -6.859 29.594 5.293 1 97 122 LEU B C 1
ATOM 2731 O O . LEU B 1 122 ? -7.137 28.531 4.727 1 97 122 LEU B O 1
ATOM 2735 N N . SER B 1 123 ? -5.98 30.438 4.793 1 96.94 123 SER B N 1
ATOM 2736 C CA . SER B 1 123 ? -5.406 30.25 3.463 1 96.94 123 SER B CA 1
ATOM 2737 C C . SER B 1 123 ? -4.219 29.297 3.498 1 96.94 123 SER B C 1
ATOM 2739 O O . SER B 1 123 ? -3.697 28.906 2.453 1 96.94 123 SER B O 1
ATOM 2741 N N . ASP B 1 124 ? -3.766 28.875 4.691 1 98.25 124 ASP B N 1
ATOM 2742 C CA . ASP B 1 124 ? -2.545 28.094 4.824 1 98.25 124 ASP B CA 1
ATOM 2743 C C . ASP B 1 124 ? -2.852 26.688 5.371 1 98.25 124 ASP B C 1
ATOM 2745 O O . ASP B 1 124 ? -2.207 26.234 6.316 1 98.25 124 ASP B O 1
ATOM 2749 N N . GLY B 1 125 ? -3.834 26.047 4.742 1 98.69 125 GLY B N 1
ATOM 2750 C CA . GLY B 1 125 ? -4.305 24.75 5.207 1 98.69 125 GLY B CA 1
ATOM 2751 C C . GLY B 1 125 ? -3.707 23.594 4.434 1 98.69 125 GLY B C 1
ATOM 2752 O O . GLY B 1 125 ? -3.492 23.688 3.223 1 98.69 125 GLY B O 1
ATOM 2753 N N . PHE B 1 126 ? -3.41 22.5 5.16 1 98.88 126 PHE B N 1
ATOM 2754 C CA . PHE B 1 126 ? -3.068 21.188 4.625 1 98.88 126 PHE B CA 1
ATOM 2755 C C . PHE B 1 126 ? -4.195 20.188 4.875 1 98.88 126 PHE B C 1
ATOM 2757 O O . PHE B 1 126 ? -4.777 20.172 5.957 1 98.88 126 PHE B O 1
ATOM 2764 N N . VAL B 1 127 ? -4.445 19.391 3.867 1 98.81 127 VAL B N 1
ATOM 2765 C CA . VAL B 1 127 ? -5.621 18.531 3.918 1 98.81 127 VAL B CA 1
ATOM 2766 C C . VAL B 1 127 ? -5.199 17.109 4.266 1 98.81 127 VAL B C 1
ATOM 2768 O O . VAL B 1 127 ? -4.375 16.516 3.568 1 98.81 127 VAL B O 1
ATOM 2771 N N . TYR B 1 128 ? -5.715 16.578 5.328 1 98.69 128 TYR B N 1
ATOM 2772 C CA . TYR B 1 128 ? -5.621 15.18 5.73 1 98.69 128 TYR B CA 1
ATOM 2773 C C . TYR B 1 128 ? -6.957 14.469 5.551 1 98.69 128 TYR B C 1
ATOM 2775 O O . TYR B 1 128 ? -7.848 14.586 6.398 1 98.69 128 TYR B O 1
ATOM 2783 N N . VAL B 1 129 ? -7.059 13.672 4.488 1 98.44 129 VAL B N 1
ATOM 2784 C CA . VAL B 1 129 ? -8.312 12.969 4.238 1 98.44 129 VAL B CA 1
ATOM 2785 C C . VAL B 1 129 ? -8.375 11.711 5.105 1 98.44 129 VAL B C 1
ATOM 2787 O O . VAL B 1 129 ? -7.391 10.984 5.23 1 98.44 129 VAL B O 1
ATOM 2790 N N . GLY B 1 130 ? -9.555 11.508 5.691 1 97.12 130 GLY B N 1
ATOM 2791 C CA . GLY B 1 130 ? -9.656 10.219 6.355 1 97.12 130 GLY B CA 1
ATOM 2792 C C . GLY B 1 130 ? -10.461 10.273 7.645 1 97.12 130 GLY B C 1
ATOM 2793 O O . GLY B 1 130 ? -10.891 9.242 8.156 1 97.12 130 GLY B O 1
ATOM 2794 N N . VAL B 1 131 ? -10.617 11.5 8.258 1 98.12 131 VAL B N 1
ATOM 2795 C CA . VAL B 1 131 ? -11.492 11.562 9.422 1 98.12 131 VAL B CA 1
ATOM 2796 C C . VAL B 1 131 ? -12.945 11.367 8.992 1 98.12 131 VAL B C 1
ATOM 2798 O O . VAL B 1 131 ? -13.305 11.648 7.848 1 98.12 131 VAL B O 1
ATOM 2801 N N . ARG B 1 132 ? -13.703 10.891 9.898 1 98.25 132 ARG B N 1
ATOM 2802 C CA . ARG B 1 132 ? -15.078 10.562 9.555 1 98.25 132 ARG B CA 1
ATOM 2803 C C . ARG B 1 132 ? -16.047 10.984 10.656 1 98.25 132 ARG B C 1
ATOM 2805 O O . ARG B 1 132 ? -15.766 10.773 11.844 1 98.25 132 ARG B O 1
ATOM 2812 N N . SER B 1 133 ? -17.125 11.641 10.188 1 98.56 133 SER B N 1
ATOM 2813 C CA . SER B 1 133 ? -18.266 11.82 11.086 1 98.56 133 SER B CA 1
ATOM 2814 C C . SER B 1 133 ? -19.016 10.516 11.297 1 98.56 133 SER B C 1
ATOM 2816 O O . SER B 1 133 ? -18.766 9.531 10.594 1 98.56 133 SER B O 1
ATOM 2818 N N . GLN B 1 134 ? -19.875 10.453 12.32 1 98.25 134 GLN B N 1
ATOM 2819 C CA . GLN B 1 134 ? -20.578 9.227 12.68 1 98.25 134 GLN B CA 1
ATOM 2820 C C . GLN B 1 134 ? -21.359 8.68 11.484 1 98.25 134 GLN B C 1
ATOM 2822 O O . GLN B 1 134 ? -21.391 7.465 11.273 1 98.25 134 GLN B O 1
ATOM 2827 N N . PRO B 1 135 ? -21.984 9.523 10.656 1 98.19 135 PRO B N 1
ATOM 2828 C CA . PRO B 1 135 ? -22.734 8.977 9.523 1 98.19 135 PRO B CA 1
ATOM 2829 C C . PRO B 1 135 ? -21.828 8.328 8.477 1 98.19 135 PRO B C 1
ATOM 2831 O O . PRO B 1 135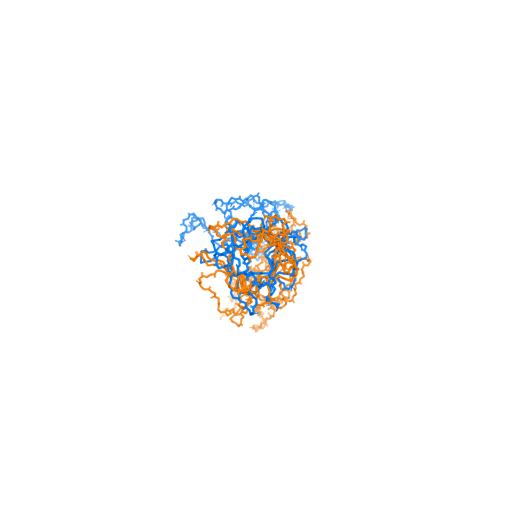 ? -22.297 7.598 7.605 1 98.19 135 PRO B O 1
ATOM 2834 N N . ARG B 1 136 ? -20.469 8.555 8.516 1 97.38 136 ARG B N 1
ATOM 2835 C CA . ARG B 1 136 ? -19.578 8.086 7.461 1 97.38 136 ARG B CA 1
ATOM 2836 C C . ARG B 1 136 ? -18.609 7.031 7.988 1 97.38 136 ARG B C 1
ATOM 2838 O O . ARG B 1 136 ? -17.594 6.734 7.352 1 97.38 136 ARG B O 1
ATOM 2845 N N . VAL B 1 137 ? -18.922 6.465 9.164 1 98.12 137 VAL B N 1
ATOM 2846 C CA . VAL B 1 137 ? -18.016 5.473 9.75 1 98.12 137 VAL B CA 1
ATOM 2847 C C . VAL B 1 137 ? -17.938 4.246 8.844 1 98.12 137 VAL B C 1
ATOM 2849 O O . VAL B 1 137 ? -18.859 3.979 8.07 1 98.12 137 VAL B O 1
ATOM 2852 N N . LEU B 1 138 ? -16.812 3.557 8.914 1 97.88 138 LEU B N 1
ATOM 2853 C CA . LEU B 1 138 ? -16.609 2.35 8.117 1 97.88 138 LEU B CA 1
ATOM 2854 C C . LEU B 1 138 ? -17.297 1.149 8.766 1 97.88 138 LEU B C 1
ATOM 2856 O O . LEU B 1 138 ? -17.25 0.997 9.992 1 97.88 138 LEU B O 1
ATOM 2860 N N . PRO B 1 139 ? -17.906 0.336 8.023 1 97.75 139 PRO B N 1
ATOM 2861 C CA . PRO B 1 139 ? -18.422 -0.917 8.586 1 97.75 139 PRO B CA 1
ATOM 2862 C C . PRO B 1 139 ? -17.312 -1.941 8.852 1 97.75 139 PRO B C 1
ATOM 2864 O O . PRO B 1 139 ? -16.344 -2.02 8.094 1 97.75 139 PRO B O 1
ATOM 2867 N N . ALA B 1 140 ? -17.359 -2.668 9.945 1 97.19 140 ALA B N 1
ATOM 2868 C CA . ALA B 1 140 ? -16.609 -3.889 10.242 1 97.19 140 ALA B CA 1
ATOM 2869 C C . ALA B 1 140 ? -15.109 -3.645 10.172 1 97.19 140 ALA B C 1
ATOM 2871 O O . ALA B 1 140 ? -14.383 -4.395 9.516 1 97.19 140 ALA B O 1
ATOM 2872 N N . VAL B 1 141 ? -14.625 -2.621 10.797 1 98 141 VAL B N 1
ATOM 2873 C CA . VAL B 1 141 ? -13.18 -2.426 10.914 1 98 141 VAL B CA 1
ATOM 2874 C C . VAL B 1 141 ? -12.57 -3.555 11.734 1 98 141 VAL B C 1
ATOM 2876 O O . VAL B 1 141 ? -13.008 -3.818 12.859 1 98 141 VAL B O 1
ATOM 2879 N N . SER B 1 142 ? -11.602 -4.203 11.141 1 98.12 142 SER B N 1
ATOM 2880 C CA . SER B 1 142 ? -10.977 -5.324 11.836 1 98.12 142 SER B CA 1
ATOM 2881 C C . SER B 1 142 ? -10.281 -4.863 13.117 1 98.12 142 SER B C 1
ATOM 2883 O O . SER B 1 142 ? -9.609 -3.832 13.125 1 98.12 142 SER B O 1
ATOM 2885 N N . THR B 1 143 ? -10.383 -5.574 14.203 1 97.88 143 THR B N 1
ATOM 2886 C CA . THR B 1 143 ? -9.688 -5.273 15.453 1 97.88 143 THR B CA 1
ATOM 2887 C C . THR B 1 143 ? -8.477 -6.184 15.633 1 97.88 143 THR B C 1
ATOM 2889 O O . THR B 1 143 ? -7.809 -6.137 16.672 1 97.88 143 THR B O 1
ATOM 2892 N N . SER B 1 144 ? -8.164 -7.008 14.617 1 98.19 144 SER B N 1
ATOM 2893 C CA . SER B 1 144 ? -7.066 -7.953 14.773 1 98.19 144 SER B CA 1
ATOM 2894 C C . SER B 1 144 ? -6.086 -7.863 13.609 1 98.19 144 SER B C 1
ATOM 2896 O O . SER B 1 144 ? -4.996 -8.438 13.664 1 98.19 144 SER B O 1
ATOM 2898 N N . ALA B 1 145 ? -6.426 -7.188 12.516 1 98.5 145 ALA B N 1
ATOM 2899 C CA . ALA B 1 145 ? -5.586 -7.105 11.32 1 98.5 145 ALA B CA 1
ATOM 2900 C C . ALA B 1 145 ? -5.609 -5.699 10.727 1 98.5 145 ALA B C 1
ATOM 2902 O O . ALA B 1 145 ? -6.594 -4.969 10.883 1 98.5 145 ALA B O 1
ATOM 2903 N N . THR B 1 146 ? -4.516 -5.32 10.18 1 98.5 146 THR B N 1
ATOM 2904 C CA . THR B 1 146 ? -4.512 -4.121 9.344 1 98.5 146 THR B CA 1
ATOM 2905 C C . THR B 1 146 ? -4.969 -4.445 7.926 1 98.5 146 THR B C 1
ATOM 2907 O O . THR B 1 146 ? -4.629 -5.5 7.387 1 98.5 146 THR B O 1
ATOM 2910 N N . GLN B 1 147 ? -5.762 -3.523 7.352 1 98.69 147 GLN B N 1
ATOM 2911 C CA . GLN B 1 147 ? -6.246 -3.701 5.988 1 98.69 147 GLN B CA 1
ATOM 2912 C C . GLN B 1 147 ? -6.055 -2.428 5.168 1 98.69 147 GLN B C 1
ATOM 2914 O O . GLN B 1 147 ? -6.27 -1.322 5.672 1 98.69 147 GLN B O 1
ATOM 2919 N N . LEU B 1 148 ? -5.48 -2.518 4.012 1 98.75 148 LEU B N 1
ATOM 2920 C CA . LEU B 1 148 ? -5.812 -1.598 2.932 1 98.75 148 LEU B CA 1
ATOM 2921 C C . LEU B 1 148 ? -7.066 -2.061 2.191 1 98.75 148 LEU B C 1
ATOM 2923 O O . LEU B 1 148 ? -7.051 -3.105 1.535 1 98.75 148 LEU B O 1
ATOM 2927 N N . ARG B 1 149 ? -8.18 -1.305 2.305 1 98.81 149 ARG B N 1
ATOM 2928 C CA . ARG B 1 149 ? -9.461 -1.88 1.915 1 98.81 149 ARG B CA 1
ATOM 2929 C C . ARG B 1 149 ? -10.359 -0.832 1.265 1 98.81 149 ARG B C 1
ATOM 2931 O O . ARG B 1 149 ? -10.172 0.369 1.472 1 98.81 149 ARG B O 1
ATOM 2938 N N . SER B 1 150 ? -11.297 -1.352 0.445 1 98.81 150 SER B N 1
ATOM 2939 C CA . SER B 1 150 ? -12.445 -0.519 0.084 1 98.81 150 SER B CA 1
ATOM 2940 C C . SER B 1 150 ? -13.289 -0.181 1.308 1 98.81 150 SER B C 1
ATOM 2942 O O . SER B 1 150 ? -13.266 -0.903 2.307 1 98.81 150 SER B O 1
ATOM 2944 N N . ASP B 1 151 ? -13.969 0.937 1.228 1 98.31 151 ASP B N 1
ATOM 2945 C CA . ASP B 1 151 ? -14.734 1.398 2.379 1 98.31 151 ASP B CA 1
ATOM 2946 C C . ASP B 1 151 ? -15.797 0.378 2.773 1 98.31 151 ASP B C 1
ATOM 2948 O O . ASP B 1 151 ? -16.125 0.234 3.955 1 98.31 151 ASP B O 1
ATOM 2952 N N . ASP B 1 152 ? -16.359 -0.361 1.808 1 98 152 ASP B N 1
ATOM 2953 C CA . ASP B 1 152 ? -17.422 -1.312 2.113 1 98 152 ASP B CA 1
ATOM 2954 C C . ASP B 1 152 ? -16.844 -2.619 2.658 1 98 152 ASP B C 1
ATOM 2956 O O . ASP B 1 152 ? -17.594 -3.512 3.053 1 98 152 ASP B O 1
ATOM 2960 N N . GLY B 1 153 ? -15.562 -2.779 2.551 1 98.25 153 GLY B N 1
ATOM 2961 C CA . GLY B 1 153 ? -14.906 -3.934 3.15 1 98.25 153 GLY B CA 1
ATOM 2962 C C . GLY B 1 153 ? -14.906 -5.152 2.246 1 98.25 153 GLY B C 1
ATOM 2963 O O . GLY B 1 153 ? -14.484 -6.234 2.658 1 98.25 153 GLY B O 1
ATOM 2964 N N . SER B 1 154 ? -15.281 -5.012 0.989 1 98.38 154 SER B N 1
ATOM 2965 C CA . SER B 1 154 ? -15.43 -6.168 0.116 1 98.38 154 SER B CA 1
ATOM 2966 C C . SER B 1 154 ? -14.125 -6.5 -0.598 1 98.38 154 SER B C 1
ATOM 2968 O O . SER B 1 154 ? -13.953 -7.605 -1.114 1 98.38 154 SER B O 1
ATOM 2970 N N . THR B 1 155 ? -13.227 -5.586 -0.775 1 98.81 155 THR B N 1
ATOM 2971 C CA . THR B 1 155 ? -11.914 -5.719 -1.396 1 98.81 155 THR B CA 1
ATOM 2972 C C . THR B 1 155 ? -10.812 -5.27 -0.438 1 98.81 155 THR B C 1
ATOM 2974 O O . THR B 1 155 ? -10.867 -4.164 0.108 1 98.81 155 THR B O 1
ATOM 2977 N N . PHE B 1 156 ? -9.75 -6.18 -0.174 1 98.81 156 PHE B N 1
ATOM 2978 C CA . PHE B 1 156 ? -8.742 -5.727 0.775 1 98.81 156 PHE B CA 1
ATOM 2979 C C . PHE B 1 156 ? -7.465 -6.551 0.644 1 98.81 156 PHE B C 1
ATOM 2981 O O . PHE B 1 156 ? -7.492 -7.672 0.132 1 98.81 156 PHE B O 1
ATOM 2988 N N . LEU B 1 157 ? -6.367 -5.996 0.916 1 98.81 157 LEU B N 1
ATOM 2989 C CA . LEU B 1 157 ? -5.121 -6.609 1.364 1 98.81 157 LEU B CA 1
ATOM 2990 C C . LEU B 1 157 ? -5.023 -6.59 2.887 1 98.81 157 LEU B C 1
ATOM 2992 O O . LEU B 1 157 ? -5.074 -5.523 3.5 1 98.81 157 LEU B O 1
ATOM 2996 N N . GLU B 1 158 ? -4.836 -7.762 3.539 1 98.81 158 GLU B N 1
ATOM 2997 C CA . GLU B 1 158 ? -4.91 -7.875 4.992 1 98.81 158 GLU B CA 1
ATOM 2998 C C . GLU B 1 158 ? -3.637 -8.492 5.562 1 98.81 158 GLU B C 1
ATOM 3000 O O . GLU B 1 158 ? -3.1 -9.453 5.004 1 98.81 158 GLU B O 1
ATOM 3005 N N . LEU B 1 159 ? -3.125 -7.855 6.625 1 98.75 159 LEU B N 1
ATOM 3006 C CA . LEU B 1 159 ? -2.006 -8.375 7.402 1 98.75 159 LEU B CA 1
ATOM 3007 C C . LEU B 1 159 ? -2.434 -8.672 8.836 1 98.75 159 LEU B C 1
ATOM 3009 O O . LEU B 1 159 ? -2.869 -7.77 9.555 1 98.75 159 LEU B O 1
ATOM 3013 N N . ASP B 1 160 ? -2.391 -9.922 9.242 1 98.69 160 ASP B N 1
ATOM 3014 C CA . ASP B 1 160 ? -2.648 -10.352 10.617 1 98.69 160 ASP B CA 1
ATOM 3015 C C . ASP B 1 160 ? -1.343 -10.586 11.367 1 98.69 160 ASP B C 1
ATOM 3017 O O . ASP B 1 160 ? -0.65 -11.578 11.125 1 98.69 160 ASP B O 1
ATOM 3021 N N . PRO B 1 161 ? -1.041 -9.719 12.266 1 98.31 161 PRO B N 1
ATOM 3022 C CA . PRO B 1 161 ? 0.275 -9.812 12.898 1 98.31 161 PRO B CA 1
ATOM 3023 C C . PRO B 1 161 ? 0.384 -10.992 13.859 1 98.31 161 PRO B C 1
ATOM 3025 O O . PRO B 1 161 ? 1.482 -11.5 14.094 1 98.31 161 PRO B O 1
ATOM 3028 N N . ALA B 1 162 ? -0.678 -11.383 14.414 1 98.25 162 ALA B N 1
ATOM 3029 C CA . ALA B 1 162 ? -0.643 -12.516 15.336 1 98.25 162 ALA B CA 1
ATOM 3030 C C . ALA B 1 162 ? -0.47 -13.828 14.586 1 98.25 162 ALA B C 1
ATOM 3032 O O . ALA B 1 162 ? 0.34 -14.672 14.977 1 98.25 162 ALA B O 1
ATOM 3033 N N . ALA B 1 163 ? -1.132 -14.016 13.453 1 98.06 163 ALA B N 1
ATOM 3034 C CA . ALA B 1 163 ? -1.104 -15.258 12.688 1 98.06 163 ALA B CA 1
ATOM 3035 C C . ALA B 1 163 ? 0.096 -15.289 11.742 1 98.06 163 ALA B C 1
ATOM 3037 O O . ALA B 1 163 ? 0.451 -16.344 11.219 1 98.06 163 ALA B O 1
ATOM 3038 N N . GLY B 1 164 ? 0.705 -14.125 11.477 1 98.31 164 GLY B N 1
ATOM 3039 C CA . GLY B 1 164 ? 1.747 -14.039 10.461 1 98.31 164 GLY B CA 1
ATOM 3040 C C . GLY B 1 164 ? 1.241 -14.312 9.062 1 98.31 164 GLY B C 1
ATOM 3041 O O . GLY B 1 164 ? 1.932 -14.945 8.258 1 98.31 164 GLY B O 1
ATOM 3042 N N . LYS B 1 165 ? 0.024 -13.859 8.797 1 98.5 165 LYS B N 1
ATOM 3043 C CA . LYS B 1 165 ? -0.631 -14.172 7.527 1 98.5 165 LYS B CA 1
ATOM 3044 C C . LYS B 1 165 ? -0.939 -12.898 6.746 1 98.5 165 LYS B C 1
ATOM 3046 O O . LYS B 1 165 ? -1.271 -11.867 7.332 1 98.5 165 LYS B O 1
ATOM 3051 N N . VAL B 1 166 ? -0.804 -13.016 5.453 1 98.75 166 VAL B N 1
ATOM 3052 C CA . VAL B 1 166 ? -1.298 -12 4.535 1 98.75 166 VAL B CA 1
ATOM 3053 C C . VAL B 1 166 ? -2.389 -12.586 3.645 1 98.75 166 VAL B C 1
ATOM 3055 O O . VAL B 1 166 ? -2.266 -13.719 3.172 1 98.75 166 VAL B O 1
ATOM 3058 N N . LYS B 1 167 ? -3.459 -11.875 3.504 1 98.75 167 LYS B N 1
ATOM 3059 C CA . LYS B 1 167 ? -4.598 -12.312 2.699 1 98.75 167 LYS B CA 1
ATOM 3060 C C . LYS B 1 167 ? -5.031 -11.219 1.724 1 98.75 167 LYS B C 1
ATOM 3062 O O . LYS B 1 167 ? -5.102 -10.047 2.088 1 98.75 167 LYS B O 1
ATOM 3067 N N . ILE B 1 168 ? -5.242 -11.57 0.473 1 98.88 168 ILE B N 1
ATOM 3068 C CA . ILE B 1 168 ? -5.809 -10.68 -0.532 1 98.88 168 ILE B CA 1
ATOM 3069 C C . ILE B 1 168 ? -7.199 -11.164 -0.928 1 98.88 168 ILE B C 1
ATOM 3071 O O . ILE B 1 168 ? -7.375 -12.328 -1.298 1 98.88 168 ILE B O 1
ATOM 3075 N N . VAL B 1 169 ? -8.18 -10.328 -0.778 1 98.94 169 VAL B N 1
ATOM 3076 C CA . VAL B 1 169 ? -9.539 -10.57 -1.236 1 98.94 169 VAL B CA 1
ATOM 3077 C C . VAL B 1 169 ? -9.906 -9.578 -2.334 1 98.94 169 VAL B C 1
ATOM 3079 O O . VAL B 1 169 ? -9.953 -8.367 -2.09 1 98.94 169 VAL B O 1
ATOM 3082 N N . ALA B 1 170 ? -10.141 -10.055 -3.572 1 98.88 170 ALA B N 1
ATOM 3083 C CA . ALA B 1 170 ? -10.375 -9.234 -4.758 1 98.88 170 ALA B CA 1
ATOM 3084 C C . ALA B 1 170 ? -11.43 -9.867 -5.66 1 98.88 170 ALA B C 1
ATOM 3086 O O . ALA B 1 170 ? -11.102 -10.461 -6.688 1 98.88 170 ALA B O 1
ATOM 3087 N N . PRO B 1 171 ? -12.711 -9.609 -5.328 1 98.81 171 PRO B N 1
ATOM 3088 C CA . PRO B 1 171 ? -13.781 -10.242 -6.105 1 98.81 171 PRO B CA 1
ATOM 3089 C C . PRO B 1 171 ? -13.734 -9.875 -7.586 1 98.81 171 PRO B C 1
ATOM 3091 O O . PRO B 1 171 ? -14.211 -10.633 -8.43 1 98.81 171 PRO B O 1
ATOM 3094 N N . GLY B 1 172 ? -13.172 -8.727 -7.934 1 98.75 172 GLY B N 1
ATOM 3095 C CA . GLY B 1 172 ? -13.094 -8.305 -9.32 1 98.75 172 GLY B CA 1
ATOM 3096 C C . GLY B 1 172 ? -11.867 -8.836 -10.039 1 98.75 172 GLY B C 1
ATOM 3097 O O . GLY B 1 172 ? -11.688 -8.609 -11.234 1 98.75 172 GLY B O 1
ATOM 3098 N N . GLY B 1 173 ? -10.977 -9.539 -9.352 1 98.81 173 GLY B N 1
ATOM 3099 C CA . GLY B 1 173 ? -9.789 -10.125 -9.953 1 98.81 173 GLY B CA 1
ATOM 3100 C C . GLY B 1 173 ? -8.5 -9.672 -9.297 1 98.81 173 GLY B C 1
ATOM 3101 O O . GLY B 1 173 ? -8.469 -8.641 -8.625 1 98.81 173 GLY B O 1
ATOM 3102 N N . PHE B 1 174 ? -7.445 -10.461 -9.43 1 98.81 174 PHE B N 1
ATOM 3103 C CA . PHE B 1 174 ? -6.094 -10.195 -8.938 1 98.81 174 PHE B CA 1
ATOM 3104 C C . PHE B 1 174 ? -5.074 -10.328 -10.062 1 98.81 174 PHE B C 1
ATOM 3106 O O . PHE B 1 174 ? -4.898 -11.406 -10.625 1 98.81 174 PHE B O 1
ATOM 3113 N N . ASP B 1 175 ? -4.398 -9.219 -10.414 1 98.81 175 ASP B N 1
ATOM 3114 C CA . ASP B 1 175 ? -3.42 -9.203 -11.5 1 98.81 175 ASP B CA 1
ATOM 3115 C C . ASP B 1 175 ? -2.012 -8.953 -10.961 1 98.81 175 ASP B C 1
ATOM 3117 O O . ASP B 1 175 ? -1.801 -8.062 -10.141 1 98.81 175 ASP B O 1
ATOM 3121 N N . VAL B 1 176 ? -1.098 -9.75 -11.422 1 98.81 176 VAL B N 1
ATOM 3122 C CA . VAL B 1 176 ? 0.319 -9.531 -11.148 1 98.81 176 VAL B CA 1
ATOM 3123 C C . VAL B 1 176 ? 1.072 -9.32 -12.453 1 98.81 176 VAL B C 1
ATOM 3125 O O . VAL B 1 176 ? 1.064 -10.18 -13.336 1 98.81 176 VAL B O 1
ATOM 3128 N N . VAL B 1 177 ? 1.658 -8.172 -12.609 1 98.88 177 VAL B N 1
ATOM 3129 C CA . VAL B 1 177 ? 2.494 -7.832 -13.758 1 98.88 177 VAL B CA 1
ATOM 3130 C C . VAL B 1 177 ? 3.957 -7.766 -13.328 1 98.88 177 VAL B C 1
ATOM 3132 O O . VAL B 1 177 ? 4.395 -6.777 -12.734 1 98.88 177 VAL B O 1
ATOM 3135 N N . ALA B 1 178 ? 4.719 -8.734 -13.594 1 98.75 178 ALA B N 1
ATOM 3136 C CA . ALA B 1 178 ? 6.137 -8.883 -13.273 1 98.75 178 ALA B CA 1
ATOM 3137 C C . ALA B 1 178 ? 6.816 -9.867 -14.227 1 98.75 178 ALA B C 1
ATOM 3139 O O . ALA B 1 178 ? 6.184 -10.812 -14.711 1 98.75 178 ALA B O 1
ATOM 3140 N N . PRO B 1 179 ? 8.117 -9.609 -14.555 1 98.69 179 PRO B N 1
ATOM 3141 C CA . PRO B 1 179 ? 8.797 -10.57 -15.43 1 98.69 179 PRO B CA 1
ATOM 3142 C C . PRO B 1 179 ? 8.891 -11.969 -14.82 1 98.69 179 PRO B C 1
ATOM 3144 O O . PRO B 1 179 ? 8.812 -12.961 -15.539 1 98.69 179 PRO B O 1
ATOM 3147 N N . VAL B 1 180 ? 9.086 -12.062 -13.492 1 98.69 180 VAL B N 1
ATOM 3148 C CA . VAL B 1 180 ? 9.141 -13.32 -12.75 1 98.69 180 VAL B CA 1
ATOM 3149 C C . VAL B 1 180 ? 8.414 -13.156 -11.414 1 98.69 180 VAL B C 1
ATOM 3151 O O . VAL B 1 180 ? 8.617 -12.164 -10.711 1 98.69 180 VAL B O 1
ATOM 3154 N N . SER B 1 181 ? 7.52 -14.031 -11.078 1 98.69 181 SER B N 1
ATOM 3155 C CA . SER B 1 181 ? 6.902 -14.188 -9.766 1 98.69 181 SER B CA 1
ATOM 3156 C C . SER B 1 181 ? 7.352 -15.484 -9.094 1 98.69 181 SER B C 1
ATOM 3158 O O . SER B 1 181 ? 7.035 -16.578 -9.57 1 98.69 181 SER B O 1
ATOM 3160 N N . GLU B 1 182 ? 8.094 -15.352 -8.039 1 98.81 182 GLU B N 1
ATOM 3161 C CA . GLU B 1 182 ? 8.703 -16.5 -7.379 1 98.81 182 GLU B CA 1
ATOM 3162 C C . GLU B 1 182 ? 8.016 -16.812 -6.055 1 98.81 182 GLU B C 1
ATOM 3164 O O . GLU B 1 182 ? 7.758 -15.906 -5.258 1 98.81 182 GLU B O 1
ATOM 3169 N N . PHE B 1 183 ? 7.711 -18.047 -5.816 1 98.75 183 PHE B N 1
ATOM 3170 C CA . PHE B 1 183 ? 7.141 -18.547 -4.566 1 98.75 183 PHE B CA 1
ATOM 3171 C C . PHE B 1 183 ? 8.117 -19.469 -3.852 1 98.75 183 PHE B C 1
ATOM 3173 O O . PHE B 1 183 ? 8.562 -20.469 -4.418 1 98.75 183 PHE B O 1
ATOM 3180 N N . SER B 1 184 ? 8.406 -19.156 -2.613 1 98.62 184 SER B N 1
ATOM 3181 C CA . SER B 1 184 ? 9.43 -19.891 -1.888 1 98.62 184 SER B CA 1
ATOM 3182 C C . SER B 1 184 ? 8.922 -21.25 -1.44 1 98.62 184 SER B C 1
ATOM 3184 O O . SER B 1 184 ? 9.703 -22.203 -1.286 1 98.62 184 SER B O 1
ATOM 3186 N N . GLY B 1 185 ? 7.609 -21.344 -1.119 1 98.19 185 GLY B N 1
ATOM 3187 C CA . GLY B 1 185 ? 7.02 -22.594 -0.629 1 98.19 185 GLY B CA 1
ATOM 3188 C C . GLY B 1 185 ? 5.965 -23.156 -1.56 1 98.19 185 GLY B C 1
ATOM 3189 O O . GLY B 1 185 ? 5.992 -22.906 -2.766 1 98.19 185 GLY B O 1
ATOM 3190 N N . GLN B 1 186 ? 5.047 -24.016 -1.002 1 98.31 186 GLN B N 1
ATOM 3191 C CA . GLN B 1 186 ? 3.992 -24.672 -1.765 1 98.31 186 GLN B CA 1
ATOM 3192 C C . GLN B 1 186 ? 3.01 -23.656 -2.336 1 98.31 186 GLN B C 1
ATOM 3194 O O . GLN B 1 186 ? 2.654 -22.688 -1.665 1 98.31 186 GLN B O 1
ATOM 3199 N N . VAL B 1 187 ? 2.639 -23.906 -3.584 1 98.69 187 VAL B N 1
ATOM 3200 C CA . VAL B 1 187 ? 1.526 -23.172 -4.184 1 98.69 187 VAL B CA 1
ATOM 3201 C C . VAL B 1 187 ? 0.325 -24.109 -4.344 1 98.69 187 VAL B C 1
ATOM 3203 O O . VAL B 1 187 ? 0.428 -25.156 -4.977 1 98.69 187 VAL B O 1
ATOM 3206 N N . LEU B 1 188 ? -0.746 -23.766 -3.682 1 98.75 188 LEU B N 1
ATOM 3207 C CA . LEU B 1 188 ? -1.993 -24.516 -3.77 1 98.75 188 LEU B CA 1
ATOM 3208 C C . LEU B 1 188 ? -3.033 -23.75 -4.582 1 98.75 188 LEU B C 1
ATOM 3210 O O . LEU B 1 188 ? -3.383 -22.625 -4.238 1 98.75 188 LEU B O 1
ATOM 3214 N N . VAL B 1 189 ? -3.535 -24.406 -5.621 1 98.5 189 VAL B N 1
ATOM 3215 C CA . VAL B 1 189 ? -4.559 -23.797 -6.473 1 98.5 189 VAL B CA 1
ATOM 3216 C C . VAL B 1 189 ? -5.859 -24.578 -6.348 1 98.5 189 VAL B C 1
ATOM 3218 O O . VAL B 1 189 ? -5.957 -25.719 -6.82 1 98.5 189 VAL B O 1
ATOM 3221 N N . ASN B 1 190 ? -6.875 -23.906 -5.77 1 97.81 190 ASN B N 1
ATOM 3222 C CA . ASN B 1 190 ? -8.141 -24.594 -5.562 1 97.81 190 ASN B CA 1
ATOM 3223 C C . ASN B 1 190 ? -8.984 -24.625 -6.836 1 97.81 190 ASN B C 1
ATOM 3225 O O . ASN B 1 190 ? -9.766 -25.547 -7.047 1 97.81 190 ASN B O 1
ATOM 3229 N N . GLY B 1 191 ? -8.828 -23.625 -7.633 1 97 191 GLY B N 1
ATOM 3230 C CA . GLY B 1 191 ? -9.492 -23.594 -8.922 1 97 191 GLY B CA 1
ATOM 3231 C C . GLY B 1 191 ? -8.633 -24.141 -10.055 1 97 191 GLY B C 1
ATOM 3232 O O . GLY B 1 191 ? -7.668 -24.859 -9.805 1 97 191 GLY B O 1
ATOM 3233 N N . LEU B 1 192 ? -9.039 -23.844 -11.336 1 97.56 192 LEU B N 1
ATOM 3234 C CA . LEU B 1 192 ? -8.297 -24.281 -12.523 1 97.56 192 LEU B CA 1
ATOM 3235 C C . LEU B 1 192 ? -6.953 -23.578 -12.617 1 97.56 192 LEU B C 1
ATOM 3237 O O . LEU B 1 192 ? -6.879 -22.359 -12.438 1 97.56 192 LEU B O 1
ATOM 3241 N N . LEU B 1 193 ? -5.871 -24.328 -12.844 1 97.88 193 LEU B N 1
ATOM 3242 C CA . LEU B 1 193 ? -4.57 -23.766 -13.203 1 97.88 193 LEU B CA 1
ATOM 3243 C C . LEU B 1 193 ? -4.363 -23.812 -14.719 1 97.88 193 LEU B C 1
ATOM 3245 O O . LEU B 1 193 ? -4.402 -24.891 -15.32 1 97.88 193 LEU B O 1
ATOM 3249 N N . SER B 1 194 ? -4.25 -22.672 -15.367 1 98.31 194 SER B N 1
ATOM 3250 C CA . SER B 1 194 ? -3.971 -22.594 -16.797 1 98.31 194 SER B CA 1
ATOM 3251 C C . SER B 1 194 ? -2.627 -21.922 -17.062 1 98.31 194 SER B C 1
ATOM 3253 O O . SER B 1 194 ? -2.275 -20.938 -16.391 1 98.31 194 SER B O 1
ATOM 3255 N N . TYR B 1 195 ? -1.841 -22.484 -17.953 1 98.19 195 TYR B N 1
ATOM 3256 C CA . TYR B 1 195 ? -0.619 -21.859 -18.453 1 98.19 195 TYR B CA 1
ATO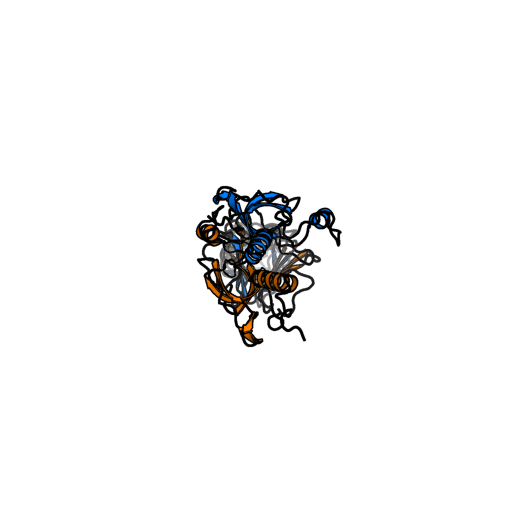M 3257 C C . TYR B 1 195 ? -0.681 -21.672 -19.969 1 98.19 195 TYR B C 1
ATOM 3259 O O . TYR B 1 195 ? -1.268 -22.5 -20.672 1 98.19 195 TYR B O 1
ATOM 3267 N N . LEU B 1 196 ? -0.017 -20.562 -20.406 1 98.19 196 LEU B N 1
ATOM 3268 C CA . LEU B 1 196 ? -0.216 -20.219 -21.812 1 98.19 196 LEU B CA 1
ATOM 3269 C C . LEU B 1 196 ? 1.114 -20.203 -22.562 1 98.19 196 LEU B C 1
ATOM 3271 O O . LEU B 1 196 ? 1.14 -20.078 -23.781 1 98.19 196 LEU B O 1
ATOM 3275 N N . ALA B 1 197 ? 2.219 -20.328 -21.828 1 98.25 197 ALA B N 1
ATOM 3276 C CA . ALA B 1 197 ? 3.514 -20.219 -22.5 1 98.25 197 ALA B CA 1
ATOM 3277 C C . ALA B 1 197 ? 4.445 -21.359 -22.078 1 98.25 197 ALA B C 1
ATOM 3279 O O . ALA B 1 197 ? 5.66 -21.172 -21.984 1 98.25 197 ALA B O 1
ATOM 3280 N N . GLY B 1 198 ? 3.922 -22.453 -21.703 1 98.19 198 GLY B N 1
ATOM 3281 C CA . GLY B 1 198 ? 4.707 -23.641 -21.422 1 98.19 198 GLY B CA 1
ATOM 3282 C C . GLY B 1 198 ? 4.801 -23.969 -19.938 1 98.19 198 GLY B C 1
ATOM 3283 O O . GLY B 1 198 ? 4.48 -23.125 -19.094 1 98.19 198 GLY B O 1
ATOM 3284 N N . LEU B 1 199 ? 5.141 -25.219 -19.641 1 98.25 199 LEU B N 1
ATOM 3285 C CA . LEU B 1 199 ? 5.332 -25.797 -18.312 1 98.25 199 LEU B CA 1
ATOM 3286 C C . LEU B 1 199 ? 6.645 -26.562 -18.234 1 98.25 199 LEU B C 1
ATOM 3288 O O . LEU B 1 199 ? 6.945 -27.375 -19.125 1 98.25 199 LEU B O 1
ATOM 3292 N N . VAL B 1 200 ? 7.52 -26.188 -17.422 1 98.31 200 VAL B N 1
ATOM 3293 C CA . VAL B 1 200 ? 8.742 -26.938 -17.156 1 98.31 200 VAL B CA 1
ATOM 3294 C C . VAL B 1 200 ? 8.812 -27.312 -15.672 1 98.31 200 VAL B C 1
ATOM 3296 O O . VAL B 1 200 ? 8.617 -26.469 -14.805 1 98.31 200 VAL B O 1
ATOM 3299 N N . GLY B 1 201 ? 9.078 -28.641 -15.391 1 97.81 201 GLY B N 1
ATOM 3300 C CA . GLY B 1 201 ? 9.055 -29.078 -14 1 97.81 201 GLY B CA 1
ATOM 3301 C C . GLY B 1 201 ? 10.172 -30.047 -13.672 1 97.81 201 GLY B C 1
ATOM 3302 O O . GLY B 1 201 ? 10.594 -30.828 -14.523 1 97.81 201 GLY B O 1
ATOM 3303 N N . SER B 1 202 ? 10.633 -29.922 -12.539 1 97.38 202 SER B N 1
ATOM 3304 C CA . SER B 1 202 ? 11.641 -30.828 -12 1 97.38 202 SER B CA 1
ATOM 3305 C C . SER B 1 202 ? 11.461 -31.031 -10.5 1 97.38 202 SER B C 1
ATOM 3307 O O . SER B 1 202 ? 10.555 -30.453 -9.898 1 97.38 202 SER B O 1
ATOM 3309 N N . GLY B 1 203 ? 12.227 -31.953 -9.945 1 95 203 GLY B N 1
ATOM 3310 C CA . GLY B 1 203 ? 12.234 -32.156 -8.508 1 95 203 GLY B CA 1
ATOM 3311 C C . GLY B 1 203 ? 11.133 -33.062 -8.016 1 95 203 GLY B C 1
ATOM 3312 O O . GLY B 1 203 ? 10.594 -33.844 -8.789 1 95 203 GLY B O 1
ATOM 3313 N N . GLY B 1 204 ? 10.922 -33.094 -6.664 1 89 204 GLY B N 1
ATOM 3314 C CA . GLY B 1 204 ? 9.945 -33.938 -6.02 1 89 204 GLY B CA 1
ATOM 3315 C C . GLY B 1 204 ? 10.57 -35.156 -5.375 1 89 204 GLY B C 1
ATOM 3316 O O . GLY B 1 204 ? 11.695 -35.562 -5.719 1 89 204 GLY B O 1
ATOM 3317 N N . GLN B 1 205 ? 9.945 -35.469 -4.246 1 88.12 205 GLN B N 1
ATOM 3318 C CA . GLN B 1 205 ? 10.375 -36.688 -3.604 1 88.12 205 GLN B CA 1
ATOM 3319 C C . GLN B 1 205 ? 9.672 -37.906 -4.203 1 88.12 205 GLN B C 1
ATOM 3321 O O . GLN B 1 205 ? 8.492 -38.156 -3.928 1 88.12 205 GLN B O 1
ATOM 3326 N N . GLY B 1 206 ? 10.383 -38.719 -5.02 1 87.69 206 GLY B N 1
ATOM 3327 C CA . GLY B 1 206 ? 9.789 -39.844 -5.691 1 87.69 206 GLY B CA 1
ATOM 3328 C C . GLY B 1 206 ? 9.242 -39.5 -7.066 1 87.69 206 GLY B C 1
ATOM 3329 O O . GLY B 1 206 ? 9.93 -39.688 -8.078 1 87.69 206 GLY B O 1
ATOM 3330 N N . ASN B 1 207 ? 7.973 -38.906 -7.07 1 94.06 207 ASN B N 1
ATOM 3331 C CA . ASN B 1 207 ? 7.363 -38.438 -8.312 1 94.06 207 ASN B CA 1
ATOM 3332 C C . ASN B 1 207 ? 7.625 -36.938 -8.547 1 94.06 207 ASN B C 1
ATOM 3334 O O . ASN B 1 207 ? 7.418 -36.125 -7.652 1 94.06 207 ASN B O 1
ATOM 3338 N N . THR B 1 208 ? 8.195 -36.656 -9.82 1 97.06 208 THR B N 1
ATOM 3339 C CA . THR B 1 208 ? 8.344 -35.25 -10.219 1 97.06 208 THR B CA 1
ATOM 3340 C C . THR B 1 208 ? 6.98 -34.625 -10.477 1 97.06 208 THR B C 1
ATOM 3342 O O . THR B 1 208 ? 6.789 -33.406 -10.242 1 97.06 208 THR B O 1
ATOM 3345 N N . ALA B 1 209 ? 6.023 -35.438 -10.953 1 97.88 209 ALA B N 1
ATOM 3346 C CA . ALA B 1 209 ? 4.621 -35.062 -11.117 1 97.88 209 ALA B CA 1
ATOM 3347 C C . ALA B 1 209 ? 3.701 -36.25 -10.859 1 97.88 209 ALA B C 1
ATOM 3349 O O . ALA B 1 209 ? 3.93 -37.375 -11.375 1 97.88 209 ALA B O 1
ATOM 3350 N N . GLN B 1 210 ? 2.766 -36.062 -9.992 1 97.75 210 GLN B N 1
ATOM 3351 C CA . GLN B 1 210 ? 1.747 -37.062 -9.742 1 97.75 210 GLN B CA 1
ATOM 3352 C C . GLN B 1 210 ? 0.349 -36.531 -10.031 1 97.75 210 GLN B C 1
ATOM 3354 O O . GLN B 1 210 ? -0.073 -35.531 -9.438 1 97.75 210 GLN B O 1
ATOM 3359 N N . ILE B 1 211 ? -0.4 -37.156 -10.961 1 97.62 211 ILE B N 1
ATOM 3360 C CA . ILE B 1 211 ? -1.757 -36.781 -11.336 1 97.62 211 ILE B CA 1
ATOM 3361 C C . ILE B 1 211 ? -2.727 -37.906 -10.961 1 97.62 211 ILE B C 1
ATOM 3363 O O . ILE B 1 211 ? -2.594 -39.031 -11.445 1 97.62 211 ILE B O 1
ATOM 3367 N N . THR B 1 212 ? -3.566 -37.656 -10.117 1 97.56 212 THR B N 1
ATOM 3368 C CA . THR B 1 212 ? -4.625 -38.625 -9.773 1 97.56 212 THR B CA 1
ATOM 3369 C C . THR B 1 212 ? -5.902 -38.281 -10.547 1 97.56 212 THR B C 1
ATOM 3371 O O . THR B 1 212 ? -6.668 -37.406 -10.164 1 97.56 212 THR B O 1
ATOM 3374 N N . GLY B 1 213 ? -6.141 -39 -11.508 1 96.75 213 GLY B N 1
ATOM 3375 C CA . GLY B 1 213 ? -7.23 -38.75 -12.438 1 96.75 213 GLY B CA 1
ATOM 3376 C C . GLY B 1 213 ? -6.828 -38.969 -13.891 1 96.75 213 GLY B C 1
ATOM 3377 O O . GLY B 1 213 ? -5.992 -39.812 -14.195 1 96.75 213 GLY B O 1
ATOM 3378 N N . VAL B 1 214 ? -7.516 -38.188 -14.781 1 97.19 214 VAL B N 1
ATOM 3379 C CA . VAL B 1 214 ? -7.297 -38.375 -16.219 1 97.19 214 VAL B CA 1
ATOM 3380 C C . VAL B 1 214 ? -6.289 -37.344 -16.703 1 97.19 214 VAL B C 1
ATOM 3382 O O . VAL B 1 214 ? -6.48 -36.125 -16.516 1 97.19 214 VAL B O 1
ATOM 3385 N N . LEU B 1 215 ? -5.141 -37.781 -17.281 1 97.38 215 LEU B N 1
ATOM 3386 C CA . LEU B 1 215 ? -4.262 -36.938 -18.078 1 97.38 215 LEU B CA 1
ATOM 3387 C C . LEU B 1 215 ? -4.613 -37.062 -19.562 1 97.38 215 LEU B C 1
ATOM 3389 O O . LEU B 1 215 ? -4.434 -38.125 -20.172 1 97.38 215 LEU B O 1
ATOM 3393 N N . ASN B 1 216 ? -5.188 -36 -20.078 1 97.69 216 ASN B N 1
ATOM 3394 C CA . ASN B 1 216 ? -5.547 -35.969 -21.484 1 97.69 216 ASN B CA 1
ATOM 3395 C C . ASN B 1 216 ? -4.598 -35.062 -22.281 1 97.69 216 ASN B C 1
ATOM 3397 O O . ASN B 1 216 ? -4.531 -33.875 -22.047 1 97.69 216 ASN B O 1
ATOM 3401 N N . VAL B 1 217 ? -3.816 -35.625 -23.266 1 97.88 217 VAL B N 1
ATOM 3402 C CA . VAL B 1 217 ? -2.912 -34.875 -24.109 1 97.88 217 VAL B CA 1
ATOM 3403 C C . VAL B 1 217 ? -3.482 -34.781 -25.516 1 97.88 217 VAL B C 1
ATOM 3405 O O . VAL B 1 217 ? -3.705 -35.781 -26.172 1 97.88 217 VAL B O 1
ATOM 3408 N N . ILE B 1 218 ? -3.883 -33.688 -25.906 1 98.25 218 ILE B N 1
ATOM 3409 C CA . ILE B 1 218 ? -4.254 -33.375 -27.281 1 98.25 218 ILE B CA 1
ATOM 3410 C C . ILE B 1 218 ? -3.021 -32.906 -28.062 1 98.25 218 ILE B C 1
ATOM 3412 O O . ILE B 1 218 ? -2.703 -31.734 -28.094 1 98.25 218 ILE B O 1
ATOM 3416 N N . GLY B 1 219 ? -2.33 -33.75 -28.672 1 97.81 219 GLY B N 1
ATOM 3417 C CA . GLY B 1 219 ? -1.03 -33.594 -29.297 1 97.81 219 GLY B CA 1
ATOM 3418 C C . GLY B 1 219 ? -0.154 -34.812 -29.203 1 97.81 219 GLY B C 1
ATOM 3419 O O . GLY B 1 219 ? -0.583 -35.906 -29.562 1 97.81 219 GLY B O 1
ATOM 3420 N N . GLN B 1 220 ? 1.184 -34.531 -28.781 1 98.19 220 GLN B N 1
ATOM 3421 C CA . GLN B 1 220 ? 2.135 -35.656 -28.734 1 98.19 220 GLN B CA 1
ATOM 3422 C C . GLN B 1 220 ? 2.619 -35.906 -27.312 1 98.19 220 GLN B C 1
ATOM 3424 O O . GLN B 1 220 ? 2.68 -35 -26.5 1 98.19 220 GLN B O 1
ATOM 3429 N N . ILE B 1 221 ? 2.922 -37.188 -27.031 1 98.25 221 ILE B N 1
ATOM 3430 C CA . ILE B 1 221 ? 3.635 -37.562 -25.812 1 98.25 221 ILE B CA 1
ATOM 3431 C C . ILE B 1 221 ? 4.988 -38.156 -26.188 1 98.25 221 ILE B C 1
ATOM 3433 O O . ILE B 1 221 ? 5.055 -39.156 -26.906 1 98.25 221 ILE B O 1
ATOM 3437 N N . LEU B 1 222 ? 5.996 -37.469 -25.766 1 98.12 222 LEU B N 1
ATOM 3438 C CA . LEU B 1 222 ? 7.352 -38 -25.953 1 98.12 222 LEU B CA 1
ATOM 3439 C C . LEU B 1 222 ? 7.957 -38.406 -24.625 1 98.12 222 LEU B C 1
ATOM 3441 O O . LEU B 1 222 ? 7.773 -37.75 -23.609 1 98.12 222 LEU B O 1
ATOM 3445 N N . ALA B 1 223 ? 8.688 -39.562 -24.609 1 97.94 223 ALA B N 1
ATOM 3446 C CA . ALA B 1 223 ? 9.523 -40.031 -23.5 1 97.94 223 ALA B CA 1
ATOM 3447 C C . ALA B 1 223 ? 10.953 -40.281 -23.969 1 97.94 223 ALA B C 1
ATOM 3449 O O . ALA B 1 223 ? 11.203 -41.156 -24.781 1 97.94 223 ALA B O 1
ATOM 3450 N N . ASN B 1 224 ? 11.844 -39.406 -23.422 1 97.56 224 ASN B N 1
ATOM 3451 C CA . ASN B 1 224 ? 13.258 -39.531 -23.75 1 97.56 224 ASN B CA 1
ATOM 3452 C C . ASN B 1 224 ? 13.484 -39.531 -25.266 1 97.56 224 ASN B C 1
ATOM 3454 O O . ASN B 1 224 ? 14.227 -40.375 -25.781 1 97.56 224 ASN B O 1
ATOM 3458 N N . GLY B 1 225 ? 12.703 -38.656 -25.891 1 95.88 225 GLY B N 1
ATOM 3459 C CA . GLY B 1 225 ? 12.914 -38.406 -27.297 1 95.88 225 GLY B CA 1
ATOM 3460 C C . GLY B 1 225 ? 12.109 -39.344 -28.188 1 95.88 225 GLY B C 1
ATOM 3461 O O . GLY B 1 225 ? 12.094 -39.188 -29.406 1 95.88 225 GLY B O 1
ATOM 3462 N N . LYS B 1 226 ? 11.367 -40.281 -27.656 1 96.06 226 LYS B N 1
ATOM 3463 C CA . LYS B 1 226 ? 10.578 -41.219 -28.438 1 96.06 226 LYS B CA 1
ATOM 3464 C C . LYS B 1 226 ? 9.086 -40.938 -28.281 1 96.06 226 LYS B C 1
ATOM 3466 O O . LYS B 1 226 ? 8.609 -40.656 -27.172 1 96.06 226 LYS B O 1
ATOM 3471 N N . ARG B 1 227 ? 8.398 -41.062 -29.438 1 97.19 227 ARG B N 1
ATOM 3472 C CA . ARG B 1 227 ? 6.949 -40.875 -29.391 1 97.19 227 ARG B CA 1
ATOM 3473 C C . ARG B 1 227 ? 6.273 -42.125 -28.797 1 97.19 227 ARG B C 1
ATOM 3475 O O . ARG B 1 227 ? 6.516 -43.25 -29.25 1 97.19 227 ARG B O 1
ATOM 3482 N N . VAL B 1 228 ? 5.445 -41.969 -27.719 1 97.06 228 VAL B N 1
ATOM 3483 C CA . VAL B 1 228 ? 4.84 -43.125 -27.031 1 97.06 228 VAL B CA 1
ATOM 3484 C C . VAL B 1 228 ? 3.324 -42.938 -26.984 1 97.06 228 VAL B C 1
ATOM 3486 O O . VAL B 1 228 ? 2.652 -43.562 -26.156 1 97.06 228 VAL B O 1
ATOM 3489 N N . ASP B 1 229 ? 2.809 -42.094 -27.828 1 94.62 229 ASP B N 1
ATOM 3490 C CA . ASP B 1 229 ? 1.387 -41.781 -27.812 1 94.62 229 ASP B CA 1
ATOM 3491 C C . ASP B 1 229 ? 0.601 -42.719 -28.719 1 94.62 229 ASP B C 1
ATOM 3493 O O . ASP B 1 229 ? 0.958 -43.906 -28.844 1 94.62 229 ASP B O 1
ATOM 3497 N N . ASP B 1 230 ? -0.524 -42.281 -29.25 1 94.81 230 ASP B N 1
ATOM 3498 C CA . ASP B 1 230 ? -1.538 -43.125 -29.875 1 94.81 230 ASP B CA 1
ATOM 3499 C C . ASP B 1 230 ? -1.056 -43.656 -31.219 1 94.81 230 ASP B C 1
ATOM 3501 O O . ASP B 1 230 ? -1.726 -44.5 -31.844 1 94.81 230 ASP B O 1
ATOM 3505 N N . THR B 1 231 ? 0.191 -43.312 -31.578 1 94.81 231 THR B N 1
ATOM 3506 C CA . THR B 1 231 ? 0.639 -43.719 -32.906 1 94.81 231 THR B CA 1
ATOM 3507 C C . THR B 1 231 ? 1.801 -44.688 -32.812 1 94.81 231 THR B C 1
ATOM 3509 O O . THR B 1 231 ? 2.246 -45.25 -33.812 1 94.81 231 THR B O 1
ATOM 3512 N N . HIS B 1 232 ? 2.35 -44.906 -31.672 1 95.31 232 HIS B N 1
ATOM 3513 C CA . HIS B 1 232 ? 3.568 -45.719 -31.594 1 95.31 232 HIS B CA 1
ATOM 3514 C C . HIS B 1 232 ? 3.287 -47.188 -31.906 1 95.31 232 HIS B C 1
ATOM 3516 O O . HIS B 1 232 ? 2.141 -47.625 -31.812 1 95.31 232 HIS B O 1
ATOM 3522 N N . THR B 1 233 ? 4.363 -47.906 -32.344 1 95.5 233 THR B N 1
ATOM 3523 C CA . THR B 1 233 ? 4.281 -49.344 -32.656 1 95.5 233 THR B CA 1
ATOM 3524 C C . THR B 1 233 ? 5.398 -50.125 -31.969 1 95.5 233 THR B C 1
ATOM 3526 O O . THR B 1 233 ? 6.34 -49.531 -31.438 1 95.5 233 THR B O 1
ATOM 3529 N N . HIS B 1 234 ? 5.148 -51.438 -31.938 1 96.12 234 HIS B N 1
ATOM 3530 C CA . HIS B 1 234 ? 6.164 -52.406 -31.5 1 96.12 234 HIS B CA 1
ATOM 3531 C C . HIS B 1 234 ? 6.465 -53.406 -32.594 1 96.12 234 HIS B C 1
ATOM 3533 O O . HIS B 1 234 ? 5.684 -53.562 -33.531 1 96.12 234 HIS B O 1
ATOM 3539 N N . THR B 1 235 ? 7.629 -53.906 -32.562 1 95 235 THR B N 1
ATOM 3540 C CA . THR B 1 235 ? 7.941 -55.062 -33.406 1 95 235 THR B CA 1
ATOM 3541 C C . THR B 1 235 ? 7.746 -56.375 -32.656 1 95 235 THR B C 1
ATOM 3543 O O . THR B 1 235 ? 8.297 -56.562 -31.578 1 95 235 THR B O 1
ATOM 3546 N N . ALA B 1 236 ? 6.891 -57.281 -33.25 1 94.06 236 ALA B N 1
ATOM 3547 C CA . ALA B 1 236 ? 6.719 -58.625 -32.719 1 94.06 236 ALA B CA 1
ATOM 3548 C C . ALA B 1 236 ? 7.973 -59.469 -32.906 1 94.06 236 ALA B C 1
ATOM 3550 O O . ALA B 1 236 ? 8.602 -59.438 -33.969 1 94.06 236 ALA B O 1
ATOM 3551 N N . GLN B 1 237 ? 8.352 -60.219 -31.984 1 94.06 237 GLN B N 1
ATOM 3552 C CA . GLN B 1 237 ? 9.57 -61.031 -32.062 1 94.06 237 GLN B CA 1
ATOM 3553 C C . GLN B 1 237 ? 9.258 -62.5 -32.094 1 94.06 237 GLN B C 1
ATOM 3555 O O . GLN B 1 237 ? 10.141 -63.344 -31.875 1 94.06 237 GLN B O 1
ATOM 3560 N N . GLY B 1 238 ? 8.023 -62.938 -32.25 1 94.12 238 GLY B N 1
ATOM 3561 C CA . GLY B 1 238 ? 7.5 -64.312 -32.25 1 94.12 238 GLY B CA 1
ATOM 3562 C C . GLY B 1 238 ? 6.074 -64.375 -31.75 1 94.12 238 GLY B C 1
ATOM 3563 O O . GLY B 1 238 ? 5.559 -63.438 -31.141 1 94.12 238 GLY B O 1
ATOM 3564 N N . ALA B 1 239 ? 5.426 -65.562 -32.062 1 90.5 239 ALA B N 1
ATOM 3565 C CA . ALA B 1 239 ? 3.998 -65.688 -31.781 1 90.5 239 ALA B CA 1
ATOM 3566 C C . ALA B 1 239 ? 3.707 -65.625 -30.281 1 90.5 239 ALA B C 1
ATOM 3568 O O . ALA B 1 239 ? 2.627 -65.125 -29.891 1 90.5 239 ALA B O 1
ATOM 3569 N N . ASN B 1 240 ? 4.613 -65.875 -29.375 1 93.56 240 ASN B N 1
ATOM 3570 C CA . ASN B 1 240 ? 4.445 -65.812 -27.922 1 93.56 240 ASN B CA 1
ATOM 3571 C C . ASN B 1 240 ? 5.625 -65.125 -27.25 1 93.56 240 ASN B C 1
ATOM 3573 O O . ASN B 1 240 ? 5.93 -65.375 -26.078 1 93.56 240 ASN B O 1
ATOM 3577 N N . ALA B 1 241 ? 6.188 -64.062 -28.016 1 96.12 241 ALA B N 1
ATOM 3578 C CA . ALA B 1 241 ? 7.414 -63.438 -27.531 1 96.12 241 ALA B CA 1
ATOM 3579 C C . ALA B 1 241 ? 7.148 -62 -27.094 1 96.12 241 ALA B C 1
ATOM 3581 O O . ALA B 1 241 ? 6.141 -61.406 -27.469 1 96.12 241 ALA B O 1
ATOM 3582 N N . VAL B 1 242 ? 8.062 -61.5 -26.156 1 96.69 242 VAL B N 1
ATOM 3583 C CA . VAL B 1 242 ? 8.047 -60.094 -25.75 1 96.69 242 VAL B CA 1
ATOM 3584 C C . VAL B 1 242 ? 8.383 -59.219 -26.953 1 96.69 242 VAL B C 1
ATOM 3586 O O . VAL B 1 242 ? 9.281 -59.531 -27.734 1 96.69 242 VAL B O 1
ATOM 3589 N N . THR B 1 243 ? 7.473 -58.125 -27.203 1 96.31 243 THR B N 1
ATOM 3590 C CA . THR B 1 243 ? 7.711 -57.188 -28.281 1 96.31 243 THR B CA 1
ATOM 3591 C C . THR B 1 243 ? 8.977 -56.344 -28.016 1 96.31 243 THR B C 1
ATOM 3593 O O . THR B 1 243 ? 9.5 -56.375 -26.906 1 96.31 243 THR B O 1
ATOM 3596 N N . THR B 1 244 ? 9.453 -55.656 -29.016 1 96.19 244 THR B N 1
ATOM 3597 C CA . THR B 1 244 ? 10.438 -54.625 -28.781 1 96.19 244 THR B CA 1
ATOM 3598 C C . THR B 1 244 ? 9.828 -53.438 -28 1 96.19 244 THR B C 1
ATOM 3600 O O . THR B 1 244 ? 8.609 -53.344 -27.891 1 96.19 244 THR B O 1
ATOM 3603 N N . PRO B 1 245 ? 10.75 -52.594 -27.391 1 96.25 245 PRO B N 1
ATOM 3604 C CA . PRO B 1 245 ? 10.242 -51.281 -26.984 1 96.25 245 PRO B CA 1
ATOM 3605 C C . PRO B 1 245 ? 9.664 -50.469 -28.156 1 96.25 245 PRO B C 1
ATOM 3607 O O . PRO B 1 245 ? 9.781 -50.906 -29.312 1 96.25 245 PRO B O 1
ATOM 3610 N N . PRO B 1 246 ? 8.836 -49.375 -27.875 1 95.94 246 PRO B N 1
ATOM 3611 C CA . PRO B 1 246 ? 8.305 -48.562 -28.953 1 95.94 246 PRO B CA 1
ATOM 3612 C C . PRO B 1 246 ? 9.344 -48.281 -30.047 1 95.94 246 PRO B C 1
ATOM 3614 O O . PRO B 1 246 ? 10.516 -48.031 -29.734 1 95.94 246 PRO B O 1
ATOM 3617 N N . ASN B 1 247 ? 8.898 -48.438 -31.375 1 95.12 247 ASN B N 1
ATOM 3618 C CA . ASN B 1 247 ? 9.789 -48.219 -32.5 1 95.12 247 ASN B CA 1
ATOM 3619 C C . ASN B 1 247 ? 10.164 -46.75 -32.625 1 95.12 247 ASN B C 1
ATOM 3621 O O . ASN B 1 247 ? 9.375 -45.875 -32.25 1 95.12 247 ASN B O 1
#